Protein AF-0000000084610606 (afdb_homodimer)

Organism: Rhizophagus irregularis (strain DAOM 197198w) (NCBI:txid1432141)

Structure (mmCIF, N/CA/C/O backbone):
data_AF-0000000084610606-model_v1
#
loop_
_entity.id
_entity.type
_entity.pdbx_description
1 polymer 'Uncharacterized protein'
#
loop_
_atom_site.group_PDB
_atom_site.id
_atom_site.type_symbol
_atom_site.label_atom_id
_atom_site.label_alt_id
_atom_site.label_comp_id
_atom_site.label_asym_id
_atom_site.label_entity_id
_atom_site.label_seq_id
_atom_site.pdbx_PDB_ins_code
_atom_site.Cartn_x
_atom_site.Cartn_y
_atom_site.Cartn_z
_atom_site.occupancy
_atom_site.B_iso_or_equiv
_atom_site.auth_seq_id
_atom_site.auth_comp_id
_atom_site.auth_asym_id
_atom_site.auth_atom_id
_atom_site.pdbx_PDB_model_num
ATOM 1 N N . MET A 1 1 ? 70.438 -86.875 18.375 1 20.61 1 MET A N 1
ATOM 2 C CA . MET A 1 1 ? 70.438 -86.688 19.828 1 20.61 1 MET A CA 1
ATOM 3 C C . MET A 1 1 ? 69.062 -86.375 20.344 1 20.61 1 MET A C 1
ATOM 5 O O . MET A 1 1 ? 68.438 -87.188 21.031 1 20.61 1 MET A O 1
ATOM 9 N N . PRO A 1 2 ? 68.75 -85 20.609 1 24.19 2 PRO A N 1
ATOM 10 C CA . PRO A 1 2 ? 68.25 -84.5 21.891 1 24.19 2 PRO A CA 1
ATOM 11 C C . PRO A 1 2 ? 66.688 -84.625 21.984 1 24.19 2 PRO A C 1
ATOM 13 O O . PRO A 1 2 ? 66 -84.812 20.969 1 24.19 2 PRO A O 1
ATOM 16 N N . PRO A 1 3 ? 66.188 -84.438 23.281 1 29.05 3 PRO A N 1
ATOM 17 C CA . PRO A 1 3 ? 65.125 -84.938 24.156 1 29.05 3 PRO A CA 1
ATOM 18 C C . PRO A 1 3 ? 63.812 -84.188 23.938 1 29.05 3 PRO A C 1
ATOM 20 O O . PRO A 1 3 ? 63.812 -83 23.562 1 29.05 3 PRO A O 1
ATOM 23 N N . LYS A 1 4 ? 62.75 -84.812 23.438 1 30.31 4 LYS A N 1
ATOM 24 C CA . LYS A 1 4 ? 61.375 -84.625 23 1 30.31 4 LYS A CA 1
ATOM 25 C C . LYS A 1 4 ? 60.5 -84.125 24.109 1 30.31 4 LYS A C 1
ATOM 27 O O . LYS A 1 4 ? 60.062 -84.875 25 1 30.31 4 LYS A O 1
ATOM 32 N N . LYS A 1 5 ? 61 -82.812 24.609 1 22.48 5 LYS A N 1
ATOM 33 C CA . LYS A 1 5 ? 60.562 -82.312 25.906 1 22.48 5 LYS A CA 1
ATOM 34 C C . LYS A 1 5 ? 59.062 -82.312 26.031 1 22.48 5 LYS A C 1
ATOM 36 O O . LYS A 1 5 ? 58.344 -82 25.047 1 22.48 5 LYS A O 1
ATOM 41 N N . THR A 1 6 ? 58.344 -82.625 27.188 1 20.69 6 THR A N 1
ATOM 42 C CA . THR A 1 6 ? 57.25 -83.25 27.891 1 20.69 6 THR A CA 1
ATOM 43 C C . THR A 1 6 ? 56.156 -82.25 28.234 1 20.69 6 THR A C 1
ATOM 45 O O . THR A 1 6 ? 55.094 -82.625 28.703 1 20.69 6 THR A O 1
ATOM 48 N N . LYS A 1 7 ? 56.375 -80.75 27.906 1 20.2 7 LYS A N 1
ATOM 49 C CA . LYS A 1 7 ? 55.875 -79.938 29 1 20.2 7 LYS A CA 1
ATOM 50 C C . LYS A 1 7 ? 54.375 -80 29.109 1 20.2 7 LYS A C 1
ATOM 52 O O . LYS A 1 7 ? 53.656 -79.75 28.141 1 20.2 7 LYS A O 1
ATOM 57 N N . LYS A 1 8 ? 53.656 -80.312 30.297 1 20.39 8 LYS A N 1
ATOM 58 C CA . LYS A 1 8 ? 52.438 -80.812 30.922 1 20.39 8 LYS A CA 1
ATOM 59 C C . LYS A 1 8 ? 51.469 -79.688 31.172 1 20.39 8 LYS A C 1
ATOM 61 O O . LYS A 1 8 ? 50.406 -79.875 31.766 1 20.39 8 LYS A O 1
ATOM 66 N N . THR A 1 9 ? 51.344 -78.625 30.359 1 20.23 9 THR A N 1
ATOM 67 C CA . THR A 1 9 ? 50.875 -77.375 30.938 1 20.23 9 THR A CA 1
ATOM 68 C C . THR A 1 9 ? 49.469 -77.5 31.5 1 20.23 9 THR A C 1
ATOM 70 O O . THR A 1 9 ? 48.562 -78 30.812 1 20.23 9 THR A O 1
ATOM 73 N N . ALA A 1 10 ? 49.219 -77.312 32.875 1 19.88 10 ALA A N 1
ATOM 74 C CA . ALA A 1 10 ? 48.312 -77.438 34 1 19.88 10 ALA A CA 1
ATOM 75 C C . ALA A 1 10 ? 47 -76.688 33.75 1 19.88 10 ALA A C 1
ATOM 77 O O . ALA A 1 10 ? 47.031 -75.562 33.375 1 19.88 10 ALA A O 1
ATOM 78 N N . LYS A 1 11 ? 45.812 -77.312 33.531 1 22.66 11 LYS A N 1
ATOM 79 C CA . LYS A 1 11 ? 44.406 -77.188 33.25 1 22.66 11 LYS A CA 1
ATOM 80 C C . LYS A 1 11 ? 43.656 -76.438 34.375 1 22.66 11 LYS A C 1
ATOM 82 O O . LYS A 1 11 ? 42.438 -76.375 34.375 1 22.66 11 LYS A O 1
ATOM 87 N N . SER A 1 12 ? 44.344 -75.438 35.188 1 19.69 12 SER A N 1
ATOM 88 C CA . SER A 1 12 ? 43.75 -75.125 36.5 1 19.69 12 SER A CA 1
ATOM 89 C C . SER A 1 12 ? 42.312 -74.688 36.344 1 19.69 12 SER A C 1
ATOM 91 O O . SER A 1 12 ? 41.969 -74 35.375 1 19.69 12 SER A O 1
ATOM 93 N N . ASP A 1 13 ? 41.312 -75.188 37.156 1 21.52 13 ASP A N 1
ATOM 94 C CA . ASP A 1 13 ? 39.906 -75.438 37.469 1 21.52 13 ASP A CA 1
ATOM 95 C C . ASP A 1 13 ? 39.219 -74.188 38 1 21.52 13 ASP A C 1
ATOM 97 O O . ASP A 1 13 ? 38.125 -74.25 38.531 1 21.52 13 ASP A O 1
ATOM 101 N N . LEU A 1 14 ? 39.781 -72.938 37.844 1 20.83 14 LEU A N 1
ATOM 102 C CA . LEU A 1 14 ? 39.375 -71.938 38.812 1 20.83 14 LEU A CA 1
ATOM 103 C C . LEU A 1 14 ? 37.875 -71.75 38.781 1 20.83 14 LEU A C 1
ATOM 105 O O . LEU A 1 14 ? 37.281 -71.5 37.719 1 20.83 14 LEU A O 1
ATOM 109 N N . GLN A 1 15 ? 37.125 -72.188 39.781 1 19.72 15 GLN A N 1
ATOM 110 C CA . GLN A 1 15 ? 35.75 -72.312 40.312 1 19.72 15 GLN A CA 1
ATOM 111 C C . GLN A 1 15 ? 35.094 -71 40.469 1 19.72 15 GLN A C 1
ATOM 113 O O . GLN A 1 15 ? 35.469 -70.188 41.344 1 19.72 15 GLN A O 1
ATOM 118 N N . LYS A 1 16 ? 34.875 -70.188 39.438 1 21.94 16 LYS A N 1
ATOM 119 C CA . LYS A 1 16 ? 34.406 -68.812 39.469 1 21.94 16 LYS A CA 1
ATOM 120 C C . LYS A 1 16 ? 33.062 -68.75 40.188 1 21.94 16 LYS A C 1
ATOM 122 O O . LYS A 1 16 ? 32.062 -69.312 39.75 1 21.94 16 LYS A O 1
ATOM 127 N N . THR A 1 17 ? 33.094 -68.625 41.562 1 19.39 17 THR A N 1
ATOM 128 C CA . THR A 1 17 ? 31.984 -68.562 42.5 1 19.39 17 THR A CA 1
ATOM 129 C C . THR A 1 17 ? 31.047 -67.438 42.094 1 19.39 17 THR A C 1
ATOM 131 O O . THR A 1 17 ? 31.484 -66.312 41.781 1 19.39 17 THR A O 1
ATOM 134 N N . SER A 1 18 ? 29.875 -67.688 41.562 1 21.75 18 SER A N 1
ATOM 135 C CA . SER A 1 18 ? 28.734 -67 40.938 1 21.75 18 SER A CA 1
ATOM 136 C C . SER A 1 18 ? 28.047 -66.062 41.938 1 21.75 18 SER A C 1
ATOM 138 O O . SER A 1 18 ? 26.844 -65.75 41.812 1 21.75 18 SER A O 1
ATOM 140 N N . GLN A 1 19 ? 28.797 -65.562 43 1 20.3 19 GLN A N 1
ATOM 141 C CA . GLN A 1 19 ? 27.969 -65.062 44.094 1 20.3 19 GLN A CA 1
ATOM 142 C C . GLN A 1 19 ? 26.984 -64 43.531 1 20.3 19 GLN A C 1
ATOM 144 O O . GLN A 1 19 ? 27.328 -63.219 42.656 1 20.3 19 GLN A O 1
ATOM 149 N N . LYS A 1 20 ? 25.688 -64.188 43.812 1 21.62 20 LYS A N 1
ATOM 150 C CA . LYS A 1 20 ? 24.391 -63.531 43.594 1 21.62 20 LYS A CA 1
ATOM 151 C C . LYS A 1 20 ? 24.391 -62.094 44.125 1 21.62 20 LYS A C 1
ATOM 153 O O . LYS A 1 20 ? 24.484 -61.875 45.312 1 21.62 20 LYS A O 1
ATOM 158 N N . ARG A 1 21 ? 25.156 -61.188 43.531 1 20.45 21 ARG A N 1
ATOM 159 C CA . ARG A 1 21 ? 25.188 -59.844 44.094 1 20.45 21 ARG A CA 1
ATOM 160 C C . ARG A 1 21 ? 23.781 -59.281 44.312 1 20.45 21 ARG A C 1
ATOM 162 O O . ARG A 1 21 ? 22.969 -59.25 43.375 1 20.45 21 ARG A O 1
ATOM 169 N N . LYS A 1 22 ? 23.344 -59.312 45.562 1 21.48 22 LYS A N 1
ATOM 170 C CA . LYS A 1 22 ? 22.109 -58.75 46.094 1 21.48 22 LYS A CA 1
ATOM 171 C C . LYS A 1 22 ? 21.906 -57.312 45.625 1 21.48 22 LYS A C 1
ATOM 173 O O . LYS A 1 22 ? 22.812 -56.469 45.75 1 21.48 22 LYS A O 1
ATOM 178 N N . TYR A 1 23 ? 21.141 -57.062 44.562 1 22.09 23 TYR A N 1
ATOM 179 C CA . TYR A 1 23 ? 20.75 -55.781 43.969 1 22.09 23 TYR A CA 1
ATOM 180 C C . TYR A 1 23 ? 20.203 -54.844 45.031 1 22.09 23 TYR A C 1
ATOM 182 O O . TYR A 1 23 ? 19.156 -55.125 45.625 1 22.09 23 TYR A O 1
ATOM 190 N N . VAL A 1 24 ? 21.062 -54.438 45.938 1 20.25 24 VAL A N 1
ATOM 191 C CA . VAL A 1 24 ? 20.594 -53.562 47 1 20.25 24 VAL A CA 1
ATOM 192 C C . VAL A 1 24 ? 19.609 -52.562 46.438 1 20.25 24 VAL A C 1
ATOM 194 O O . VAL A 1 24 ? 19.531 -52.344 45.219 1 20.25 24 VAL A O 1
ATOM 197 N N . LYS A 1 25 ? 19.516 -51.375 47.188 1 22.97 25 LYS A N 1
ATOM 198 C CA . LYS A 1 25 ? 18.641 -50.5 47.969 1 22.97 25 LYS A CA 1
ATOM 199 C C . LYS A 1 25 ? 18.172 -49.312 47.125 1 22.97 25 LYS A C 1
ATOM 201 O O . LYS A 1 25 ? 17.406 -48.469 47.594 1 22.97 25 LYS A O 1
ATOM 206 N N . ASP A 1 26 ? 18.578 -49 45.875 1 22.5 26 ASP A N 1
ATOM 207 C CA . ASP A 1 26 ? 18.719 -47.562 45.656 1 22.5 26 ASP A CA 1
ATOM 208 C C . ASP A 1 26 ? 17.406 -46.844 45.906 1 22.5 26 ASP A C 1
ATOM 210 O O . ASP A 1 26 ? 16.344 -47.281 45.438 1 22.5 26 ASP A O 1
ATOM 214 N N . GLU A 1 27 ? 17.312 -45.938 46.875 1 23.12 27 GLU A N 1
ATOM 215 C CA . GLU A 1 27 ? 16.297 -45.062 47.5 1 23.12 27 GLU A CA 1
ATOM 216 C C . GLU A 1 27 ? 15.562 -44.25 46.438 1 23.12 27 GLU A C 1
ATOM 218 O O . GLU A 1 27 ? 16.141 -43.875 45.438 1 23.12 27 GLU A O 1
ATOM 223 N N . SER A 1 28 ? 14.234 -44.281 46.5 1 23.98 28 SER A N 1
ATOM 224 C CA . SER A 1 28 ? 13.102 -43.719 45.781 1 23.98 28 SER A CA 1
ATOM 225 C C . SER A 1 28 ? 13.203 -42.219 45.625 1 23.98 28 SER A C 1
ATOM 227 O O . SER A 1 28 ? 13.219 -41.5 46.625 1 23.98 28 SER A O 1
ATOM 229 N N . GLU A 1 29 ? 14.07 -41.688 44.812 1 25.02 29 GLU A N 1
ATOM 230 C CA . GLU A 1 29 ? 14.18 -40.25 44.625 1 25.02 29 GLU A CA 1
ATOM 231 C C . GLU A 1 29 ? 12.797 -39.594 44.562 1 25.02 29 GLU A C 1
ATOM 233 O O . GLU A 1 29 ? 11.953 -40 43.75 1 25.02 29 GLU A O 1
ATOM 238 N N . GLU A 1 30 ? 12.352 -39.031 45.656 1 24.7 30 GLU A N 1
ATOM 239 C CA . GLU A 1 30 ? 11.148 -38.219 45.844 1 24.7 30 GLU A CA 1
ATOM 240 C C . GLU A 1 30 ? 11.016 -37.188 44.75 1 24.7 30 GLU A C 1
ATOM 242 O O . GLU A 1 30 ? 11.938 -36.406 44.5 1 24.7 30 GLU A O 1
ATOM 247 N N . SER A 1 31 ? 10.32 -37.531 43.688 1 24.88 31 SER A N 1
ATOM 248 C CA . SER A 1 31 ? 9.938 -36.688 42.531 1 24.88 31 SER A CA 1
ATOM 249 C C . SER A 1 31 ? 9.5 -35.312 43 1 24.88 31 SER A C 1
ATOM 251 O O . SER A 1 31 ? 8.516 -35.156 43.719 1 24.88 31 SER A O 1
ATOM 253 N N . LEU A 1 32 ? 10.453 -34.469 43.281 1 25.67 32 LEU A N 1
ATOM 254 C CA . LEU A 1 32 ? 10.141 -33.094 43.688 1 25.67 32 LEU A CA 1
ATOM 255 C C . LEU A 1 32 ? 9.039 -32.531 42.781 1 25.67 32 LEU A C 1
ATOM 257 O O . LEU A 1 32 ? 9.055 -32.719 41.562 1 25.67 32 LEU A O 1
ATOM 261 N N . PRO A 1 33 ? 7.914 -32.188 43.406 1 26.5 33 PRO A N 1
ATOM 262 C CA . PRO A 1 33 ? 6.746 -31.719 42.656 1 26.5 33 PRO A CA 1
ATOM 263 C C . PRO A 1 33 ? 7.09 -30.562 41.719 1 26.5 33 PRO A C 1
ATOM 265 O O . PRO A 1 33 ? 8.039 -29.812 41.969 1 26.5 33 PRO A O 1
ATOM 268 N N . ALA A 1 34 ? 6.91 -30.828 40.438 1 28.66 34 ALA A N 1
ATOM 269 C CA . ALA A 1 34 ? 7.082 -29.828 39.406 1 28.66 34 ALA A CA 1
ATOM 270 C C . ALA A 1 34 ? 6.586 -28.469 39.844 1 28.66 34 ALA A C 1
ATOM 272 O O . ALA A 1 34 ? 5.562 -28.359 40.531 1 28.66 34 ALA A O 1
ATOM 273 N N . PRO A 1 35 ? 7.527 -27.594 40.031 1 25.22 35 PRO A N 1
ATOM 274 C CA . PRO A 1 35 ? 7.117 -26.281 40.531 1 25.22 35 PRO A CA 1
ATOM 275 C C . PRO A 1 35 ? 5.848 -25.766 39.875 1 25.22 35 PRO A C 1
ATOM 277 O O . PRO A 1 35 ? 5.602 -26.031 38.688 1 25.22 35 PRO A O 1
ATOM 280 N N . LYS A 1 36 ? 4.824 -25.547 40.656 1 27.86 36 LYS A N 1
ATOM 281 C CA . LYS A 1 36 ? 3.562 -24.922 40.281 1 27.86 36 LYS A CA 1
ATOM 282 C C . LYS A 1 36 ? 3.799 -23.734 39.344 1 27.86 36 LYS A C 1
ATOM 284 O O . LYS A 1 36 ? 4.535 -22.812 39.688 1 27.86 36 LYS A O 1
ATOM 289 N N . LEU A 1 37 ? 3.768 -24.078 38.094 1 28.59 37 LEU A N 1
ATOM 290 C CA . LEU A 1 37 ? 3.854 -23.016 37.094 1 28.59 37 LEU A CA 1
ATOM 291 C C . LEU A 1 37 ? 3.115 -21.766 37.594 1 28.59 37 LEU A C 1
ATOM 293 O O . LEU A 1 37 ? 2.066 -21.875 38.219 1 28.59 37 LEU A O 1
ATOM 297 N N . SER A 1 38 ? 3.729 -20.781 37.781 1 28.09 38 SER A N 1
ATOM 298 C CA . SER A 1 38 ? 3.117 -19.578 38.312 1 28.09 38 SER A CA 1
ATOM 299 C C . SER A 1 38 ? 1.771 -19.297 37.656 1 28.09 38 SER A C 1
ATOM 301 O O . SER A 1 38 ? 1.551 -19.672 36.5 1 28.09 38 SER A O 1
ATOM 303 N N . PRO A 1 39 ? 0.768 -18.922 38.469 1 30.41 39 PRO A N 1
ATOM 304 C CA . PRO A 1 39 ? -0.585 -18.656 37.969 1 30.41 39 PRO A CA 1
ATOM 305 C C . PRO A 1 39 ? -0.592 -17.859 36.656 1 30.41 39 PRO A C 1
ATOM 307 O O . PRO A 1 39 ? -1.552 -17.938 35.906 1 30.41 39 PRO A O 1
ATOM 310 N N . ALA A 1 40 ? 0.397 -17.062 36.438 1 32.06 40 ALA A N 1
ATOM 311 C CA . ALA A 1 40 ? 0.381 -16.234 35.25 1 32.06 40 ALA A CA 1
ATOM 312 C C . ALA A 1 40 ? 0.61 -17.062 34 1 32.06 40 ALA A C 1
ATOM 314 O O . ALA A 1 40 ? 0.031 -16.781 32.938 1 32.06 40 ALA A O 1
ATOM 315 N N . ALA A 1 41 ? 1.503 -18.047 33.969 1 32.69 41 ALA A N 1
ATOM 316 C CA . ALA A 1 41 ? 1.735 -18.922 32.844 1 32.69 41 ALA A CA 1
ATOM 317 C C . ALA A 1 41 ? 0.565 -19.875 32.625 1 32.69 41 ALA A C 1
ATOM 319 O O . ALA A 1 41 ? 0.301 -20.297 31.484 1 32.69 41 ALA A O 1
ATOM 320 N N . SER A 1 42 ? -0.121 -20.359 33.656 1 33.22 42 SER A N 1
ATOM 321 C CA . SER A 1 42 ? -1.321 -21.188 33.562 1 33.22 42 SER A CA 1
ATOM 322 C C . SER A 1 42 ? -2.459 -20.438 32.875 1 33.22 42 SER A C 1
ATOM 324 O O . SER A 1 42 ? -3.242 -21.031 32.156 1 33.22 42 SER A O 1
ATOM 326 N N . ASN A 1 43 ? -2.523 -19.141 33.156 1 32.03 43 ASN A N 1
ATOM 327 C CA . ASN A 1 43 ? -3.57 -18.328 32.562 1 32.03 43 ASN A CA 1
ATOM 328 C C . ASN A 1 43 ? -3.338 -18.141 31.062 1 32.03 43 ASN A C 1
ATOM 330 O O . ASN A 1 43 ? -4.289 -17.969 30.297 1 32.03 43 ASN A O 1
ATOM 334 N N . LEU A 1 44 ? -2.08 -18.203 30.656 1 30.55 44 LEU A N 1
ATOM 335 C CA . LEU A 1 44 ? -1.855 -18.062 29.219 1 30.55 44 LEU A CA 1
ATOM 336 C C . LEU A 1 44 ? -2.254 -19.344 28.484 1 30.55 44 LEU A C 1
ATOM 338 O O . LEU A 1 44 ? -2.775 -19.281 27.375 1 30.55 44 LEU A O 1
ATOM 342 N N . ARG A 1 45 ? -2.012 -20.531 29.016 1 34.44 45 ARG A N 1
ATOM 343 C CA . ARG A 1 45 ? -2.467 -21.766 28.391 1 34.44 45 ARG A CA 1
ATOM 344 C C . ARG A 1 45 ? -3.988 -21.859 28.406 1 34.44 45 ARG A C 1
ATOM 346 O O . ARG A 1 45 ? -4.598 -22.344 27.453 1 34.44 45 ARG A O 1
ATOM 353 N N . HIS A 1 46 ? -4.629 -21.5 29.516 1 31.73 46 HIS A N 1
ATOM 354 C CA . HIS A 1 46 ? -6.086 -21.469 29.562 1 31.73 46 HIS A CA 1
ATOM 355 C C . HIS A 1 46 ? -6.652 -20.453 28.562 1 31.73 46 HIS A C 1
ATOM 357 O O . HIS A 1 46 ? -7.715 -20.688 27.984 1 31.73 46 HIS A O 1
ATOM 363 N N . LEU A 1 47 ? -5.957 -19.422 28.266 1 31.92 47 LEU A N 1
ATOM 364 C CA . LEU A 1 47 ? -6.426 -18.469 27.266 1 31.92 47 LEU A CA 1
ATOM 365 C C . LEU A 1 47 ? -6.32 -19.047 25.859 1 31.92 47 LEU A C 1
ATOM 367 O O . LEU A 1 47 ? -7.195 -18.828 25.016 1 31.92 47 LEU A O 1
ATOM 371 N N . SER A 1 48 ? -5.406 -19.922 25.594 1 31.19 48 SER A N 1
ATOM 372 C CA . SER A 1 48 ? -5.383 -20.578 24.297 1 31.19 48 SER A CA 1
ATOM 373 C C . SER A 1 48 ? -6.57 -21.516 24.125 1 31.19 48 SER A C 1
ATOM 375 O O . SER A 1 48 ? -7.105 -21.656 23.016 1 31.19 48 SER A O 1
ATOM 377 N N . HIS A 1 49 ? -6.902 -22.312 25.109 1 33.28 49 HIS A N 1
ATOM 378 C CA . HIS A 1 49 ? -8.086 -23.156 25.016 1 33.28 49 HIS A CA 1
ATOM 379 C C . HIS A 1 49 ? -9.352 -22.328 24.906 1 33.28 49 HIS A C 1
ATOM 381 O O . HIS A 1 49 ? -10.336 -22.766 24.312 1 33.28 49 HIS A O 1
ATOM 387 N N . ILE A 1 50 ? -9.461 -21.25 25.672 1 31.73 50 ILE A N 1
ATOM 388 C CA . ILE A 1 50 ? -10.648 -20.406 25.578 1 31.73 50 ILE A CA 1
ATOM 389 C C . ILE A 1 50 ? -10.734 -19.797 24.188 1 31.73 50 ILE A C 1
ATOM 391 O O . ILE A 1 50 ? -11.828 -19.562 23.672 1 31.73 50 ILE A O 1
ATOM 395 N N . PHE A 1 51 ? -9.625 -19.562 23.5 1 30.98 51 PHE A N 1
ATOM 396 C CA . PHE A 1 51 ? -9.727 -18.984 22.172 1 30.98 51 PHE A CA 1
ATOM 397 C C . PHE A 1 51 ? -10.391 -19.953 21.203 1 30.98 51 PHE A C 1
ATOM 399 O O . PHE A 1 51 ? -10.695 -19.594 20.062 1 30.98 51 PHE A O 1
ATOM 406 N N . SER A 1 52 ? -10.438 -21.188 21.453 1 29.23 52 SER A N 1
ATOM 407 C CA . SER A 1 52 ? -11.133 -22.078 20.516 1 29.23 52 SER A CA 1
ATOM 408 C C . SER A 1 52 ? -12.641 -21.828 20.547 1 29.23 52 SER A C 1
ATOM 410 O O . SER A 1 52 ? -13.375 -22.328 19.688 1 29.23 52 SER A O 1
ATOM 412 N N . GLN A 1 53 ? -13.25 -21.656 21.781 1 29.28 53 GLN A N 1
ATOM 413 C CA . GLN A 1 53 ? -14.703 -21.562 21.766 1 29.28 53 GLN A CA 1
ATOM 414 C C . GLN A 1 53 ? -15.148 -20.156 21.359 1 29.28 53 GLN A C 1
ATOM 416 O O . GLN A 1 53 ? -14.586 -19.156 21.812 1 29.28 53 GLN A O 1
ATOM 421 N N . SER A 1 54 ? -16.047 -19.953 20.266 1 32.16 54 SER A N 1
ATOM 422 C CA . SER A 1 54 ? -16.547 -18.797 19.531 1 32.16 54 SER A CA 1
ATOM 423 C C . SER A 1 54 ? -16.969 -17.672 20.469 1 32.16 54 SER A C 1
ATOM 425 O O . SER A 1 54 ? -16.906 -16.5 20.109 1 32.16 54 SER A O 1
ATOM 427 N N . SER A 1 55 ? -17.688 -18 21.562 1 33.69 55 SER A N 1
ATOM 428 C CA . SER A 1 55 ? -18.422 -17 22.344 1 33.69 55 SER A CA 1
ATOM 429 C C . SER A 1 55 ? -17.453 -16.094 23.109 1 33.69 55 SER A C 1
ATOM 431 O O . SER A 1 55 ? -17.75 -14.922 23.344 1 33.69 55 SER A O 1
ATOM 433 N N . ASN A 1 56 ? -16.5 -16.672 23.75 1 32.16 56 ASN A N 1
ATOM 434 C CA . ASN A 1 56 ? -15.805 -15.953 24.797 1 32.16 56 ASN A CA 1
ATOM 435 C C . ASN A 1 56 ? -14.648 -15.125 24.25 1 32.16 56 ASN A C 1
ATOM 437 O O . ASN A 1 56 ? -13.703 -14.812 24.969 1 32.16 56 ASN A O 1
ATOM 441 N N . PHE A 1 57 ? -14.641 -14.992 22.984 1 32.75 57 PHE A N 1
ATOM 442 C CA . PHE A 1 57 ? -13.602 -14.18 22.375 1 32.75 57 PHE A CA 1
ATOM 443 C C . PHE A 1 57 ? -13.766 -12.711 22.75 1 32.75 57 PHE A C 1
ATOM 445 O O . PHE A 1 57 ? -12.789 -11.969 22.812 1 32.75 57 PHE A O 1
ATOM 452 N N . THR A 1 58 ? -14.977 -12.344 23.062 1 33.5 58 THR A N 1
ATOM 453 C CA . THR A 1 58 ? -15.219 -10.961 23.453 1 33.5 58 THR A CA 1
ATOM 454 C C . THR A 1 58 ? -14.586 -10.664 24.812 1 33.5 58 THR A C 1
ATOM 456 O O . THR A 1 58 ? -13.961 -9.617 25 1 33.5 58 THR A O 1
ATOM 459 N N . GLU A 1 59 ? -14.789 -11.57 25.734 1 36.47 59 GLU A N 1
ATOM 460 C CA . GLU A 1 59 ? -14.266 -11.352 27.078 1 36.47 59 GLU A CA 1
ATOM 461 C C . GLU A 1 59 ? -12.742 -11.422 27.094 1 36.47 59 GLU A C 1
ATOM 463 O O . GLU A 1 59 ? -12.078 -10.625 27.766 1 36.47 59 GLU A O 1
ATOM 468 N N . ALA A 1 60 ? -12.195 -12.242 26.312 1 35.59 60 ALA A N 1
ATOM 469 C CA . ALA A 1 60 ? -10.742 -12.375 26.266 1 35.59 60 ALA A CA 1
ATOM 470 C C . ALA A 1 60 ? -10.102 -11.164 25.594 1 35.59 60 ALA A C 1
ATOM 472 O O . ALA A 1 60 ? -9.039 -10.703 26.016 1 35.59 60 ALA A O 1
ATOM 473 N N . PHE A 1 61 ? -10.781 -10.586 24.594 1 37.19 61 PHE A N 1
ATOM 474 C CA . PHE A 1 61 ? -10.336 -9.359 23.953 1 37.19 61 PHE A CA 1
ATOM 475 C C . PHE A 1 61 ? -10.445 -8.18 24.922 1 37.19 61 PHE A C 1
ATOM 477 O O . PHE A 1 61 ? -9.555 -7.328 24.984 1 37.19 61 PHE A O 1
ATOM 484 N N . HIS A 1 62 ? -11.469 -8.164 25.672 1 39.84 62 HIS A N 1
ATOM 485 C CA . HIS A 1 62 ? -11.57 -7.156 26.719 1 39.84 62 HIS A CA 1
ATOM 486 C C . HIS A 1 62 ? -10.469 -7.324 27.75 1 39.84 62 HIS A C 1
ATOM 488 O O . HIS A 1 62 ? -9.922 -6.336 28.25 1 39.84 62 HIS A O 1
ATOM 494 N N . ASN A 1 63 ? -10.18 -8.539 28.078 1 39.88 63 ASN A N 1
ATOM 495 C CA . ASN A 1 63 ? -9.133 -8.781 29.062 1 39.88 63 ASN A CA 1
ATOM 496 C C . ASN A 1 63 ? -7.746 -8.492 28.484 1 39.88 63 ASN A C 1
ATOM 498 O O . ASN A 1 63 ? -6.879 -7.973 29.188 1 39.88 63 ASN A O 1
ATOM 502 N N . LEU A 1 64 ? -7.539 -8.75 27.25 1 38.44 64 LEU A N 1
ATOM 503 C CA . LEU A 1 64 ? -6.27 -8.383 26.625 1 38.44 64 LEU A CA 1
ATOM 504 C C . LEU A 1 64 ? -6.164 -6.871 26.453 1 38.44 64 LEU A C 1
ATOM 506 O O . LEU A 1 64 ? -5.098 -6.293 26.672 1 38.44 64 LEU A O 1
ATOM 510 N N . GLU A 1 65 ? -7.219 -6.234 26.141 1 38.59 65 GLU A N 1
ATOM 511 C CA . GLU A 1 65 ? -7.238 -4.773 26.141 1 38.59 65 GLU A CA 1
ATOM 512 C C . GLU A 1 65 ? -7.039 -4.215 27.547 1 38.59 65 GLU A C 1
ATOM 514 O O . GLU A 1 65 ? -6.305 -3.244 27.734 1 38.59 65 GLU A O 1
ATOM 519 N N . ALA A 1 66 ? -7.691 -4.82 28.453 1 38.91 66 ALA A N 1
ATOM 520 C CA . ALA A 1 66 ? -7.469 -4.465 29.844 1 38.91 66 ALA A CA 1
ATOM 521 C C . ALA A 1 66 ? -6.027 -4.75 30.266 1 38.91 66 ALA A C 1
ATOM 523 O O . ALA A 1 66 ? -5.426 -3.973 31 1 38.91 66 ALA A O 1
ATOM 524 N N . LEU A 1 67 ? -5.48 -5.789 29.844 1 37.94 67 LEU A N 1
ATOM 525 C CA . LEU A 1 67 ? -4.094 -6.094 30.172 1 37.94 67 LEU A CA 1
ATOM 526 C C . LEU A 1 67 ? -3.145 -5.121 29.469 1 37.94 67 LEU A C 1
ATOM 528 O O . LEU A 1 67 ? -2.145 -4.699 30.062 1 37.94 67 LEU A O 1
ATOM 532 N N . LYS A 1 68 ? -3.371 -4.809 28.219 1 39.88 68 LYS A N 1
ATOM 533 C CA . LYS A 1 68 ? -2.621 -3.744 27.562 1 39.88 68 LYS A CA 1
ATOM 534 C C . LYS A 1 68 ? -2.768 -2.424 28.312 1 39.88 68 LYS A C 1
ATOM 536 O O . LYS A 1 68 ? -1.813 -1.649 28.406 1 39.88 68 LYS A O 1
ATOM 541 N N . LEU A 1 69 ? -3.932 -2.193 28.828 1 38.41 69 LEU A N 1
ATOM 542 C CA . LEU A 1 69 ? -4.145 -1.042 29.703 1 38.41 69 LEU A CA 1
ATOM 543 C C . LEU A 1 69 ? -3.344 -1.182 31 1 38.41 69 LEU A C 1
ATOM 545 O O . LEU A 1 69 ? -2.805 -0.197 31.5 1 38.41 69 LEU A O 1
ATOM 549 N N . VAL A 1 70 ? -3.361 -2.318 31.609 1 37.12 70 VAL A N 1
ATOM 550 C CA . VAL A 1 70 ? -2.639 -2.531 32.875 1 37.12 70 VAL A CA 1
ATOM 551 C C . VAL A 1 70 ? -1.137 -2.42 32.625 1 37.12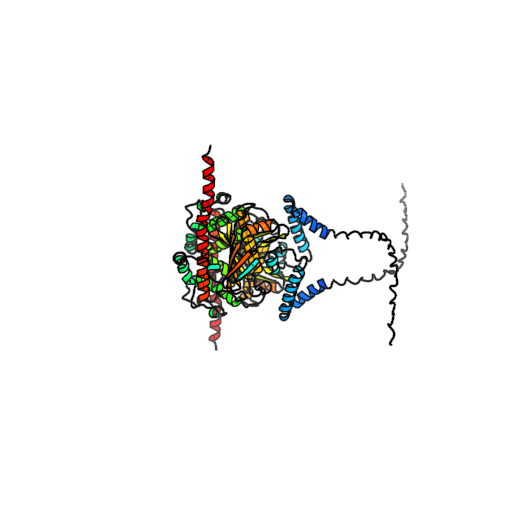 70 VAL A C 1
ATOM 553 O O . VAL A 1 70 ? -0.409 -1.845 33.438 1 37.12 70 VAL A O 1
ATOM 556 N N . LYS A 1 71 ? -0.665 -3.115 31.609 1 39.75 71 LYS A N 1
ATOM 557 C CA . LYS A 1 71 ? 0.772 -2.975 31.391 1 39.75 71 LYS A CA 1
ATOM 558 C C . LYS A 1 71 ? 1.142 -1.527 31.078 1 39.75 71 LYS A C 1
ATOM 560 O O . LYS A 1 71 ? 2.289 -1.119 31.281 1 39.75 71 LYS A O 1
ATOM 565 N N . SER A 1 72 ? 0.267 -0.881 30.391 1 38.59 72 SER A N 1
ATOM 566 C CA . SER A 1 72 ? 0.542 0.531 30.141 1 38.59 72 SER A CA 1
ATOM 567 C C . SER A 1 72 ? 0.634 1.311 31.453 1 38.59 72 SER A C 1
ATOM 569 O O . SER A 1 72 ? 1.054 2.469 31.469 1 38.59 72 SER A O 1
ATOM 571 N N . LYS A 1 73 ? -0.035 0.75 32.438 1 36.53 73 LYS A N 1
ATOM 572 C CA . LYS A 1 73 ? 0.029 1.477 33.688 1 36.53 73 LYS A CA 1
ATOM 573 C C . LYS A 1 73 ? 1.412 1.356 34.344 1 36.53 73 LYS A C 1
ATOM 575 O O . LYS A 1 73 ? 1.604 1.729 35.5 1 36.53 73 LYS A O 1
ATOM 580 N N . THR A 1 74 ? 2.215 0.48 34 1 36.66 74 THR A N 1
ATOM 581 C CA . THR A 1 74 ? 3.465 0.689 34.719 1 36.66 74 THR A CA 1
ATOM 582 C C . THR A 1 74 ? 3.887 2.154 34.656 1 36.66 74 THR A C 1
ATOM 584 O O . THR A 1 74 ? 3.297 2.945 33.906 1 36.66 74 THR A O 1
ATOM 587 N N . ASN A 1 75 ? 5.258 2.584 34.812 1 38.88 75 ASN A N 1
ATOM 588 C CA . ASN A 1 75 ? 5.684 3.951 35.094 1 38.88 75 ASN A CA 1
ATOM 589 C C . ASN A 1 75 ? 5.137 4.93 34.062 1 38.88 75 ASN A C 1
ATOM 591 O O . ASN A 1 75 ? 5.535 4.895 32.906 1 38.88 75 ASN A O 1
ATOM 595 N N . HIS A 1 76 ? 3.855 5.355 34.125 1 45.53 76 HIS A N 1
ATOM 596 C CA . HIS A 1 76 ? 2.807 6.188 33.562 1 45.53 76 HIS A CA 1
ATOM 597 C C . HIS A 1 76 ? 3.398 7.379 32.812 1 45.53 76 HIS A C 1
ATOM 599 O O . HIS A 1 76 ? 2.664 8.164 32.188 1 45.53 76 HIS A O 1
ATOM 605 N N . PHE A 1 77 ? 4.613 7.695 33.031 1 57.59 77 PHE A N 1
ATOM 606 C CA . PHE A 1 77 ? 5.125 8.945 32.5 1 57.59 77 PHE A CA 1
ATOM 607 C C . PHE A 1 77 ? 5.828 8.719 31.156 1 57.59 77 PHE A C 1
ATOM 609 O O . PHE A 1 77 ? 6.23 9.672 30.484 1 57.59 77 PHE A O 1
ATOM 616 N N . ASP A 1 78 ? 5.793 7.43 30.672 1 77.94 78 ASP A N 1
ATOM 617 C CA . ASP A 1 78 ? 6.602 7.258 29.469 1 77.94 78 ASP A CA 1
ATOM 618 C C . ASP A 1 78 ? 5.715 7.051 28.234 1 77.94 78 ASP A C 1
ATOM 620 O O . ASP A 1 78 ? 4.723 6.324 28.297 1 77.94 78 ASP A O 1
ATOM 624 N N . LEU A 1 79 ? 5.898 7.801 27.281 1 89.31 79 LEU A N 1
ATOM 625 C CA . LEU A 1 79 ? 5.23 7.637 26 1 89.31 79 LEU A CA 1
ATOM 626 C C . LEU A 1 79 ? 5.523 6.262 25.406 1 89.31 79 LEU A C 1
ATOM 628 O O . LEU A 1 79 ? 6.629 5.738 25.547 1 89.31 79 LEU A O 1
ATOM 632 N N . PRO A 1 80 ? 4.449 5.668 24.781 1 90.25 80 PRO A N 1
ATOM 633 C CA . PRO A 1 80 ? 4.723 4.426 24.062 1 90.25 80 PRO A CA 1
ATOM 634 C C . PRO A 1 80 ? 5.75 4.605 22.953 1 90.25 80 PRO A C 1
ATOM 636 O O . PRO A 1 80 ? 5.934 5.715 22.453 1 90.25 80 PRO A O 1
ATOM 639 N N . SER A 1 81 ? 6.363 3.508 22.562 1 90.12 81 SER A N 1
ATOM 640 C CA . SER A 1 81 ? 7.387 3.551 21.531 1 90.12 81 SER A CA 1
ATOM 641 C C . SER A 1 81 ? 6.762 3.553 20.141 1 90.12 81 SER A C 1
ATOM 643 O O . SER A 1 81 ? 7.457 3.766 19.141 1 90.12 81 SER A O 1
ATOM 645 N N . SER A 1 82 ? 5.473 3.307 20.047 1 91.81 82 SER A N 1
ATOM 646 C CA . SER A 1 82 ? 4.789 3.268 18.766 1 91.81 82 SER A CA 1
ATOM 647 C C . SER A 1 82 ? 3.508 4.098 18.797 1 91.81 82 SER A C 1
ATOM 649 O O . SER A 1 82 ? 2.764 4.062 19.766 1 91.81 82 SER A O 1
ATOM 651 N N . ALA A 1 83 ? 3.289 4.73 17.688 1 91.5 83 ALA A N 1
ATOM 652 C CA . ALA A 1 83 ? 2.096 5.562 17.562 1 91.5 83 ALA A CA 1
ATOM 653 C C . ALA A 1 83 ? 0.827 4.727 17.703 1 91.5 83 ALA A C 1
ATOM 655 O O . ALA A 1 83 ? -0.182 5.199 18.234 1 91.5 83 ALA A O 1
ATOM 656 N N . SER A 1 84 ? 0.87 3.469 17.219 1 88.25 84 SER A N 1
ATOM 657 C CA . SER A 1 84 ? -0.307 2.607 17.219 1 88.25 84 SER A CA 1
ATOM 658 C C . SER A 1 84 ? -0.725 2.242 18.641 1 88.25 84 SER A C 1
ATOM 660 O O . SER A 1 84 ? -1.83 1.742 18.859 1 88.25 84 SER A O 1
ATOM 662 N N . LYS A 1 85 ? 0.086 2.566 19.594 1 88.94 85 LYS A N 1
ATOM 663 C CA . LYS A 1 85 ? -0.18 2.227 21 1 88.94 85 LYS A CA 1
ATOM 664 C C . LYS A 1 85 ? -0.536 3.469 21.812 1 88.94 85 LYS A C 1
ATOM 666 O O . LYS A 1 85 ? -0.52 3.438 23.031 1 88.94 85 LYS A O 1
ATOM 671 N N . PHE A 1 86 ? -0.785 4.504 21.156 1 91.38 86 PHE A N 1
ATOM 672 C CA . PHE A 1 86 ? -1.137 5.738 21.844 1 91.38 86 PHE A CA 1
ATOM 673 C C . PHE A 1 86 ? -2.564 5.672 22.375 1 91.38 86 PHE A C 1
ATOM 675 O O . PHE A 1 86 ? -3.465 5.188 21.688 1 91.38 86 PHE A O 1
ATOM 682 N N . TYR A 1 87 ? -2.719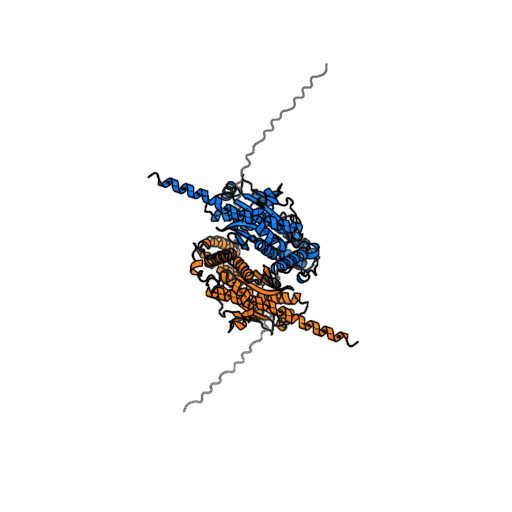 6.23 23.5 1 90.75 87 TYR A N 1
ATOM 683 C CA . TYR A 1 87 ? -4.008 6.402 24.156 1 90.75 87 TYR A CA 1
ATOM 684 C C . TYR A 1 87 ? -4.227 7.859 24.562 1 90.75 87 TYR A C 1
ATOM 686 O O . TYR A 1 87 ? -3.299 8.672 24.5 1 90.75 87 TYR A O 1
ATOM 694 N N . PRO A 1 88 ? -5.453 8.156 24.953 1 91.81 88 PRO A N 1
ATOM 695 C CA . PRO A 1 88 ? -5.77 9.547 25.281 1 91.81 88 PRO A CA 1
ATOM 696 C C . PRO A 1 88 ? -4.855 10.117 26.375 1 91.81 88 PRO A C 1
ATOM 698 O O . PRO A 1 88 ? -4.512 11.305 26.328 1 91.81 88 PRO A O 1
ATOM 701 N N . ASP A 1 89 ? -4.402 9.289 27.203 1 92.38 89 ASP A N 1
ATOM 702 C CA . ASP A 1 89 ? -3.523 9.773 28.266 1 92.38 89 ASP A CA 1
ATOM 703 C C . ASP A 1 89 ? -2.189 10.25 27.703 1 92.38 89 ASP A C 1
ATOM 705 O O . ASP A 1 89 ? -1.574 11.172 28.25 1 92.38 89 ASP A O 1
ATOM 709 N N . ASN A 1 90 ? -1.767 9.602 26.703 1 93.38 90 ASN A N 1
ATOM 710 C CA . ASN A 1 90 ? -0.542 10.047 26.047 1 93.38 90 ASN A CA 1
ATOM 711 C C . ASN A 1 90 ? -0.714 11.43 25.406 1 93.38 90 ASN A C 1
ATOM 713 O O . ASN A 1 90 ? 0.213 12.242 25.422 1 93.38 90 ASN A O 1
ATOM 717 N N . LEU A 1 91 ? -1.877 11.695 24.906 1 95.69 91 LEU A N 1
ATOM 718 C CA . LEU A 1 91 ? -2.172 13 24.328 1 95.69 91 LEU A CA 1
ATOM 719 C C . LEU A 1 91 ? -2.158 14.086 25.391 1 95.69 91 LEU A C 1
ATOM 721 O O . LEU A 1 91 ? -1.688 15.195 25.156 1 95.69 91 LEU A O 1
ATOM 725 N N . LYS A 1 92 ? -2.637 13.75 26.5 1 95.06 92 LYS A N 1
ATOM 726 C CA . LYS A 1 92 ? -2.617 14.703 27.609 1 95.06 92 LYS A CA 1
ATOM 727 C C . LYS A 1 92 ? -1.187 15.094 27.969 1 95.06 92 LYS A C 1
ATOM 729 O O . LYS A 1 92 ? -0.898 16.266 28.203 1 95.06 92 LYS A O 1
ATOM 734 N N . LEU A 1 93 ? -0.37 14.078 28.016 1 94 93 LEU A N 1
ATOM 735 C CA . LEU A 1 93 ? 1.036 14.328 28.297 1 94 93 LEU A CA 1
ATOM 736 C C . LEU A 1 93 ? 1.646 15.266 27.266 1 94 93 LEU A C 1
ATOM 738 O O . LEU A 1 93 ? 2.49 16.109 27.594 1 94 93 LEU A O 1
ATOM 742 N N . LEU A 1 94 ? 1.213 15.156 26.047 1 96.19 94 LEU A N 1
ATOM 743 C CA . LEU A 1 94 ? 1.757 15.93 24.938 1 96.19 94 LEU A CA 1
ATOM 744 C C . LEU A 1 94 ? 0.958 17.219 24.734 1 96.19 94 LEU A C 1
ATOM 746 O O . LEU A 1 94 ? 1.251 18 23.828 1 96.19 94 LEU A O 1
ATOM 750 N N . LYS A 1 95 ? -0.083 17.391 25.547 1 97.56 95 LYS A N 1
ATOM 751 C CA . LYS A 1 95 ? -0.966 18.547 25.484 1 97.56 95 LYS A CA 1
ATOM 752 C C . LYS A 1 95 ? -1.58 18.703 24.094 1 97.56 95 LYS A C 1
ATOM 754 O O . LYS A 1 95 ? -1.546 19.781 23.516 1 97.56 95 LYS A O 1
ATOM 759 N N . ILE A 1 96 ? -2.084 17.656 23.562 1 97.75 96 ILE A N 1
ATOM 760 C CA . ILE A 1 96 ? -2.783 17.609 22.281 1 97.75 96 ILE A CA 1
ATOM 761 C C . ILE A 1 96 ? -4.277 17.406 22.516 1 97.75 96 ILE A C 1
ATOM 763 O O . ILE A 1 96 ? -4.672 16.531 23.297 1 97.75 96 ILE A O 1
ATOM 767 N N . THR A 1 97 ? -5.078 18.172 21.906 1 97.75 97 THR A N 1
ATOM 768 C CA . THR A 1 97 ? -6.527 18.031 22.016 1 97.75 97 THR A CA 1
ATOM 769 C C . THR A 1 97 ? -7.18 18 20.641 1 97.75 97 THR A C 1
ATOM 771 O O . THR A 1 97 ? -6.695 18.641 19.703 1 97.75 97 THR A O 1
ATOM 774 N N . PHE A 1 98 ? -8.25 17.219 20.547 1 97.62 98 PHE A N 1
ATOM 775 C CA . PHE A 1 98 ? -9.086 17.219 19.359 1 97.62 98 PHE A CA 1
ATOM 776 C C . PHE A 1 98 ? -10.328 18.094 19.562 1 97.62 98 PHE A C 1
ATOM 778 O O . PHE A 1 98 ? -10.922 18.078 20.656 1 97.62 98 PHE A O 1
ATOM 785 N N . VAL A 1 99 ? -10.703 18.812 18.547 1 97.94 99 VAL A N 1
ATOM 786 C CA . VAL A 1 99 ? -11.93 19.594 18.578 1 97.94 99 VAL A CA 1
ATOM 787 C C . VAL A 1 99 ? -12.695 19.422 17.266 1 97.94 99 VAL A C 1
ATOM 789 O O . VAL A 1 99 ? -12.094 19.312 16.203 1 97.94 99 VAL A O 1
ATOM 792 N N . GLY A 1 100 ? -14 19.375 17.375 1 97.62 100 GLY A N 1
ATOM 793 C CA . GLY A 1 100 ? -14.812 19.453 16.172 1 97.62 100 GLY A CA 1
ATOM 794 C C . GLY A 1 100 ? -14.797 20.812 15.516 1 97.62 100 GLY A C 1
ATOM 795 O O . GLY A 1 100 ? -15.094 21.828 16.172 1 97.62 100 GLY A O 1
ATOM 796 N N . ALA A 1 101 ? -14.438 20.812 14.281 1 97.81 101 ALA A N 1
ATOM 797 C CA . ALA A 1 101 ? -14.406 22.094 13.57 1 97.81 101 ALA A CA 1
ATOM 798 C C . ALA A 1 101 ? -15.812 22.688 13.453 1 97.81 101 ALA A C 1
ATOM 800 O O . ALA A 1 101 ? -16.797 21.953 13.305 1 97.81 101 ALA A O 1
ATOM 801 N N . LEU A 1 102 ? -15.898 23.984 13.477 1 96.31 102 LEU A N 1
ATOM 802 C CA . LEU A 1 102 ? -17.172 24.688 13.367 1 96.31 102 LEU A CA 1
ATOM 803 C C . LEU A 1 102 ? -17.641 24.734 11.922 1 96.31 102 LEU A C 1
ATOM 805 O O . LEU A 1 102 ? -18.844 24.766 11.656 1 96.31 102 LEU A O 1
ATOM 809 N N . ALA A 1 103 ? -16.656 24.766 11.031 1 96.88 103 ALA A N 1
ATOM 810 C CA . ALA A 1 103 ? -16.953 24.828 9.609 1 96.88 103 ALA A CA 1
ATOM 811 C C . ALA A 1 103 ? -15.938 24.031 8.805 1 96.88 103 ALA A C 1
ATOM 813 O O . ALA A 1 103 ? -14.805 23.812 9.25 1 96.88 103 ALA A O 1
ATOM 814 N N . GLU A 1 104 ? -16.359 23.625 7.621 1 96.88 104 GLU A N 1
ATOM 815 C CA . GLU A 1 104 ? -15.5 22.859 6.715 1 96.88 104 GLU A CA 1
ATOM 816 C C . GLU A 1 104 ? -14.188 23.594 6.453 1 96.88 104 GLU A C 1
ATOM 818 O O . GLU A 1 104 ? -13.117 22.984 6.445 1 96.88 104 GLU A O 1
ATOM 823 N N . LYS A 1 105 ? -14.219 24.906 6.32 1 96.31 105 LYS A N 1
ATOM 824 C CA . LYS A 1 105 ? -13.07 25.719 5.922 1 96.31 105 LYS A CA 1
ATOM 825 C C . LYS A 1 105 ? -11.992 25.703 7 1 96.31 105 LYS A C 1
ATOM 827 O O . LYS A 1 105 ? -10.852 26.109 6.746 1 96.31 105 LYS A O 1
ATOM 832 N N . ASP A 1 106 ? -12.398 25.359 8.203 1 96.88 106 ASP A N 1
ATOM 833 C CA . ASP A 1 106 ? -11.43 25.297 9.297 1 96.88 106 ASP A CA 1
ATOM 834 C C . ASP A 1 106 ? -10.469 24.125 9.109 1 96.88 106 ASP A C 1
ATOM 836 O O . ASP A 1 106 ? -9.367 24.125 9.664 1 96.88 106 ASP A O 1
ATOM 840 N N . VAL A 1 107 ? -10.891 23.094 8.305 1 98 107 VAL A N 1
ATOM 841 C CA . VAL A 1 107 ? -10.086 21.891 8.117 1 98 107 VAL A CA 1
ATOM 842 C C . VAL A 1 107 ? -9.734 21.734 6.637 1 98 107 VAL A C 1
ATOM 844 O O . VAL A 1 107 ? -8.594 21.422 6.293 1 98 107 VAL A O 1
ATOM 847 N N . ILE A 1 108 ? -10.672 21.953 5.812 1 97.69 108 ILE A N 1
ATOM 848 C CA . ILE A 1 108 ? -10.508 21.75 4.375 1 97.69 108 ILE A CA 1
ATOM 849 C C . ILE A 1 108 ? -10.109 23.062 3.713 1 97.69 108 ILE A C 1
ATOM 851 O O . ILE A 1 108 ? -10.812 24.062 3.838 1 97.69 108 ILE A O 1
ATOM 855 N N . PRO A 1 109 ? -9.016 23.062 3.027 1 95.25 109 PRO A N 1
ATOM 856 C CA . PRO A 1 109 ? -8.609 24.297 2.354 1 95.25 109 PRO A CA 1
ATOM 857 C C . PRO A 1 109 ? -9.648 24.797 1.356 1 95.25 109 PRO A C 1
ATOM 859 O O . PRO A 1 109 ? -10.289 24 0.67 1 95.25 109 PRO A O 1
ATOM 862 N N . GLU A 1 110 ? -9.711 26.094 1.264 1 92.25 110 GLU A N 1
ATOM 863 C CA . GLU A 1 110 ? -10.578 26.703 0.26 1 92.25 110 GLU A CA 1
ATOM 864 C C . GLU A 1 110 ? -9.852 26.875 -1.068 1 92.25 110 GLU A C 1
ATOM 866 O O . GLU A 1 110 ? -8.773 27.484 -1.116 1 92.25 110 GLU A O 1
ATOM 871 N N . VAL A 1 111 ? -10.375 26.234 -2.02 1 92.31 111 VAL A N 1
ATOM 872 C CA . VAL A 1 111 ? -9.836 26.328 -3.369 1 92.31 111 VAL A CA 1
ATOM 873 C C . VAL A 1 111 ? -10.938 26.734 -4.344 1 92.31 111 VAL A C 1
ATOM 875 O O . VAL A 1 111 ? -12.055 26.219 -4.266 1 92.31 111 VAL A O 1
ATOM 878 N N . PRO A 1 112 ? -10.609 27.719 -5.184 1 90.5 112 PRO A N 1
ATOM 879 C CA . PRO A 1 112 ? -11.633 28.094 -6.172 1 90.5 112 PRO A CA 1
ATOM 880 C C . PRO A 1 112 ? -12.102 26.906 -7.008 1 90.5 112 PRO A C 1
ATOM 882 O O . PRO A 1 112 ? -11.297 26.031 -7.359 1 90.5 112 PRO A O 1
ATOM 885 N N . VAL A 1 113 ? -13.336 26.938 -7.312 1 86.94 113 VAL A N 1
ATOM 886 C CA . VAL A 1 113 ? -13.969 25.859 -8.062 1 86.94 113 VAL A CA 1
ATOM 887 C C . VAL A 1 113 ? -13.273 25.703 -9.406 1 86.94 113 VAL A C 1
ATOM 889 O O . VAL A 1 113 ? -13.125 24.578 -9.906 1 86.94 113 VAL A O 1
ATOM 892 N N . THR A 1 114 ? -12.812 26.766 -9.953 1 89.06 114 THR A N 1
ATOM 893 C CA . THR A 1 114 ? -12.172 26.75 -11.258 1 89.06 114 THR A CA 1
ATOM 894 C C . THR A 1 114 ? -10.891 25.922 -11.219 1 89.06 114 THR A C 1
ATOM 896 O O . THR A 1 114 ? -10.5 25.328 -12.227 1 89.06 114 THR A O 1
ATOM 899 N N . GLN A 1 115 ? -10.352 25.859 -10.055 1 88.06 115 GLN A N 1
ATOM 900 C CA . GLN A 1 115 ? -9.086 25.156 -9.914 1 88.06 115 GLN A CA 1
ATOM 901 C C . GLN A 1 115 ? -9.297 23.656 -9.766 1 88.06 115 GLN A C 1
ATOM 903 O O . GLN A 1 115 ? -8.383 22.859 -10.008 1 88.06 115 GLN A O 1
ATOM 908 N N . ILE A 1 116 ? -10.477 23.312 -9.375 1 89.88 116 ILE A N 1
ATOM 909 C CA . ILE A 1 116 ? -10.688 21.891 -9.148 1 89.88 116 ILE A CA 1
ATOM 910 C C . ILE A 1 116 ? -11.594 21.312 -10.234 1 89.88 116 ILE A C 1
ATOM 912 O O . ILE A 1 116 ? -11.844 20.109 -10.273 1 89.88 116 ILE A O 1
ATOM 916 N N . GLN A 1 117 ? -12.047 22.141 -11.109 1 89.31 117 GLN A N 1
ATOM 917 C CA . GLN A 1 117 ? -13.023 21.719 -12.109 1 89.31 117 GLN A CA 1
ATOM 918 C C . GLN A 1 117 ? -12.477 20.609 -12.992 1 89.31 117 GLN A C 1
ATOM 920 O O . GLN A 1 117 ? -13.172 19.625 -13.25 1 89.31 117 GLN A O 1
ATOM 925 N N . ALA A 1 118 ? -11.297 20.766 -13.398 1 87.81 118 ALA A N 1
ATOM 926 C CA . ALA A 1 118 ? -10.711 19.797 -14.32 1 87.81 118 ALA A CA 1
ATOM 927 C C . ALA A 1 118 ? -10.602 18.422 -13.664 1 87.81 118 ALA A C 1
ATOM 929 O O . ALA A 1 118 ? -10.898 17.391 -14.297 1 87.81 118 ALA A O 1
ATOM 930 N N . ILE A 1 119 ? -10.188 18.391 -12.438 1 89.19 119 ILE A N 1
ATOM 931 C CA . ILE A 1 119 ? -10.016 17.125 -11.758 1 89.19 119 ILE A CA 1
ATOM 932 C C . ILE A 1 119 ? -11.391 16.547 -11.406 1 89.19 119 ILE A C 1
ATOM 934 O O . ILE A 1 119 ? -11.602 15.328 -11.5 1 89.19 119 ILE A O 1
ATOM 938 N N . PHE A 1 120 ? -12.242 17.359 -11.062 1 86.56 120 PHE A N 1
ATOM 939 C CA . PHE A 1 120 ? -13.562 16.906 -10.656 1 86.56 120 PHE A CA 1
ATOM 940 C C . PHE A 1 120 ? -14.312 16.281 -11.836 1 86.56 120 PHE A C 1
ATOM 942 O O . PHE A 1 120 ? -15.055 15.32 -11.664 1 86.56 120 PHE A O 1
ATOM 949 N N . GLN A 1 121 ? -14.117 16.844 -12.992 1 88.94 121 GLN A N 1
ATOM 950 C CA . GLN A 1 121 ? -14.742 16.281 -14.188 1 88.94 121 GLN A CA 1
ATOM 951 C C . GLN A 1 121 ? -14.273 14.844 -14.422 1 88.94 121 GLN A C 1
ATOM 953 O O . GLN A 1 121 ? -15.062 13.984 -14.828 1 88.94 121 GLN A O 1
ATOM 958 N N . LYS A 1 122 ? -13.086 14.648 -14.117 1 89.69 122 LYS A N 1
ATOM 959 C CA . LYS A 1 122 ? -12.523 13.312 -14.305 1 89.69 122 LYS A CA 1
ATOM 960 C C . LYS A 1 122 ? -13.031 12.352 -13.234 1 89.69 122 LYS A C 1
ATOM 962 O O . LYS A 1 122 ? -12.977 11.133 -13.414 1 89.69 122 LYS A O 1
ATOM 967 N N . LEU A 1 123 ? -13.5 12.891 -12.156 1 93.69 123 LEU A N 1
ATOM 968 C CA . LEU A 1 123 ? -13.945 12.086 -11.023 1 93.69 123 LEU A CA 1
ATOM 969 C C . LEU A 1 123 ? -15.422 11.719 -11.164 1 93.69 123 LEU A C 1
ATOM 971 O O . LEU A 1 123 ? -15.914 10.844 -10.453 1 93.69 123 LEU A O 1
ATOM 975 N N . ASP A 1 124 ? -16.094 12.289 -12.125 1 93.88 124 ASP A N 1
ATOM 976 C CA . ASP A 1 124 ? -17.531 12.109 -12.312 1 93.88 124 ASP A CA 1
ATOM 977 C C . ASP A 1 124 ? -17.875 10.641 -12.508 1 93.88 124 ASP A C 1
ATOM 979 O O . ASP A 1 124 ? -18.891 10.164 -11.977 1 93.88 124 ASP A O 1
ATOM 983 N N . LYS A 1 125 ? -17.062 9.992 -13.195 1 95.44 125 LYS A N 1
ATOM 984 C CA . LYS A 1 125 ? -17.344 8.602 -13.523 1 95.44 125 LYS A CA 1
ATOM 985 C C . LYS A 1 125 ? -17.328 7.723 -12.273 1 95.44 125 LYS A C 1
ATOM 987 O O . LYS A 1 125 ? -17.828 6.598 -12.289 1 95.44 125 LYS A O 1
ATOM 992 N N . TYR A 1 126 ? -16.703 8.203 -11.211 1 96.94 126 TYR A N 1
ATOM 993 C CA . TYR A 1 126 ? -16.578 7.426 -9.977 1 96.94 126 TYR A CA 1
ATOM 994 C C . TYR A 1 126 ? -17.719 7.73 -9.023 1 96.94 126 TYR A C 1
ATOM 996 O O . TYR A 1 126 ? -17.859 7.078 -7.984 1 96.94 126 TYR A O 1
ATOM 1004 N N . LEU A 1 127 ? -18.547 8.672 -9.273 1 96.12 127 LEU A N 1
ATOM 1005 C CA . LEU A 1 127 ? -19.609 9.07 -8.359 1 96.12 127 LEU A CA 1
ATOM 1006 C C . LEU A 1 127 ? -20.688 8 -8.281 1 96.12 127 LEU A C 1
ATOM 1008 O O . LEU A 1 127 ? -21.203 7.699 -7.195 1 96.12 127 LEU A O 1
ATOM 1012 N N . LEU A 1 128 ? -21 7.414 -9.484 1 96.44 128 LEU A N 1
ATOM 1013 C CA . LEU A 1 128 ? -21.922 6.289 -9.586 1 96.44 128 LEU A CA 1
ATOM 1014 C C . LEU A 1 128 ? -23.172 6.523 -8.727 1 96.44 128 LEU A C 1
ATOM 1016 O O . LEU A 1 128 ? -23.391 5.801 -7.758 1 96.44 128 LEU A O 1
ATOM 1020 N N . PRO A 1 129 ? -24.062 7.383 -9.117 1 95.31 129 PRO A N 1
ATOM 1021 C CA . PRO A 1 129 ? -25.188 7.82 -8.289 1 95.31 129 PRO A CA 1
ATOM 1022 C C . PRO A 1 129 ? -26.156 6.688 -7.961 1 95.31 129 PRO A C 1
ATOM 1024 O O . PRO A 1 129 ? -26.922 6.781 -6.996 1 95.31 129 PRO A O 1
ATOM 1027 N N . THR A 1 130 ? -26.094 5.582 -8.688 1 94.5 130 THR A N 1
ATOM 1028 C CA . THR A 1 130 ? -27.062 4.5 -8.484 1 94.5 130 THR A CA 1
ATOM 1029 C C . THR A 1 130 ? -26.453 3.395 -7.625 1 94.5 130 THR A C 1
ATOM 1031 O O . THR A 1 130 ? -27.125 2.408 -7.309 1 94.5 130 THR A O 1
ATOM 1034 N N . ILE A 1 131 ? -25.234 3.512 -7.293 1 97.38 131 ILE A N 1
ATOM 1035 C CA . ILE A 1 131 ? -24.562 2.518 -6.465 1 97.38 131 ILE A CA 1
ATOM 1036 C C . ILE A 1 131 ? -24.406 3.049 -5.043 1 97.38 131 ILE A C 1
ATOM 1038 O O . ILE A 1 131 ? -23.453 3.779 -4.75 1 97.38 131 ILE A O 1
ATOM 1042 N N . ASP A 1 132 ? -25.297 2.602 -4.184 1 97.06 132 ASP A N 1
ATOM 1043 C CA . ASP A 1 132 ? -25.281 3.068 -2.803 1 97.06 132 ASP A CA 1
ATOM 1044 C C . ASP A 1 132 ? -24.906 1.938 -1.846 1 97.06 132 ASP A C 1
ATOM 1046 O O . ASP A 1 132 ? -24.516 0.853 -2.281 1 97.06 132 ASP A O 1
ATOM 1050 N N . SER A 1 133 ? -24.906 2.264 -0.534 1 95.31 133 SER A N 1
ATOM 1051 C CA . SER A 1 133 ? -24.484 1.318 0.491 1 95.31 133 SER A CA 1
ATOM 1052 C C . SER A 1 133 ? -25.328 0.053 0.466 1 95.31 133 SER A C 1
ATOM 1054 O O . SER A 1 133 ? -24.828 -1.043 0.729 1 95.31 133 SER A O 1
ATOM 1056 N N . GLU A 1 134 ? -26.562 0.184 0.163 1 95.81 134 GLU A N 1
ATOM 1057 C CA . GLU A 1 134 ? -27.453 -0.972 0.091 1 95.81 134 GLU A CA 1
ATOM 1058 C C . GLU A 1 134 ? -27.062 -1.89 -1.068 1 95.81 134 GLU A C 1
ATOM 1060 O O . GLU A 1 134 ? -26.969 -3.105 -0.897 1 95.81 134 GLU A O 1
ATOM 1065 N N . THR A 1 135 ? -26.875 -1.253 -2.205 1 96.81 135 THR A N 1
ATOM 1066 C CA . THR A 1 135 ? -26.453 -2.01 -3.375 1 96.81 135 THR A CA 1
ATOM 1067 C C . THR A 1 135 ? -25.125 -2.721 -3.105 1 96.81 135 THR A C 1
ATOM 1069 O O . THR A 1 135 ? -24.984 -3.908 -3.406 1 96.81 135 THR A O 1
ATOM 1072 N N . LEU A 1 136 ? -24.234 -2.047 -2.506 1 96.25 136 LEU A N 1
ATOM 1073 C CA . LEU A 1 136 ? -22.891 -2.559 -2.23 1 96.25 136 LEU A CA 1
ATOM 1074 C C . LEU A 1 136 ? -22.938 -3.617 -1.133 1 96.25 136 LEU A C 1
ATOM 1076 O O . LEU A 1 136 ? -22.047 -4.473 -1.058 1 96.25 136 LEU A O 1
ATOM 1080 N N . GLY A 1 137 ? -23.891 -3.527 -0.271 1 94.12 137 GLY A N 1
ATOM 1081 C CA . GLY A 1 137 ? -24.016 -4.477 0.823 1 94.12 137 GLY A CA 1
ATOM 1082 C C . GLY A 1 137 ? -24.594 -5.809 0.391 1 94.12 137 GLY A C 1
ATOM 1083 O O . GLY A 1 137 ? -24.625 -6.762 1.172 1 94.12 137 GLY A O 1
ATOM 1084 N N . ASN A 1 138 ? -25.047 -5.848 -0.846 1 95.31 138 ASN A N 1
ATOM 1085 C CA . ASN A 1 138 ? -25.547 -7.105 -1.399 1 95.31 138 ASN A CA 1
ATOM 1086 C C . ASN A 1 138 ? -24.406 -8.07 -1.709 1 95.31 138 ASN A C 1
ATOM 1088 O O . ASN A 1 138 ? -23.562 -7.789 -2.566 1 95.31 138 ASN A O 1
ATOM 1092 N N . HIS A 1 139 ? -24.391 -9.234 -1.151 1 91.69 139 HIS A N 1
ATOM 1093 C CA . HIS A 1 139 ? -23.328 -10.219 -1.303 1 91.69 139 HIS A CA 1
ATOM 1094 C C . HIS A 1 139 ? -23.234 -10.703 -2.746 1 91.69 139 HIS A C 1
ATOM 1096 O O . HIS A 1 139 ? -22.172 -11.203 -3.166 1 91.69 139 HIS A O 1
ATOM 1102 N N . LYS A 1 140 ? -24.297 -10.508 -3.479 1 92.56 140 LYS A N 1
ATOM 1103 C CA . LYS A 1 140 ? -24.328 -10.977 -4.859 1 92.56 140 LYS A CA 1
ATOM 1104 C C . LYS A 1 140 ? -23.953 -9.852 -5.828 1 92.56 140 LYS A C 1
ATOM 1106 O O . LYS A 1 140 ? -24.047 -10.023 -7.047 1 92.56 140 LYS A O 1
ATOM 1111 N N . PHE A 1 141 ? -23.625 -8.742 -5.262 1 94.88 141 PHE A N 1
ATOM 1112 C CA . PHE A 1 141 ? -23.25 -7.613 -6.109 1 94.88 141 PHE A CA 1
ATOM 1113 C C . PHE A 1 141 ? -22.141 -8.016 -7.082 1 94.88 141 PHE A C 1
ATOM 1115 O O . PHE A 1 141 ? -21.141 -8.617 -6.68 1 94.88 141 PHE A O 1
ATOM 1122 N N . ASP A 1 142 ? -22.312 -7.699 -8.336 1 94.94 142 ASP A N 1
ATOM 1123 C CA . ASP A 1 142 ? -21.359 -7.902 -9.422 1 94.94 142 ASP A CA 1
ATOM 1124 C C . ASP A 1 142 ? -21.312 -6.684 -10.344 1 94.94 142 ASP A C 1
ATOM 1126 O O . ASP A 1 142 ? -22.297 -6.359 -11.008 1 94.94 142 ASP A O 1
ATOM 1130 N N . VAL A 1 143 ? -20.156 -6.137 -10.383 1 95.75 143 VAL A N 1
ATOM 1131 C CA . VAL A 1 143 ? -20.016 -4.883 -11.117 1 95.75 143 VAL A CA 1
ATOM 1132 C C . VAL A 1 143 ? -20.312 -5.117 -12.602 1 95.75 143 VAL A C 1
ATOM 1134 O O . VAL A 1 143 ? -20.734 -4.199 -13.305 1 95.75 143 VAL A O 1
ATOM 1137 N N . THR A 1 144 ? -20.156 -6.324 -13.078 1 94.06 144 THR A N 1
ATOM 1138 C CA . THR A 1 144 ? -20.312 -6.633 -14.492 1 94.06 144 THR A CA 1
ATOM 1139 C C . THR A 1 144 ? -21.781 -6.57 -14.898 1 94.06 144 THR A C 1
ATOM 1141 O O . THR A 1 144 ? -22.109 -6.5 -16.094 1 94.06 144 THR A O 1
ATOM 1144 N N . THR A 1 145 ? -22.656 -6.625 -13.953 1 94.38 145 THR A N 1
ATOM 1145 C CA . THR A 1 145 ? -24.078 -6.535 -14.242 1 94.38 145 THR A CA 1
ATOM 1146 C C . THR A 1 145 ? -24.5 -5.082 -14.445 1 94.38 145 THR A C 1
ATOM 1148 O O . THR A 1 145 ? -25.609 -4.809 -14.914 1 94.38 145 THR A O 1
ATOM 1151 N N . HIS A 1 146 ? -23.641 -4.203 -14.125 1 94.38 146 HIS A N 1
ATOM 1152 C CA . HIS A 1 146 ? -23.891 -2.781 -14.32 1 94.38 146 HIS A CA 1
ATOM 1153 C C . HIS A 1 146 ? -23.25 -2.283 -15.609 1 94.38 146 HIS A C 1
ATOM 1155 O O . HIS A 1 146 ? -22.156 -1.726 -15.594 1 94.38 146 HIS A O 1
ATOM 1161 N N . THR A 1 147 ? -23.922 -2.359 -16.625 1 91.88 147 THR A N 1
ATOM 1162 C CA . THR A 1 147 ? -23.422 -2.17 -17.984 1 91.88 147 THR A CA 1
ATOM 1163 C C . THR A 1 147 ? -23.047 -0.708 -18.219 1 91.88 147 THR A C 1
ATOM 1165 O O . THR A 1 147 ? -22.328 -0.39 -19.172 1 91.88 147 THR A O 1
ATOM 1168 N N . ASP A 1 148 ? -23.562 0.207 -17.422 1 91.81 148 ASP A N 1
ATOM 1169 C CA . ASP A 1 148 ? -23.25 1.627 -17.547 1 91.81 148 ASP A CA 1
ATOM 1170 C C . ASP A 1 148 ? -21.844 1.921 -17.047 1 91.81 148 ASP A C 1
ATOM 1172 O O . ASP A 1 148 ? -21.297 2.99 -17.312 1 91.81 148 ASP A O 1
ATOM 1176 N N . ILE A 1 149 ? -21.312 0.952 -16.297 1 95.44 149 ILE A N 1
ATOM 1177 C CA . ILE A 1 149 ? -19.953 1.097 -15.812 1 95.44 149 ILE A CA 1
ATOM 1178 C C . ILE A 1 149 ? -18.984 0.382 -16.766 1 95.44 149 ILE A C 1
ATOM 1180 O O . ILE A 1 149 ? -18.734 -0.816 -16.609 1 95.44 149 ILE A O 1
ATOM 1184 N N . THR A 1 150 ? -18.391 1.106 -17.656 1 93.38 150 THR A N 1
ATOM 1185 C CA . THR A 1 150 ? -17.609 0.481 -18.719 1 93.38 150 THR A CA 1
ATOM 1186 C C . THR A 1 150 ? -16.109 0.608 -18.438 1 93.38 150 THR A C 1
ATOM 1188 O O . THR A 1 150 ? -15.312 -0.19 -18.922 1 93.38 150 THR A O 1
ATOM 1191 N N . SER A 1 151 ? -15.75 1.616 -17.672 1 95.81 151 SER A N 1
ATOM 1192 C CA . SER A 1 151 ? -14.336 1.839 -17.359 1 95.81 151 SER A CA 1
ATOM 1193 C C . SER A 1 151 ? -13.805 0.769 -16.406 1 95.81 151 SER A C 1
ATOM 1195 O O . SER A 1 151 ? -14.328 0.595 -15.305 1 95.81 151 SER A O 1
ATOM 1197 N N . GLU A 1 152 ? -12.664 0.104 -16.844 1 95.75 152 GLU A N 1
ATOM 1198 C CA . GLU A 1 152 ? -12.047 -0.926 -16 1 95.75 152 GLU A CA 1
ATOM 1199 C C . GLU A 1 152 ? -11.602 -0.357 -14.664 1 95.75 152 GLU A C 1
ATOM 1201 O O . GLU A 1 152 ? -11.688 -1.033 -13.633 1 95.75 152 GLU A O 1
ATOM 1206 N N . LYS A 1 153 ? -11.164 0.836 -14.68 1 96.19 153 LYS A N 1
ATOM 1207 C CA . LYS A 1 153 ? -10.719 1.49 -13.453 1 96.19 153 LYS A CA 1
ATOM 1208 C C . LYS A 1 153 ? -11.891 1.706 -12.492 1 96.19 153 LYS A C 1
ATOM 1210 O O . LYS A 1 153 ? -11.75 1.51 -11.289 1 96.19 153 LYS A O 1
ATOM 1215 N N . VAL A 1 154 ? -13.008 2.066 -13.078 1 97.81 154 VAL A N 1
ATOM 1216 C CA . VAL A 1 154 ? -14.195 2.309 -12.258 1 97.81 154 VAL A CA 1
ATOM 1217 C C . VAL A 1 154 ? -14.734 0.983 -11.727 1 97.81 154 VAL A C 1
ATOM 1219 O O . VAL A 1 154 ? -15.141 0.892 -10.562 1 97.81 154 VAL A O 1
ATOM 1222 N N . GLN A 1 155 ? -14.672 -0.029 -12.578 1 97.56 155 GLN A N 1
ATOM 1223 C CA . GLN A 1 155 ? -15.102 -1.357 -12.156 1 97.56 155 GLN A CA 1
ATOM 1224 C C . GLN A 1 155 ? -14.25 -1.863 -10.992 1 97.56 155 GLN A C 1
ATOM 1226 O O . GLN A 1 155 ? -14.773 -2.43 -10.031 1 97.56 155 GLN A O 1
ATOM 1231 N N . THR A 1 156 ? -12.969 -1.666 -11.094 1 97.44 156 THR A N 1
ATOM 1232 C CA . THR A 1 156 ? -12.062 -2.033 -10.016 1 97.44 156 THR A CA 1
ATOM 1233 C C . THR A 1 156 ? -12.422 -1.289 -8.734 1 97.44 156 THR A C 1
ATOM 1235 O O . THR A 1 156 ? -12.539 -1.899 -7.668 1 97.44 156 THR A O 1
ATOM 1238 N N . PHE A 1 157 ? -12.625 -0.008 -8.812 1 97 157 PHE A N 1
ATOM 1239 C CA . PHE A 1 157 ? -12.953 0.851 -7.68 1 97 157 PHE A CA 1
ATOM 1240 C C . PHE A 1 157 ? -14.227 0.373 -6.988 1 97 157 PHE A C 1
ATOM 1242 O O . PHE A 1 157 ? -14.242 0.189 -5.77 1 97 157 PHE A O 1
ATOM 1249 N N . VAL A 1 158 ? -15.188 0.153 -7.762 1 97.31 158 VAL A N 1
ATOM 1250 C CA . VAL A 1 158 ? -16.484 -0.212 -7.207 1 97.31 158 VAL A CA 1
ATOM 1251 C C . VAL A 1 158 ? -16.422 -1.61 -6.598 1 97.31 158 VAL A C 1
ATOM 1253 O O . VAL A 1 158 ? -17.031 -1.879 -5.562 1 97.31 158 VAL A O 1
ATOM 1256 N N . THR A 1 159 ? -15.727 -2.523 -7.238 1 96.5 159 THR A N 1
ATOM 1257 C CA . THR A 1 159 ? -15.555 -3.867 -6.699 1 96.5 159 THR A CA 1
ATOM 1258 C C . THR A 1 159 ? -14.859 -3.824 -5.344 1 96.5 159 THR A C 1
ATOM 1260 O O . THR A 1 159 ? -15.258 -4.523 -4.41 1 96.5 159 THR A O 1
ATOM 1263 N N . LYS A 1 160 ? -13.859 -3.027 -5.254 1 95.06 160 LYS A N 1
ATOM 1264 C CA . LYS A 1 160 ? -13.156 -2.891 -3.984 1 95.06 160 LYS A CA 1
ATOM 1265 C C . LYS A 1 160 ? -14.031 -2.221 -2.932 1 95.06 160 LYS A C 1
ATOM 1267 O O . LYS A 1 160 ? -13.977 -2.576 -1.753 1 95.06 160 LYS A O 1
ATOM 1272 N N . LEU A 1 161 ? -14.773 -1.206 -3.354 1 96.19 161 LEU A N 1
ATOM 1273 C CA . LEU A 1 161 ? -15.711 -0.576 -2.438 1 96.19 161 LEU A CA 1
ATOM 1274 C C . LEU A 1 161 ? -16.719 -1.592 -1.912 1 96.19 161 LEU A C 1
ATOM 1276 O O . LEU A 1 161 ? -17.031 -1.603 -0.72 1 96.19 161 LEU A O 1
ATOM 1280 N N . HIS A 1 162 ? -17.203 -2.414 -2.771 1 95.56 162 HIS A N 1
ATOM 1281 C CA . HIS A 1 162 ? -18.078 -3.51 -2.391 1 95.56 162 HIS A CA 1
ATOM 1282 C C . HIS A 1 162 ? -17.422 -4.406 -1.342 1 95.56 162 HIS A C 1
ATOM 1284 O O . HIS A 1 162 ? -18.062 -4.762 -0.345 1 95.56 162 HIS A O 1
ATOM 1290 N N . ASP A 1 163 ? -16.203 -4.75 -1.582 1 91.94 163 ASP A N 1
ATOM 1291 C CA . ASP A 1 163 ? -15.469 -5.605 -0.648 1 91.94 163 ASP A CA 1
ATOM 1292 C C . ASP A 1 163 ? -15.383 -4.957 0.732 1 91.94 163 ASP A C 1
ATOM 1294 O O . ASP A 1 163 ? -15.469 -5.645 1.752 1 91.94 163 ASP A O 1
ATOM 1298 N N . VAL A 1 164 ? -15.133 -3.701 0.771 1 92.31 164 VAL A N 1
ATOM 1299 C CA . VAL A 1 164 ? -15.055 -2.994 2.045 1 92.31 164 VAL A CA 1
ATOM 1300 C C . VAL A 1 164 ? -16.406 -3.049 2.752 1 92.31 164 VAL A C 1
ATOM 1302 O O . VAL A 1 164 ? -16.484 -3.34 3.947 1 92.31 164 VAL A O 1
ATOM 1305 N N . VAL A 1 165 ? -17.453 -2.771 2.031 1 92.44 165 VAL A N 1
ATOM 1306 C CA . VAL A 1 165 ? -18.797 -2.68 2.605 1 92.44 165 VAL A CA 1
ATOM 1307 C C . VAL A 1 165 ? -19.219 -4.039 3.162 1 92.44 165 VAL A C 1
ATOM 1309 O O . VAL A 1 165 ? -19.656 -4.137 4.309 1 92.44 165 VAL A O 1
ATOM 1312 N N . ILE A 1 166 ? -19.016 -5.078 2.422 1 89.69 166 ILE A N 1
ATOM 1313 C CA . ILE A 1 166 ? -19.531 -6.387 2.824 1 89.69 166 ILE A CA 1
ATOM 1314 C C . ILE A 1 166 ? -18.688 -6.93 3.979 1 89.69 166 ILE A C 1
ATOM 1316 O O . ILE A 1 166 ? -19.172 -7.711 4.797 1 89.69 166 ILE A O 1
ATOM 1320 N N . ASN A 1 167 ? -17.484 -6.527 3.98 1 83 167 ASN A N 1
ATOM 1321 C CA . ASN A 1 167 ? -16.609 -7.039 5.031 1 83 167 ASN A CA 1
ATOM 1322 C C . ASN A 1 167 ? -16.531 -6.074 6.211 1 83 167 ASN A C 1
ATOM 1324 O O . ASN A 1 167 ? -15.82 -6.336 7.184 1 83 167 ASN A O 1
ATOM 1328 N N . GLY A 1 168 ? -17.062 -4.918 6.059 1 73.75 168 GLY A N 1
ATOM 1329 C CA . GLY A 1 168 ? -17 -3.912 7.105 1 73.75 168 GLY A CA 1
ATOM 1330 C C . GLY A 1 168 ? -17.562 -4.395 8.43 1 73.75 168 GLY A C 1
ATOM 1331 O O . GLY A 1 168 ? -17.094 -3.975 9.492 1 73.75 168 GLY A O 1
ATOM 1332 N N . ALA A 1 169 ? -18.688 -5.117 8.352 1 59.66 169 ALA A N 1
ATOM 1333 C CA . ALA A 1 169 ? -19.359 -5.574 9.57 1 59.66 169 ALA A CA 1
ATOM 1334 C C . ALA A 1 169 ? -18.734 -6.875 10.07 1 59.66 169 ALA A C 1
ATOM 1336 O O . ALA A 1 169 ? -19.125 -7.383 11.125 1 59.66 169 ALA A O 1
ATOM 1337 N N . GLN A 1 170 ? -17.953 -7.34 9.195 1 54.94 170 GLN A N 1
ATOM 1338 C CA . GLN A 1 170 ? -17.5 -8.672 9.57 1 54.94 170 GLN A CA 1
ATOM 1339 C C . GLN A 1 170 ? -16.5 -8.609 10.727 1 54.94 170 GLN A C 1
ATOM 1341 O O . GLN A 1 170 ? -15.977 -7.543 11.047 1 54.94 170 GLN A O 1
ATOM 1346 N N . GLN A 1 171 ? -16.328 -9.758 11.375 1 46.47 171 GLN A N 1
ATOM 1347 C CA . GLN A 1 171 ? -15.703 -10.078 12.656 1 46.47 171 GLN A CA 1
ATOM 1348 C C . GLN A 1 171 ? -14.297 -9.5 12.742 1 46.47 171 GLN A C 1
ATOM 1350 O O . GLN A 1 171 ? -13.664 -9.242 11.711 1 46.47 171 GLN A O 1
ATOM 1355 N N . ILE A 1 172 ? -13.922 -9.352 13.969 1 43.47 172 ILE A N 1
ATOM 1356 C CA . ILE A 1 172 ? -12.633 -9.023 14.555 1 43.47 172 ILE A CA 1
ATOM 1357 C C . ILE A 1 172 ? -11.523 -9.797 13.844 1 43.47 172 ILE A C 1
ATOM 1359 O O . ILE A 1 172 ? -11.672 -10.984 13.57 1 43.47 172 ILE A O 1
ATOM 1363 N N . GLY A 1 173 ? -10.617 -9.219 13.516 1 42.53 173 GLY A N 1
ATOM 1364 C CA . GLY A 1 173 ? -9.391 -9.836 13.016 1 42.53 173 GLY A CA 1
ATOM 1365 C C . GLY A 1 173 ? -9.219 -9.68 11.516 1 42.53 173 GLY A C 1
ATOM 1366 O O . GLY A 1 173 ? -8.195 -10.094 10.961 1 42.53 173 GLY A O 1
ATOM 1367 N N . MET A 1 174 ? -10.477 -9.328 10.914 1 50.38 174 MET A N 1
ATOM 1368 C CA . MET A 1 174 ? -10.234 -9.25 9.477 1 50.38 174 MET A CA 1
ATOM 1369 C C . MET A 1 174 ? -9.438 -7.996 9.133 1 50.38 174 MET A C 1
ATOM 1371 O O . MET A 1 174 ? -9.586 -6.957 9.781 1 50.38 174 MET A O 1
ATOM 1375 N N . ASP A 1 175 ? -8.336 -8.242 8.477 1 59.09 175 ASP A N 1
ATOM 1376 C CA . ASP A 1 175 ? -7.246 -7.379 8.031 1 59.09 175 ASP A CA 1
ATOM 1377 C C . ASP A 1 175 ? -7.781 -6.156 7.293 1 59.09 175 ASP A C 1
ATOM 1379 O O . ASP A 1 175 ? -8.844 -6.219 6.664 1 59.09 175 ASP A O 1
ATOM 1383 N N . GLU A 1 176 ? -7.406 -4.934 7.656 1 79.06 176 GLU A N 1
ATOM 1384 C CA . GLU A 1 176 ? -7.57 -3.619 7.047 1 79.06 176 GLU A CA 1
ATOM 1385 C C . GLU A 1 176 ? -7.211 -3.652 5.562 1 79.06 176 GLU A C 1
ATOM 1387 O O . GLU A 1 176 ? -7.188 -2.613 4.902 1 79.06 176 GLU A O 1
ATOM 1392 N N . THR A 1 177 ? -7.227 -4.91 5.086 1 82.81 177 THR A N 1
ATOM 1393 C CA . THR A 1 177 ? -6.676 -5.102 3.75 1 82.81 177 THR A CA 1
ATOM 1394 C C . THR A 1 177 ? -7.59 -4.484 2.695 1 82.81 177 THR A C 1
ATOM 1396 O O . THR A 1 177 ? -7.121 -3.816 1.771 1 82.81 177 THR A O 1
ATOM 1399 N N . PHE A 1 178 ? -8.922 -4.656 2.902 1 87.38 178 PHE A N 1
ATOM 1400 C CA . PHE A 1 178 ? -9.852 -4.172 1.888 1 87.38 178 PHE A CA 1
ATOM 1401 C C . PHE A 1 178 ? -9.906 -2.646 1.895 1 87.38 178 PHE A C 1
ATOM 1403 O O . PHE A 1 178 ? -9.898 -2.016 0.836 1 87.38 178 PHE A O 1
ATOM 1410 N N . THR A 1 179 ? -9.898 -2.141 3.088 1 90.19 179 THR A N 1
ATOM 1411 C CA . THR A 1 179 ? -9.93 -0.686 3.191 1 90.19 179 THR A CA 1
ATOM 1412 C C . THR A 1 179 ? -8.617 -0.085 2.686 1 90.19 179 THR A C 1
ATOM 1414 O O . THR A 1 179 ? -8.625 0.903 1.948 1 90.19 179 THR A O 1
ATOM 1417 N N . ASP A 1 180 ? -7.523 -0.692 3.012 1 90.19 180 ASP A N 1
ATOM 1418 C CA . ASP A 1 180 ? -6.203 -0.241 2.594 1 90.19 180 ASP A CA 1
ATOM 1419 C C . ASP A 1 180 ? -6.117 -0.121 1.074 1 90.19 180 ASP A C 1
ATOM 1421 O O . ASP A 1 180 ? -5.66 0.897 0.55 1 90.19 180 ASP A O 1
ATOM 1425 N N . THR A 1 181 ? -6.508 -1.117 0.434 1 91.44 181 THR A N 1
ATOM 1426 C CA . THR A 1 181 ? -6.391 -1.168 -1.019 1 91.44 181 THR A CA 1
ATOM 1427 C C . THR A 1 181 ? -7.316 -0.146 -1.673 1 91.44 181 THR A C 1
ATOM 1429 O O . THR A 1 181 ? -6.965 0.462 -2.686 1 91.44 181 THR A O 1
ATOM 1432 N N . LEU A 1 182 ? -8.492 -0.007 -1.104 1 94.19 182 LEU A N 1
ATOM 1433 C CA . LEU A 1 182 ? -9.438 0.972 -1.637 1 94.19 182 LEU A CA 1
ATOM 1434 C C . LEU A 1 182 ? -8.898 2.389 -1.469 1 94.19 182 LEU A C 1
ATOM 1436 O O . LEU A 1 182 ? -9 3.207 -2.387 1 94.19 182 LEU A O 1
ATOM 1440 N N . ILE A 1 183 ? -8.367 2.631 -0.333 1 95.06 183 ILE A N 1
ATOM 1441 C CA . ILE A 1 183 ? -7.867 3.969 -0.039 1 95.06 183 ILE A CA 1
ATOM 1442 C C . ILE A 1 183 ? -6.684 4.289 -0.949 1 95.06 183 ILE A C 1
ATOM 1444 O O . ILE A 1 183 ? -6.562 5.41 -1.447 1 95.06 183 ILE A O 1
ATOM 1448 N N . ASP A 1 184 ? -5.879 3.348 -1.154 1 95.19 184 ASP A N 1
ATOM 1449 C CA . ASP A 1 184 ? -4.785 3.543 -2.102 1 95.19 184 ASP A CA 1
ATOM 1450 C C . ASP A 1 184 ? -5.312 3.955 -3.473 1 95.19 184 ASP A C 1
ATOM 1452 O O . ASP A 1 184 ? -4.801 4.895 -4.086 1 95.19 184 ASP A O 1
ATOM 1456 N N . ASP A 1 185 ? -6.32 3.291 -3.965 1 96.25 185 ASP A N 1
ATOM 1457 C CA . ASP A 1 185 ? -6.949 3.639 -5.234 1 96.25 185 ASP A CA 1
ATOM 1458 C C . ASP A 1 185 ? -7.52 5.055 -5.195 1 96.25 185 ASP A C 1
ATOM 1460 O O . ASP A 1 185 ? -7.336 5.828 -6.141 1 96.25 185 ASP A O 1
ATOM 1464 N N . LEU A 1 186 ? -8.188 5.324 -4.117 1 96.69 186 LEU A N 1
ATOM 1465 C CA . LEU A 1 186 ? -8.836 6.621 -3.969 1 96.69 186 LEU A CA 1
ATOM 1466 C C . LEU A 1 186 ? -7.82 7.754 -4.09 1 96.69 186 LEU A C 1
ATOM 1468 O O . LEU A 1 186 ? -8.039 8.711 -4.836 1 96.69 186 LEU A O 1
ATOM 1472 N N . LEU A 1 187 ? -6.715 7.66 -3.416 1 97.12 187 LEU A N 1
ATOM 1473 C CA . LEU A 1 187 ? -5.68 8.688 -3.426 1 97.12 187 LEU A CA 1
ATOM 1474 C C . LEU A 1 187 ? -5.098 8.859 -4.824 1 97.12 187 LEU A C 1
ATOM 1476 O O . LEU A 1 187 ? -4.793 9.984 -5.242 1 97.12 187 LEU A O 1
ATOM 1480 N N . ARG A 1 188 ? -4.988 7.789 -5.52 1 96.69 188 ARG A N 1
ATOM 1481 C CA . ARG A 1 188 ? -4.445 7.832 -6.875 1 96.69 188 ARG A CA 1
ATOM 1482 C C . ARG A 1 188 ? -5.469 8.391 -7.855 1 96.69 188 ARG A C 1
ATOM 1484 O O . ARG A 1 188 ? -5.113 9.109 -8.789 1 96.69 188 ARG A O 1
ATOM 1491 N N . ILE A 1 189 ? -6.707 8.047 -7.688 1 96.81 189 ILE A N 1
ATOM 1492 C CA . ILE A 1 189 ? -7.789 8.547 -8.531 1 96.81 189 ILE A CA 1
ATOM 1493 C C . ILE A 1 189 ? -7.816 10.078 -8.477 1 96.81 189 ILE A C 1
ATOM 1495 O O . ILE A 1 189 ? -7.98 10.734 -9.508 1 96.81 189 ILE A O 1
ATOM 1499 N N . VAL A 1 190 ? -7.566 10.625 -7.289 1 96.62 190 VAL A N 1
ATOM 1500 C CA . VAL A 1 190 ? -7.625 12.07 -7.133 1 96.62 190 VAL A CA 1
ATOM 1501 C C . VAL A 1 190 ? -6.258 12.68 -7.445 1 96.62 190 VAL A C 1
ATOM 1503 O O . VAL A 1 190 ? -6.043 13.875 -7.23 1 96.62 190 VAL A O 1
ATOM 1506 N N . LYS A 1 191 ? -5.293 11.875 -7.871 1 96.12 191 LYS A N 1
ATOM 1507 C CA . LYS A 1 191 ? -4 12.281 -8.414 1 96.12 191 LYS A CA 1
ATOM 1508 C C . LYS A 1 191 ? -3.086 12.82 -7.316 1 96.12 191 LYS A C 1
ATOM 1510 O O . LYS A 1 191 ? -2.316 13.75 -7.543 1 96.12 191 LYS A O 1
ATOM 1515 N N . LEU A 1 192 ? -3.211 12.273 -6.141 1 96.88 192 LEU A N 1
ATOM 1516 C CA . LEU A 1 192 ? -2.309 12.641 -5.055 1 96.88 192 LEU A CA 1
ATOM 1517 C C . LEU A 1 192 ? -0.97 11.922 -5.195 1 96.88 192 LEU A C 1
ATOM 1519 O O . LEU A 1 192 ? -0.041 12.172 -4.426 1 96.88 192 LEU A O 1
ATOM 1523 N N . ASN A 1 193 ? -0.875 11.031 -6.215 1 97.5 193 ASN A N 1
ATOM 1524 C CA . ASN A 1 193 ? 0.378 10.375 -6.574 1 97.5 193 ASN A CA 1
ATOM 1525 C C . ASN A 1 193 ? 0.911 10.883 -7.91 1 97.5 193 ASN A C 1
ATOM 1527 O O . ASN A 1 193 ? 1.451 10.109 -8.703 1 97.5 193 ASN A O 1
ATOM 1531 N N . ASN A 1 194 ? 0.642 12.086 -8.242 1 96.12 194 ASN A N 1
ATOM 1532 C CA . ASN A 1 194 ? 1.179 12.766 -9.414 1 96.12 194 ASN A CA 1
ATOM 1533 C C . ASN A 1 194 ? 2.141 13.883 -9.016 1 96.12 194 ASN A C 1
ATOM 1535 O O . ASN A 1 194 ? 1.793 14.758 -8.219 1 96.12 194 ASN A O 1
ATOM 1539 N N . PHE A 1 195 ? 3.307 13.828 -9.562 1 95.81 195 PHE A N 1
ATOM 1540 C CA . PHE A 1 195 ? 4.348 14.797 -9.258 1 95.81 195 PHE A CA 1
ATOM 1541 C C . PHE A 1 195 ? 3.799 16.219 -9.336 1 95.81 195 PHE A C 1
ATOM 1543 O O . PHE A 1 195 ? 3.072 16.562 -10.273 1 95.81 195 PHE A O 1
ATOM 1550 N N . PRO A 1 196 ? 4.055 17.062 -8.375 1 96.31 196 PRO A N 1
ATOM 1551 C CA . PRO A 1 196 ? 5.109 16.922 -7.367 1 96.31 196 PRO A CA 1
ATOM 1552 C C . PRO A 1 196 ? 4.625 16.203 -6.105 1 96.31 196 PRO A C 1
ATOM 1554 O O . PRO A 1 196 ? 5.359 16.125 -5.117 1 96.31 196 PRO A O 1
ATOM 1557 N N . LEU A 1 197 ? 3.432 15.727 -6.094 1 96.56 197 LEU A N 1
ATOM 1558 C CA . LEU A 1 197 ? 2.916 14.945 -4.977 1 96.56 197 LEU A CA 1
ATOM 1559 C C . LEU A 1 197 ? 3.205 13.461 -5.176 1 96.56 197 LEU A C 1
ATOM 1561 O O . LEU A 1 197 ? 3.258 12.977 -6.312 1 96.56 197 LEU A O 1
ATOM 1565 N N . MET A 1 198 ? 3.396 12.75 -4.055 1 96.25 198 MET A N 1
ATOM 1566 C CA . MET A 1 198 ? 3.689 11.32 -4.098 1 96.25 198 MET A CA 1
ATOM 1567 C C . MET A 1 198 ? 3.1 10.609 -2.885 1 96.25 198 MET A C 1
ATOM 1569 O O . MET A 1 198 ? 3.162 11.125 -1.767 1 96.25 198 MET A O 1
ATOM 1573 N N . ILE A 1 199 ? 2.58 9.461 -3.154 1 96.44 199 ILE A N 1
ATOM 1574 C CA . ILE A 1 199 ? 2.145 8.578 -2.076 1 96.44 199 ILE A CA 1
ATOM 1575 C C . ILE A 1 199 ? 3.334 7.777 -1.559 1 96.44 199 ILE A C 1
ATOM 1577 O O . ILE A 1 199 ? 4.121 7.242 -2.344 1 96.44 199 ILE A O 1
ATOM 1581 N N . ARG A 1 200 ? 3.453 7.781 -0.278 1 93.38 200 ARG A N 1
ATOM 1582 C CA . ARG A 1 200 ? 4.379 6.875 0.393 1 93.38 200 ARG A CA 1
ATOM 1583 C C . ARG A 1 200 ? 3.631 5.883 1.278 1 93.38 200 ARG A C 1
ATOM 1585 O O . ARG A 1 200 ? 2.844 6.281 2.139 1 93.38 200 ARG A O 1
ATOM 1592 N N . ASN A 1 201 ? 3.928 4.605 0.962 1 90.19 201 ASN A N 1
ATOM 1593 C CA . ASN A 1 201 ? 3.363 3.557 1.804 1 90.19 201 ASN A CA 1
ATOM 1594 C C . ASN A 1 201 ? 4.23 3.293 3.031 1 90.19 201 ASN A C 1
ATOM 1596 O O . ASN A 1 201 ? 5.445 3.109 2.91 1 90.19 201 ASN A O 1
ATOM 1600 N N . HIS A 1 202 ? 3.584 3.354 4.195 1 89.06 202 HIS A N 1
ATOM 1601 C CA . HIS A 1 202 ? 4.258 2.955 5.43 1 89.06 202 HIS A CA 1
ATOM 1602 C C . HIS A 1 202 ? 5.551 3.736 5.629 1 89.06 202 HIS A C 1
ATOM 1604 O O . HIS A 1 202 ? 6.602 3.146 5.887 1 89.06 202 HIS A O 1
ATOM 1610 N N . LEU A 1 203 ? 5.434 4.977 5.398 1 89.5 203 LEU A N 1
ATOM 1611 C CA . LEU A 1 203 ? 6.598 5.824 5.629 1 89.5 203 LEU A CA 1
ATOM 1612 C C . LEU A 1 203 ? 6.848 6.008 7.125 1 89.5 203 LEU A C 1
ATOM 1614 O O . LEU A 1 203 ? 6.141 6.773 7.785 1 89.5 203 LEU A O 1
ATOM 1618 N N . ILE A 1 204 ? 7.883 5.406 7.566 1 88.25 204 ILE A N 1
ATOM 1619 C CA . ILE A 1 204 ? 8.195 5.473 8.992 1 88.25 204 ILE A CA 1
ATOM 1620 C C . ILE A 1 204 ? 8.656 6.887 9.352 1 88.25 204 ILE A C 1
ATOM 1622 O O . ILE A 1 204 ? 9.516 7.457 8.672 1 88.25 204 ILE A O 1
ATOM 1626 N N . SER A 1 205 ? 7.98 7.418 10.297 1 89.06 205 SER A N 1
ATOM 1627 C CA . SER A 1 205 ? 8.336 8.711 10.867 1 89.06 205 SER A CA 1
ATOM 1628 C C . SER A 1 205 ? 8.555 8.609 12.375 1 89.06 205 SER A C 1
ATOM 1630 O O . SER A 1 205 ? 8.062 7.68 13.016 1 89.06 205 SER A O 1
ATOM 1632 N N . LYS A 1 206 ? 9.32 9.539 12.859 1 89.81 206 LYS A N 1
ATOM 1633 C CA . LYS A 1 206 ? 9.672 9.469 14.273 1 89.81 206 LYS A CA 1
ATOM 1634 C C . LYS A 1 206 ? 9.43 10.805 14.969 1 89.81 206 LYS A C 1
ATOM 1636 O O . LYS A 1 206 ? 9.594 11.867 14.367 1 89.81 206 LYS A O 1
ATOM 1641 N N . ILE A 1 207 ? 8.984 10.664 16.156 1 88.69 207 ILE A N 1
ATOM 1642 C CA . ILE A 1 207 ? 8.953 11.805 17.062 1 88.69 207 ILE A CA 1
ATOM 1643 C C . ILE A 1 207 ? 10.156 11.75 18 1 88.69 207 ILE A C 1
ATOM 1645 O O . ILE A 1 207 ? 10.438 10.711 18.609 1 88.69 207 ILE A O 1
ATOM 1649 N N . TYR A 1 208 ? 10.797 12.773 18.094 1 82.31 208 TYR A N 1
ATOM 1650 C CA . TYR A 1 208 ? 11.891 12.875 19.062 1 82.31 208 TYR A CA 1
ATOM 1651 C C . TYR A 1 208 ? 11.516 13.781 20.219 1 82.31 208 TYR A C 1
ATOM 1653 O O . TYR A 1 208 ? 11.203 14.961 20.016 1 82.31 208 TYR A O 1
ATOM 1661 N N . ILE A 1 209 ? 11.484 13.211 21.328 1 87.94 209 ILE A N 1
ATOM 1662 C CA . ILE A 1 209 ? 11.219 13.969 22.547 1 87.94 209 ILE A CA 1
ATOM 1663 C C . ILE A 1 209 ? 12.344 13.734 23.547 1 87.94 209 ILE A C 1
ATOM 1665 O O . ILE A 1 209 ? 12.594 12.602 23.953 1 87.94 209 ILE A O 1
ATOM 1669 N N . LYS A 1 210 ? 12.969 14.789 23.906 1 84.25 210 LYS A N 1
ATOM 1670 C CA . LYS A 1 210 ? 14.07 14.648 24.859 1 84.25 210 LYS A CA 1
ATOM 1671 C C . LYS A 1 210 ? 13.594 13.984 26.156 1 84.25 210 LYS A C 1
ATOM 1673 O O . LYS A 1 210 ? 12.57 14.367 26.719 1 84.25 210 LYS A O 1
ATOM 1678 N N . GLY A 1 211 ? 14.297 13 26.516 1 78.44 211 GLY A N 1
ATOM 1679 C CA . GLY A 1 211 ? 14.023 12.344 27.781 1 78.44 211 GLY A CA 1
ATOM 1680 C C . GLY A 1 211 ? 12.953 11.273 27.688 1 78.44 211 GLY A C 1
ATOM 1681 O O . GLY A 1 211 ? 12.75 10.508 28.641 1 78.44 211 GLY A O 1
ATOM 1682 N N . SER A 1 212 ? 12.125 11.242 26.688 1 77.5 212 SER A N 1
ATOM 1683 C CA . SER A 1 212 ? 11.008 10.312 26.578 1 77.5 212 SER A CA 1
ATOM 1684 C C . SER A 1 212 ? 11.266 9.258 25.516 1 77.5 212 SER A C 1
ATOM 1686 O O . SER A 1 212 ? 10.383 8.453 25.203 1 77.5 212 SER A O 1
ATOM 1688 N N . GLY A 1 213 ? 12.359 9.266 24.953 1 78.88 213 GLY A N 1
ATOM 1689 C CA . GLY A 1 213 ? 12.664 8.281 23.938 1 78.88 213 GLY A CA 1
ATOM 1690 C C . GLY A 1 213 ? 12.086 8.633 22.578 1 78.88 213 GLY A C 1
ATOM 1691 O O . GLY A 1 213 ? 11.656 9.766 22.344 1 78.88 213 GLY A O 1
ATOM 1692 N N . ILE A 1 214 ? 12.086 7.609 21.625 1 86.5 214 ILE A N 1
ATOM 1693 C CA . ILE A 1 214 ? 11.648 7.789 20.25 1 86.5 214 ILE A CA 1
ATOM 1694 C C . ILE A 1 214 ? 10.305 7.09 20.031 1 86.5 214 ILE A C 1
ATOM 1696 O O . ILE A 1 214 ? 10.133 5.938 20.438 1 86.5 214 ILE A O 1
ATOM 1700 N N . VAL A 1 215 ? 9.367 7.852 19.562 1 91.25 215 VAL A N 1
ATOM 1701 C CA . VAL A 1 215 ? 8.094 7.273 19.141 1 91.25 215 VAL A CA 1
ATOM 1702 C C . VAL A 1 215 ? 8.125 7.004 17.641 1 91.25 215 VAL A C 1
ATOM 1704 O O . VAL A 1 215 ? 8.398 7.906 16.844 1 91.25 215 VAL A O 1
ATOM 1707 N N . ILE A 1 216 ? 7.82 5.777 17.281 1 91.5 216 ILE A N 1
ATOM 1708 C CA . ILE A 1 216 ? 7.816 5.383 15.883 1 91.5 216 ILE A CA 1
ATOM 1709 C C . ILE A 1 216 ? 6.391 5.406 15.344 1 91.5 216 ILE A C 1
ATOM 1711 O O . ILE A 1 216 ? 5.465 4.918 15.992 1 91.5 216 ILE A O 1
ATOM 1715 N N . SER A 1 217 ? 6.273 6.031 14.227 1 91.75 217 SER A N 1
ATOM 1716 C CA . SER A 1 217 ? 4.992 6.086 13.523 1 91.75 217 SER A CA 1
ATOM 1717 C C . SER A 1 217 ? 5.086 5.414 12.156 1 91.75 217 SER A C 1
ATOM 1719 O O . SER A 1 217 ? 6.082 5.57 11.445 1 91.75 217 SER A O 1
ATOM 1721 N N . ASP A 1 218 ? 4.055 4.633 11.836 1 89.56 218 ASP A N 1
ATOM 1722 C CA . ASP A 1 218 ? 3.979 3.895 10.578 1 89.56 218 ASP A CA 1
ATOM 1723 C C . ASP A 1 218 ? 2.602 4.047 9.938 1 89.56 218 ASP A C 1
ATOM 1725 O O . ASP A 1 218 ? 1.846 3.076 9.844 1 89.56 218 ASP A O 1
ATOM 1729 N N . PRO A 1 219 ? 2.35 5.32 9.531 1 91.69 219 PRO A N 1
ATOM 1730 C CA . PRO A 1 219 ? 1.049 5.496 8.883 1 91.69 219 PRO A CA 1
ATOM 1731 C C . PRO A 1 219 ? 0.914 4.668 7.605 1 91.69 219 PRO A C 1
ATOM 1733 O O . PRO A 1 219 ? 1.914 4.383 6.941 1 91.69 219 PRO A O 1
ATOM 1736 N N . LYS A 1 220 ? -0.32 4.359 7.27 1 92.06 220 LYS A N 1
ATOM 1737 C CA . LYS A 1 220 ? -0.565 3.539 6.086 1 92.06 220 LYS A CA 1
ATOM 1738 C C . LYS A 1 220 ? -0.104 4.25 4.82 1 92.06 220 LYS A C 1
ATOM 1740 O O . LYS A 1 220 ? 0.575 3.654 3.979 1 92.06 220 LYS A O 1
ATOM 1745 N N . PHE A 1 221 ? -0.501 5.52 4.723 1 94.62 221 PHE A N 1
ATOM 1746 C CA . PHE A 1 221 ? -0.088 6.332 3.582 1 94.62 221 PHE A CA 1
ATOM 1747 C C . PHE A 1 221 ? 0.327 7.727 4.035 1 94.62 221 PHE A C 1
ATOM 1749 O O . PHE A 1 221 ? -0.248 8.273 4.977 1 94.62 221 PHE A O 1
ATOM 1756 N N . VAL A 1 222 ? 1.301 8.219 3.373 1 95.81 222 VAL A N 1
ATOM 1757 C CA . VAL A 1 222 ? 1.678 9.617 3.516 1 95.81 222 VAL A CA 1
ATOM 1758 C C . VAL A 1 222 ? 1.796 10.266 2.137 1 95.81 222 VAL A C 1
ATOM 1760 O O . VAL A 1 222 ? 2.363 9.68 1.214 1 95.81 222 VAL A O 1
ATOM 1763 N N . ILE A 1 223 ? 1.149 11.406 2 1 97.06 223 ILE A N 1
ATOM 1764 C CA . ILE A 1 223 ? 1.373 12.203 0.801 1 97.06 223 ILE A CA 1
ATOM 1765 C C . ILE A 1 223 ? 2.523 13.18 1.037 1 97.06 223 ILE A C 1
ATOM 1767 O O . ILE A 1 223 ? 2.465 14.008 1.947 1 97.06 223 ILE A O 1
ATOM 1771 N N . GLN A 1 224 ? 3.514 12.992 0.22 1 94.81 224 GLN A N 1
ATOM 1772 C CA . GLN A 1 224 ? 4.676 13.875 0.268 1 94.81 224 GLN A CA 1
ATOM 1773 C C . GLN A 1 224 ? 4.734 14.766 -0.965 1 94.81 224 GLN A C 1
ATOM 1775 O O . GLN A 1 224 ? 4.203 14.422 -2.02 1 94.81 224 GLN A O 1
ATOM 1780 N N . LYS A 1 225 ? 5.234 15.797 -0.738 1 92.06 225 LYS A N 1
ATOM 1781 C CA . LYS A 1 225 ? 5.551 16.688 -1.85 1 92.06 225 LYS A CA 1
ATOM 1782 C C . LYS A 1 225 ? 7.047 16.703 -2.133 1 92.06 225 LYS A C 1
ATOM 1784 O O . LYS A 1 225 ? 7.848 16.25 -1.31 1 92.06 225 LYS A O 1
ATOM 1789 N N . LYS A 1 226 ? 7.344 17.141 -3.311 1 83.81 226 LYS A N 1
ATOM 1790 C CA . LYS A 1 226 ? 8.75 17.312 -3.652 1 83.81 226 LYS A CA 1
ATOM 1791 C C . LYS A 1 226 ? 9.539 17.891 -2.482 1 83.81 226 LYS A C 1
ATOM 1793 O O . LYS A 1 226 ? 9.055 18.797 -1.791 1 83.81 226 LYS A O 1
ATOM 1798 N N . GLY A 1 227 ? 10.695 17.344 -2.113 1 75.88 227 GLY A N 1
ATOM 1799 C CA . GLY A 1 227 ? 11.5 17.781 -0.982 1 75.88 227 GLY A CA 1
ATOM 1800 C C . GLY A 1 227 ? 11.234 16.984 0.281 1 75.88 227 GLY A C 1
ATOM 1801 O O . GLY A 1 227 ? 11.703 17.344 1.36 1 75.88 227 GLY A O 1
ATOM 1802 N N . LYS A 1 228 ? 10.336 15.992 0.17 1 73.62 228 LYS A N 1
ATOM 1803 C CA . LYS A 1 228 ? 10.102 14.977 1.194 1 73.62 228 LYS A CA 1
ATOM 1804 C C . LYS A 1 228 ? 9.281 15.539 2.352 1 73.62 228 LYS A C 1
ATOM 1806 O O . LYS A 1 228 ? 9.383 15.062 3.482 1 73.62 228 LYS A O 1
ATOM 1811 N N . LEU A 1 229 ? 8.586 16.594 2.041 1 82.38 229 LEU A N 1
ATOM 1812 C CA . LEU A 1 229 ? 7.684 17.141 3.055 1 82.38 229 LEU A CA 1
ATOM 1813 C C . LEU A 1 229 ? 6.391 16.328 3.123 1 82.38 229 LEU A C 1
ATOM 1815 O O . LEU A 1 229 ? 5.688 16.188 2.119 1 82.38 229 LEU A O 1
ATOM 1819 N N . SER A 1 230 ? 6.176 15.766 4.262 1 85.06 230 SER A N 1
ATOM 1820 C CA . SER A 1 230 ? 4.93 15.039 4.488 1 85.06 230 SER A CA 1
ATOM 1821 C C . SER A 1 230 ? 3.781 16 4.789 1 85.06 230 SER A C 1
ATOM 1823 O O . SER A 1 230 ? 3.871 16.812 5.711 1 85.06 230 SER A O 1
ATOM 1825 N N . LEU A 1 231 ? 2.672 15.844 4.078 1 84.94 231 LEU A N 1
ATOM 1826 C CA . LEU A 1 231 ? 1.636 16.875 4.133 1 84.94 231 LEU A CA 1
ATOM 1827 C C . LEU A 1 231 ? 0.303 16.266 4.574 1 84.94 231 LEU A C 1
ATOM 1829 O O . LEU A 1 231 ? -0.522 16.969 5.176 1 84.94 231 LEU A O 1
ATOM 1833 N N . LEU A 1 232 ? 0.107 15.078 4.277 1 90 232 LEU A N 1
ATOM 1834 C CA . LEU A 1 232 ? -1.146 14.398 4.578 1 90 232 LEU A CA 1
ATOM 1835 C C . LEU A 1 232 ? -0.889 12.969 5.059 1 90 232 LEU A C 1
ATOM 1837 O O . LEU A 1 232 ? -0.238 12.188 4.367 1 90 232 LEU A O 1
ATOM 1841 N N . VAL A 1 233 ? -1.436 12.68 6.215 1 91.12 233 VAL A N 1
ATOM 1842 C CA . VAL A 1 233 ? -1.359 11.344 6.797 1 91.12 233 VAL A CA 1
ATOM 1843 C C . VAL A 1 233 ? -2.691 10.617 6.609 1 91.12 233 VAL A C 1
ATOM 1845 O O . VAL A 1 233 ? -3.756 11.195 6.844 1 91.12 233 VAL A O 1
ATOM 1848 N N . VAL A 1 234 ? -2.605 9.398 6.188 1 89.69 234 VAL A N 1
ATOM 1849 C CA . VAL A 1 234 ? -3.824 8.625 5.969 1 89.69 234 VAL A CA 1
ATOM 1850 C C . VAL A 1 234 ? -3.758 7.328 6.766 1 89.69 234 VAL A C 1
ATOM 1852 O O . VAL A 1 234 ? -2.803 6.559 6.633 1 89.69 234 VAL A O 1
ATOM 1855 N N . GLU A 1 235 ? -4.727 7.156 7.555 1 84.69 235 GLU A N 1
ATOM 1856 C CA . GLU A 1 235 ? -4.836 5.949 8.367 1 84.69 235 GLU A CA 1
ATOM 1857 C C . GLU A 1 235 ? -6.223 5.32 8.234 1 84.69 235 GLU A C 1
ATOM 1859 O O . GLU A 1 235 ? -7.23 6.027 8.227 1 84.69 235 GLU A O 1
ATOM 1864 N N . ASP A 1 236 ? -6.199 4.09 8.047 1 77.5 236 ASP A N 1
ATOM 1865 C CA . ASP A 1 236 ? -7.48 3.387 8 1 77.5 236 ASP A CA 1
ATOM 1866 C C . ASP A 1 236 ? -7.559 2.316 9.086 1 77.5 236 ASP A C 1
ATOM 1868 O O . ASP A 1 236 ? -6.531 1.882 9.617 1 77.5 236 ASP A O 1
ATOM 1872 N N . LYS A 1 237 ? -8.742 2.121 9.492 1 72.06 237 LYS A N 1
ATOM 1873 C CA . LYS A 1 237 ? -9.008 1.162 10.562 1 72.06 237 LYS A CA 1
ATOM 1874 C C . LYS A 1 237 ? -10.148 0.22 10.188 1 72.06 237 LYS A C 1
ATOM 1876 O O . LYS A 1 237 ? -11.016 0.575 9.383 1 72.06 237 LYS A O 1
ATOM 1881 N N . HIS A 1 238 ? -9.906 -0.931 10.766 1 65.94 238 HIS A N 1
ATOM 1882 C CA . HIS A 1 238 ? -11.047 -1.834 10.711 1 65.94 238 HIS A CA 1
ATOM 1883 C C . HIS A 1 238 ? -12.016 -1.566 11.859 1 65.94 238 HIS A C 1
ATOM 1885 O O . HIS A 1 238 ? -11.594 -1.268 12.977 1 65.94 238 HIS A O 1
ATOM 1891 N N . LEU A 1 239 ? -13.164 -1.762 11.633 1 58.38 239 LEU A N 1
ATOM 1892 C CA . LEU A 1 239 ? -14.234 -1.41 12.547 1 58.38 239 LEU A CA 1
ATOM 1893 C C . LEU A 1 239 ? -14.078 -2.139 13.875 1 58.38 239 LEU A C 1
ATOM 1895 O O . LEU A 1 239 ? -14.406 -1.592 14.938 1 58.38 239 LEU A O 1
ATOM 1899 N N . LYS A 1 240 ? -13.508 -3.184 13.797 1 58.41 240 LYS A N 1
ATOM 1900 C CA . LYS A 1 240 ? -13.492 -3.998 15.008 1 58.41 240 LYS A CA 1
ATOM 1901 C C . LYS A 1 240 ? -12.25 -3.713 15.844 1 58.41 240 LYS A C 1
ATOM 1903 O O . LYS A 1 240 ? -12.156 -4.148 16.984 1 58.41 240 LYS A O 1
ATOM 1908 N N . ASN A 1 241 ? -11.398 -3.021 15.242 1 60.97 241 ASN A N 1
ATOM 1909 C CA . ASN A 1 241 ? -10.172 -2.727 15.969 1 60.97 241 ASN A CA 1
ATOM 1910 C C . ASN A 1 241 ? -10.203 -1.332 16.578 1 60.97 241 ASN A C 1
ATOM 1912 O O . ASN A 1 241 ? -9.203 -0.871 17.141 1 60.97 241 ASN A O 1
ATOM 1916 N N . ILE A 1 242 ? -11.414 -0.806 16.438 1 70.88 242 ILE A N 1
ATOM 1917 C CA . ILE A 1 242 ? -11.5 0.579 16.891 1 70.88 242 ILE A CA 1
ATOM 1918 C C . ILE A 1 242 ? -12.547 0.692 18 1 70.88 242 ILE A C 1
ATOM 1920 O O . ILE A 1 242 ? -13.633 0.129 17.906 1 70.88 242 ILE A O 1
ATOM 1924 N N . THR A 1 243 ? -12.055 1.22 19.062 1 75.19 243 THR A N 1
ATOM 1925 C CA . THR A 1 243 ? -12.961 1.4 20.188 1 75.19 243 THR A CA 1
ATOM 1926 C C . THR A 1 243 ? -12.875 2.828 20.719 1 75.19 243 THR A C 1
ATOM 1928 O O . THR A 1 243 ? -12.008 3.604 20.312 1 75.19 243 THR A O 1
ATOM 1931 N N . SER A 1 244 ? -13.805 3.092 21.578 1 80.31 244 SER A N 1
ATOM 1932 C CA . SER A 1 244 ? -13.828 4.398 22.234 1 80.31 244 SER A CA 1
ATOM 1933 C C . SER A 1 244 ? -12.609 4.586 23.125 1 80.31 244 SER A C 1
ATOM 1935 O O . SER A 1 244 ? -12.227 5.719 23.438 1 80.31 244 SER A O 1
ATOM 1937 N N . ALA A 1 245 ? -11.984 3.525 23.484 1 76.69 245 ALA A N 1
ATOM 1938 C CA . ALA A 1 245 ? -10.82 3.598 24.359 1 76.69 245 ALA A CA 1
ATOM 1939 C C . ALA A 1 245 ? -9.656 4.305 23.672 1 76.69 245 ALA A C 1
ATOM 1941 O O . ALA A 1 245 ? -8.82 4.926 24.344 1 76.69 245 ALA A O 1
ATOM 1942 N N . THR A 1 246 ? -9.555 4.195 22.422 1 78.94 246 THR A N 1
ATOM 1943 C CA . THR A 1 246 ? -8.5 4.855 21.672 1 78.94 246 THR A CA 1
ATOM 1944 C C . THR A 1 246 ? -9.031 6.105 20.969 1 78.94 246 THR A C 1
ATOM 1946 O O . THR A 1 246 ? -8.391 6.648 20.078 1 78.94 246 THR A O 1
ATOM 1949 N N . ASP A 1 247 ? -10.227 6.465 21.391 1 88.56 247 ASP A N 1
ATOM 1950 C CA . ASP A 1 247 ? -10.93 7.582 20.766 1 88.56 247 ASP A CA 1
ATOM 1951 C C . ASP A 1 247 ? -11.086 7.359 19.266 1 88.56 247 ASP A C 1
ATOM 1953 O O . ASP A 1 247 ? -10.836 8.266 18.469 1 88.56 247 ASP A O 1
ATOM 1957 N N . TYR A 1 248 ? -11.359 6.125 18.984 1 89.94 248 TYR A N 1
ATOM 1958 C CA . TYR A 1 248 ? -11.641 5.695 17.625 1 89.94 248 TYR A CA 1
ATOM 1959 C C . TYR A 1 248 ? -10.453 5.969 16.703 1 89.94 248 TYR A C 1
ATOM 1961 O O . TYR A 1 248 ? -10.633 6.391 15.562 1 89.94 248 TYR A O 1
ATOM 1969 N N . GLY A 1 249 ? -9.281 5.859 17.219 1 91.31 249 GLY A N 1
ATOM 1970 C CA . GLY A 1 249 ? -8.07 5.949 16.406 1 91.31 249 GLY A CA 1
ATOM 1971 C C . GLY A 1 249 ? -7.445 7.332 16.422 1 91.31 249 GLY A C 1
ATOM 1972 O O . GLY A 1 249 ? -6.367 7.535 15.867 1 91.31 249 GLY A O 1
ATOM 1973 N N . GLU A 1 250 ? -8.008 8.297 17.094 1 94.81 250 GLU A N 1
ATOM 1974 C CA . GLU A 1 250 ? -7.52 9.672 17.094 1 94.81 250 GLU A CA 1
ATOM 1975 C C . GLU A 1 250 ? -6.176 9.781 17.797 1 94.81 250 GLU A C 1
ATOM 1977 O O . GLU A 1 250 ? -5.324 10.586 17.406 1 94.81 250 GLU A O 1
ATOM 1982 N N . SER A 1 251 ? -6.004 8.977 18.812 1 93.75 251 SER A N 1
ATOM 1983 C CA . SER A 1 251 ? -4.719 9.016 19.5 1 93.75 251 SER A CA 1
ATOM 1984 C C . SER A 1 251 ? -3.576 8.648 18.562 1 93.75 251 SER A C 1
ATOM 1986 O O . SER A 1 251 ? -2.523 9.289 18.578 1 93.75 251 SER A O 1
ATOM 1988 N N . GLN A 1 252 ? -3.818 7.66 17.766 1 93.81 252 GLN A N 1
ATOM 1989 C CA . GLN A 1 252 ? -2.818 7.262 16.781 1 93.81 252 GLN A CA 1
ATOM 1990 C C . GLN A 1 252 ? -2.613 8.352 15.734 1 93.81 252 GLN A C 1
ATOM 1992 O O . GLN A 1 252 ? -1.477 8.68 15.383 1 93.81 252 GLN A O 1
ATOM 1997 N N . ILE A 1 253 ? -3.689 8.945 15.281 1 95.75 253 ILE A N 1
ATOM 1998 C CA . ILE A 1 253 ? -3.643 10.016 14.289 1 95.75 253 ILE A CA 1
ATOM 1999 C C . ILE A 1 253 ? -2.803 11.18 14.82 1 95.75 253 ILE A C 1
ATOM 2001 O O . ILE A 1 253 ? -1.953 11.719 14.109 1 95.75 253 ILE A O 1
ATOM 2005 N N . ALA A 1 254 ? -3.023 11.5 16.031 1 96.56 254 ALA A N 1
ATOM 2006 C CA . ALA A 1 254 ? -2.275 12.594 16.641 1 96.56 254 ALA A CA 1
ATOM 2007 C C . ALA A 1 254 ? -0.776 12.305 16.641 1 96.56 254 ALA A C 1
ATOM 2009 O O . ALA A 1 254 ? 0.024 13.148 16.234 1 96.56 254 ALA A O 1
ATOM 2010 N N . ALA A 1 255 ? -0.438 11.133 17.047 1 95.5 255 ALA A N 1
ATOM 2011 C CA . ALA A 1 255 ? 0.966 10.734 17.094 1 95.5 255 ALA A CA 1
ATOM 2012 C C . ALA A 1 255 ? 1.576 10.734 15.695 1 95.5 255 ALA A C 1
ATOM 2014 O O . ALA A 1 255 ? 2.723 11.156 15.508 1 95.5 255 ALA A O 1
ATOM 2015 N N . GLU A 1 256 ? 0.812 10.289 14.758 1 96.44 256 GLU A N 1
ATOM 2016 C CA . GLU A 1 256 ? 1.295 10.219 13.383 1 96.44 256 GLU A CA 1
ATOM 2017 C C . GLU A 1 256 ? 1.476 11.617 12.797 1 96.44 256 GLU A C 1
ATOM 2019 O O . GLU A 1 256 ? 2.463 11.883 12.102 1 96.44 256 GLU A O 1
ATOM 2024 N N . MET A 1 257 ? 0.554 12.5 13.062 1 96.62 257 MET A N 1
ATOM 2025 C CA . MET A 1 257 ? 0.682 13.883 12.602 1 96.62 257 MET A CA 1
ATOM 2026 C C . MET A 1 257 ? 1.908 14.547 13.219 1 96.62 257 MET A C 1
ATOM 2028 O O . MET A 1 257 ? 2.668 15.227 12.523 1 96.62 257 MET A O 1
ATOM 2032 N N . LEU A 1 258 ? 2.096 14.312 14.492 1 96.56 258 LEU A N 1
ATOM 2033 C CA . LEU A 1 258 ? 3.25 14.875 15.18 1 96.56 258 LEU A CA 1
ATOM 2034 C C . LEU A 1 258 ? 4.551 14.32 14.609 1 96.56 258 LEU A C 1
ATOM 2036 O O . LEU A 1 258 ? 5.504 15.07 14.391 1 96.56 258 LEU A O 1
ATOM 2040 N N . ALA A 1 259 ? 4.57 13.047 14.398 1 95.5 259 ALA A N 1
ATOM 2041 C CA . ALA A 1 259 ? 5.762 12.398 13.844 1 95.5 259 ALA A CA 1
ATOM 2042 C C . ALA A 1 259 ? 6.094 12.953 12.461 1 95.5 259 ALA A C 1
ATOM 2044 O O . ALA A 1 259 ? 7.258 13.219 12.156 1 95.5 259 ALA A O 1
ATOM 2045 N N . CYS A 1 260 ? 5.094 13.125 11.68 1 94.12 260 CYS A N 1
ATOM 2046 C CA . CYS A 1 260 ? 5.293 13.688 10.344 1 94.12 260 CYS A CA 1
ATOM 2047 C C . CYS A 1 260 ? 5.875 15.094 10.43 1 94.12 260 CYS A C 1
ATOM 2049 O O . CYS A 1 260 ? 6.824 15.422 9.719 1 94.12 260 CYS A O 1
ATOM 2051 N N . GLY A 1 261 ? 5.316 15.898 11.312 1 94 261 GLY A N 1
ATOM 2052 C CA . GLY A 1 261 ? 5.859 17.234 11.516 1 94 261 GLY A CA 1
ATOM 2053 C C . GLY A 1 261 ? 7.309 17.219 11.969 1 94 261 GLY A C 1
ATOM 2054 O O . GLY A 1 261 ? 8.125 18.016 11.484 1 94 261 GLY A O 1
ATOM 2055 N N . SER A 1 262 ? 7.598 16.312 12.875 1 92.44 262 SER A N 1
ATOM 2056 C CA . SER A 1 262 ? 8.961 16.188 13.383 1 92.44 262 SER A CA 1
ATOM 2057 C C . SER A 1 262 ? 9.93 15.797 12.266 1 92.44 262 SER A C 1
ATOM 2059 O O . SER A 1 262 ? 11.031 16.359 12.18 1 92.44 262 SER A O 1
ATOM 2061 N N . GLU A 1 263 ? 9.469 14.906 11.438 1 90.94 263 GLU A N 1
ATOM 2062 C CA . GLU A 1 263 ? 10.297 14.469 10.32 1 90.94 263 GLU A CA 1
ATOM 2063 C C . GLU A 1 263 ? 10.523 15.609 9.32 1 90.94 263 GLU A C 1
ATOM 2065 O O . GLU A 1 263 ? 11.617 15.758 8.781 1 90.94 263 GLU A O 1
ATOM 2070 N N . ASN A 1 264 ? 9.484 16.344 9.055 1 92.12 264 ASN A N 1
ATOM 2071 C CA . ASN A 1 264 ? 9.609 17.516 8.188 1 92.12 264 ASN A CA 1
ATOM 2072 C C . ASN A 1 264 ? 10.695 18.469 8.68 1 92.12 264 ASN A C 1
ATOM 2074 O O . ASN A 1 264 ? 11.523 18.938 7.895 1 92.12 264 ASN A O 1
ATOM 2078 N N . LEU A 1 265 ? 10.711 18.703 9.938 1 91.62 265 LEU A N 1
ATOM 2079 C CA . LEU A 1 265 ? 11.672 19.625 10.523 1 91.62 265 LEU A CA 1
ATOM 2080 C C . LEU A 1 265 ? 13.094 19.078 10.422 1 91.62 265 LEU A C 1
ATOM 2082 O O . LEU A 1 265 ? 14.039 19.828 10.18 1 91.62 265 LEU A O 1
ATOM 2086 N N . ARG A 1 266 ? 13.18 17.828 10.555 1 86.69 266 ARG A N 1
ATOM 2087 C CA . ARG A 1 266 ? 14.492 17.203 10.422 1 86.69 266 ARG A CA 1
ATOM 2088 C C . ARG A 1 266 ? 15.023 17.344 9 1 86.69 266 ARG A C 1
ATOM 2090 O O . ARG A 1 266 ? 16.219 17.531 8.797 1 86.69 266 ARG A O 1
ATOM 2097 N N . TYR A 1 267 ? 14.172 17.234 8.094 1 83.69 267 TYR A N 1
ATOM 2098 C CA . TYR A 1 267 ? 14.562 17.359 6.695 1 83.69 267 TYR A CA 1
ATOM 2099 C C . TYR A 1 267 ? 14.977 18.797 6.379 1 83.69 267 TYR A C 1
ATOM 2101 O O . TYR A 1 267 ? 15.852 19.016 5.535 1 83.69 267 TYR A O 1
ATOM 2109 N N . LEU A 1 268 ? 14.312 19.719 7.012 1 85.12 268 LEU A N 1
ATOM 2110 C CA . LEU A 1 268 ? 14.625 21.125 6.781 1 85.12 268 LEU A CA 1
ATOM 2111 C C . LEU A 1 268 ? 15.953 21.5 7.426 1 85.12 268 LEU A C 1
ATOM 2113 O O . LEU A 1 268 ? 16.594 22.484 7.02 1 85.12 268 LEU A O 1
ATOM 2117 N N . GLY A 1 269 ? 16.391 20.797 8.375 1 82.19 269 GLY A N 1
ATOM 2118 C CA . GLY A 1 269 ? 17.672 21.062 8.992 1 82.19 269 GLY A CA 1
ATOM 2119 C C . GLY A 1 269 ? 17.656 20.922 10.5 1 82.19 269 GLY A C 1
ATOM 2120 O O . GLY A 1 269 ? 16.609 21.062 11.125 1 82.19 269 GLY A O 1
ATOM 2121 N N . LYS A 1 270 ? 18.812 20.641 10.922 1 73.56 270 LYS A N 1
ATOM 2122 C CA . LYS A 1 270 ? 18.969 20.531 12.375 1 73.56 270 LYS A CA 1
ATOM 2123 C C . LYS A 1 270 ? 18.609 21.844 13.062 1 73.56 270 LYS A C 1
ATOM 2125 O O . LYS A 1 270 ? 18.953 22.922 12.57 1 73.56 270 LYS A O 1
ATOM 2130 N N . ASP A 1 271 ? 17.844 21.828 14.086 1 77.81 271 ASP A N 1
ATOM 2131 C CA . ASP A 1 271 ? 17.516 22.953 14.953 1 77.81 271 ASP A CA 1
ATOM 2132 C C . ASP A 1 271 ? 16.562 23.922 14.258 1 77.81 271 ASP A C 1
ATOM 2134 O O . ASP A 1 271 ? 16.516 25.109 14.586 1 77.81 271 ASP A O 1
ATOM 2138 N N . THR A 1 272 ? 16.031 23.484 13.141 1 86.44 272 THR A N 1
ATOM 2139 C CA . THR A 1 272 ? 15.008 24.297 12.477 1 86.44 272 THR A CA 1
ATOM 2140 C C . THR A 1 272 ? 13.641 24.062 13.125 1 86.44 272 THR A C 1
ATOM 2142 O O . THR A 1 272 ? 13.203 22.922 13.289 1 86.44 272 THR A O 1
ATOM 2145 N N . HIS A 1 273 ? 13.117 25.141 13.648 1 91.56 273 HIS A N 1
ATOM 2146 C CA . HIS A 1 273 ? 11.766 25.109 14.188 1 91.56 273 HIS A CA 1
ATOM 2147 C C . HIS A 1 273 ? 10.836 26.047 13.422 1 91.56 273 HIS A C 1
ATOM 2149 O O . HIS A 1 273 ? 10.984 27.266 13.484 1 91.56 273 HIS A O 1
ATOM 2155 N N . THR A 1 274 ? 10.008 25.5 12.609 1 93.81 274 THR A N 1
ATOM 2156 C CA . THR A 1 274 ? 8.992 26.25 11.875 1 93.81 274 THR A CA 1
ATOM 2157 C C . THR A 1 274 ? 7.609 25.641 12.094 1 93.81 274 THR A C 1
ATOM 2159 O O . THR A 1 274 ? 7.488 24.484 12.492 1 93.81 274 THR A O 1
ATOM 2162 N N . ASP A 1 275 ? 6.641 26.484 11.945 1 95.5 275 ASP A N 1
ATOM 2163 C CA . ASP A 1 275 ? 5.277 25.984 11.992 1 95.5 275 ASP A CA 1
ATOM 2164 C C . ASP A 1 275 ? 5.066 24.859 10.977 1 95.5 275 ASP A C 1
ATOM 2166 O O . ASP A 1 275 ? 5.555 24.953 9.844 1 95.5 275 ASP A O 1
ATOM 2170 N N . GLN A 1 276 ? 4.469 23.812 11.453 1 94.44 276 GLN A N 1
ATOM 2171 C CA . GLN A 1 276 ? 4.105 22.703 10.57 1 94.44 276 GLN A CA 1
ATOM 2172 C C . GLN A 1 276 ? 2.59 22.578 10.438 1 94.44 276 GLN A C 1
ATOM 2174 O O . GLN A 1 276 ? 1.882 22.484 11.445 1 94.44 276 GLN A O 1
ATOM 2179 N N . ILE A 1 277 ? 2.09 22.672 9.227 1 95.12 277 ILE A N 1
ATOM 2180 C CA . ILE A 1 277 ? 0.689 22.375 8.953 1 95.12 277 ILE A CA 1
ATOM 2181 C C . ILE A 1 277 ? 0.559 20.922 8.461 1 95.12 277 ILE A C 1
ATOM 2183 O O . ILE A 1 277 ? 1.131 20.562 7.43 1 95.12 277 ILE A O 1
ATOM 2187 N N . ILE A 1 278 ? -0.156 20.109 9.148 1 96.38 278 ILE A N 1
ATOM 2188 C CA . ILE A 1 278 ? -0.308 18.703 8.805 1 96.38 278 ILE A CA 1
ATOM 2189 C C . ILE A 1 278 ? -1.79 18.359 8.672 1 96.38 278 ILE A C 1
ATOM 2191 O O . ILE A 1 278 ? -2.59 18.688 9.555 1 96.38 278 ILE A O 1
ATOM 2195 N N . LEU A 1 279 ? -2.156 17.812 7.555 1 97.88 279 LEU A N 1
ATOM 2196 C CA . LEU A 1 279 ? -3.492 17.266 7.34 1 97.88 279 LEU A CA 1
ATOM 2197 C C . LEU A 1 279 ? -3.516 15.766 7.602 1 97.88 279 LEU A C 1
ATOM 2199 O O . LEU A 1 279 ? -2.479 15.102 7.52 1 97.88 279 LEU A O 1
ATOM 2203 N N . ALA A 1 280 ? -4.672 15.242 7.949 1 97.94 280 ALA A N 1
ATOM 2204 C CA . ALA A 1 280 ? -4.836 13.805 8.094 1 97.94 280 ALA A CA 1
ATOM 2205 C C . ALA A 1 280 ? -6.219 13.359 7.617 1 97.94 280 ALA A C 1
ATOM 2207 O O . ALA A 1 280 ? -7.141 14.172 7.535 1 97.94 280 ALA A O 1
ATOM 2208 N N . MET A 1 281 ? -6.312 12.188 7.227 1 97.44 281 MET A N 1
ATOM 2209 C CA . MET A 1 281 ? -7.547 11.5 6.855 1 97.44 281 MET A CA 1
ATOM 2210 C C . MET A 1 281 ? -7.652 10.156 7.559 1 97.44 281 MET A C 1
ATOM 2212 O O . MET A 1 281 ? -6.738 9.336 7.484 1 97.44 281 MET A O 1
ATOM 2216 N N . ARG A 1 282 ? -8.688 9.961 8.266 1 95.38 282 ARG A N 1
ATOM 2217 C CA . ARG A 1 282 ? -9 8.68 8.875 1 95.38 282 ARG A CA 1
ATOM 2218 C C . ARG A 1 282 ? -10.141 7.984 8.141 1 95.38 282 ARG A C 1
ATOM 2220 O O . ARG A 1 282 ? -11.141 8.617 7.805 1 95.38 282 ARG A O 1
ATOM 2227 N N . VAL A 1 283 ? -9.969 6.73 7.922 1 93.81 283 VAL A N 1
ATOM 2228 C CA . VAL A 1 283 ? -11.031 5.941 7.301 1 93.81 283 VAL A CA 1
ATOM 2229 C C . VAL A 1 283 ? -11.359 4.734 8.18 1 93.81 283 VAL A C 1
ATOM 2231 O O . VAL A 1 283 ? -10.492 3.904 8.453 1 93.81 283 VAL A O 1
ATOM 2234 N N . ILE A 1 284 ? -12.508 4.684 8.648 1 90.94 284 ILE A N 1
ATOM 2235 C CA . ILE A 1 284 ? -13.039 3.5 9.312 1 90.94 284 ILE A CA 1
ATOM 2236 C C . ILE A 1 284 ? -14.047 2.805 8.398 1 90.94 284 ILE A C 1
ATOM 2238 O O . ILE A 1 284 ? -15.172 3.281 8.227 1 90.94 284 ILE A O 1
ATOM 2242 N N . SER A 1 285 ? -13.633 1.718 7.805 1 89.44 285 SER A N 1
ATOM 2243 C CA . SER A 1 285 ? -14.43 1.078 6.766 1 89.44 285 SER A CA 1
ATOM 2244 C C . SER A 1 285 ? -14.68 2.029 5.598 1 89.44 285 SER A C 1
ATOM 2246 O O . SER A 1 285 ? -13.758 2.357 4.848 1 89.44 285 SER A O 1
ATOM 2248 N N . THR A 1 286 ? -15.945 2.588 5.586 1 92.19 286 THR A N 1
ATOM 2249 C CA . THR A 1 286 ? -16.234 3.51 4.496 1 92.19 286 THR A CA 1
ATOM 2250 C C . THR A 1 286 ? -16.406 4.934 5.02 1 92.19 286 THR A C 1
ATOM 2252 O O . THR A 1 286 ? -16.656 5.859 4.25 1 92.19 286 THR A O 1
ATOM 2255 N N . TYR A 1 287 ? -16.188 5.137 6.305 1 93.75 287 TYR A N 1
ATOM 2256 C CA . TYR A 1 287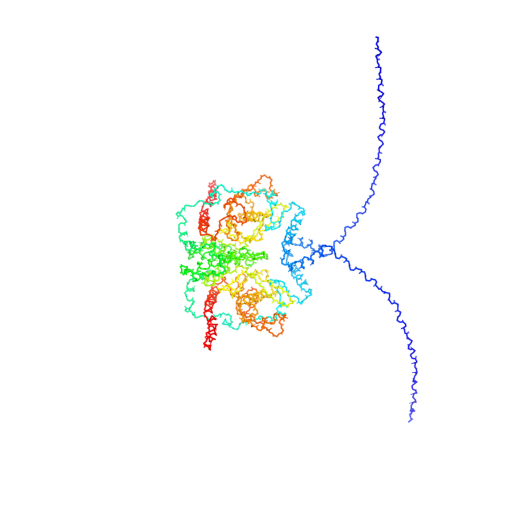 ? -16.422 6.441 6.918 1 93.75 287 TYR A CA 1
ATOM 2257 C C . TYR A 1 287 ? -15.125 7.254 6.961 1 93.75 287 TYR A C 1
ATOM 2259 O O . TYR A 1 287 ? -14.141 6.828 7.562 1 93.75 287 TYR A O 1
ATOM 2267 N N . VAL A 1 288 ? -15.219 8.438 6.383 1 96.81 288 VAL A N 1
ATOM 2268 C CA . VAL A 1 288 ? -14.023 9.25 6.188 1 96.81 288 VAL A CA 1
ATOM 2269 C C . VAL A 1 288 ? -14.109 10.508 7.047 1 96.81 288 VAL A C 1
ATOM 2271 O O . VAL A 1 288 ? -15.109 11.227 7.012 1 96.81 288 VAL A O 1
ATOM 2274 N N . THR A 1 289 ? -13.078 10.742 7.809 1 97.56 289 THR A N 1
ATOM 2275 C CA . THR A 1 289 ? -12.93 11.953 8.609 1 97.56 289 THR A CA 1
ATOM 2276 C C . THR A 1 289 ? -11.617 12.656 8.297 1 97.56 289 THR A C 1
ATOM 2278 O O . THR A 1 289 ? -10.586 12 8.094 1 97.56 289 THR A O 1
ATOM 2281 N N . PHE A 1 290 ? -11.68 13.953 8.25 1 98.38 290 PHE A N 1
ATOM 2282 C CA . PHE A 1 290 ? -10.5 14.75 7.93 1 98.38 290 PHE A CA 1
ATOM 2283 C C . PHE A 1 290 ? -10.039 15.555 9.141 1 98.38 290 PHE A C 1
ATOM 2285 O O . PHE A 1 290 ? -10.852 15.914 10 1 98.38 290 PHE A O 1
ATOM 2292 N N . TYR A 1 291 ? -8.789 15.766 9.211 1 98.31 291 TYR A N 1
ATOM 2293 C CA . TYR A 1 291 ? -8.18 16.516 10.312 1 98.31 291 TYR A CA 1
ATOM 2294 C C . TYR A 1 291 ? -7.18 17.531 9.781 1 98.31 291 TYR A C 1
ATOM 2296 O O . TYR A 1 291 ? -6.555 17.328 8.742 1 98.31 291 TYR A O 1
ATOM 2304 N N . LYS A 1 292 ? -7.012 18.562 10.531 1 98.19 292 LYS A N 1
ATOM 2305 C CA . LYS A 1 292 ? -5.992 19.562 10.289 1 98.19 292 LYS A CA 1
ATOM 2306 C C . LYS A 1 292 ? -5.391 20.078 11.594 1 98.19 292 LYS A C 1
ATOM 2308 O O . LYS A 1 292 ? -6.102 20.25 12.586 1 98.19 292 LYS A O 1
ATOM 2313 N N . THR A 1 293 ? -4.098 20.312 11.594 1 97.94 293 THR A N 1
ATOM 2314 C CA . THR A 1 293 ? -3.457 20.953 12.734 1 97.94 293 THR A CA 1
ATOM 2315 C C . THR A 1 293 ? -2.354 21.906 12.266 1 97.94 293 THR A C 1
ATOM 2317 O O . THR A 1 293 ? -1.738 21.672 11.219 1 97.94 293 THR A O 1
ATOM 2320 N N . VAL A 1 294 ? -2.201 22.906 12.984 1 97.31 294 VAL A N 1
ATOM 2321 C CA . VAL A 1 294 ? -1.029 23.766 12.898 1 97.31 294 VAL A CA 1
ATOM 2322 C C . VAL A 1 294 ? -0.193 23.625 14.172 1 97.31 294 VAL A C 1
ATOM 2324 O O . VAL A 1 294 ? -0.638 24 15.258 1 97.31 294 VAL A O 1
ATOM 2327 N N . ILE A 1 295 ? 0.938 23.016 14.047 1 96.62 295 ILE A N 1
ATOM 2328 C CA . ILE A 1 295 ? 1.848 22.859 15.172 1 96.62 295 ILE A CA 1
ATOM 2329 C C . ILE A 1 295 ? 2.883 23.984 15.164 1 96.62 295 ILE A C 1
ATOM 2331 O O . ILE A 1 295 ? 3.709 24.078 14.25 1 96.62 295 ILE A O 1
ATOM 2335 N N . LYS A 1 296 ? 2.879 24.719 16.141 1 97.44 296 LYS A N 1
ATOM 2336 C CA . LYS A 1 296 ? 3.695 25.938 16.188 1 97.44 296 LYS A CA 1
ATOM 2337 C C . LYS A 1 296 ? 5.164 25.594 16.438 1 97.44 296 LYS A C 1
ATOM 2339 O O . LYS A 1 296 ? 5.473 24.609 17.109 1 97.44 296 LYS A O 1
ATOM 2344 N N . ALA A 1 297 ? 6.012 26.484 15.969 1 96.81 297 ALA A N 1
ATOM 2345 C CA . ALA A 1 297 ? 7.453 26.344 16.156 1 96.81 297 ALA A CA 1
ATOM 2346 C C . ALA A 1 297 ? 7.805 26.203 17.625 1 96.81 297 ALA A C 1
ATOM 2348 O O . ALA A 1 297 ? 8.664 25.406 18 1 96.81 297 ALA A O 1
ATOM 2349 N N . GLU A 1 298 ? 7.125 26.953 18.484 1 96.88 298 GLU A N 1
ATOM 2350 C CA . GLU A 1 298 ? 7.398 26.969 19.922 1 96.88 298 GLU A CA 1
ATOM 2351 C C . GLU A 1 298 ? 7.133 25.594 20.547 1 96.88 298 GLU A C 1
ATOM 2353 O O . GLU A 1 298 ? 7.812 25.203 21.484 1 96.88 298 GLU A O 1
ATOM 2358 N N . TYR A 1 299 ? 6.16 24.875 20.031 1 97.06 299 TYR A N 1
ATOM 2359 C CA . TYR A 1 299 ? 5.855 23.531 20.516 1 97.06 299 TYR A CA 1
ATOM 2360 C C . TYR A 1 299 ? 7.023 22.594 20.281 1 97.06 299 TYR A C 1
ATOM 2362 O O . TYR A 1 299 ? 7.395 21.812 21.156 1 97.06 299 TYR A O 1
ATOM 2370 N N . TRP A 1 300 ? 7.559 22.641 19.125 1 95.12 300 TRP A N 1
ATOM 2371 C CA . TRP A 1 300 ? 8.695 21.812 18.766 1 95.12 300 TRP A CA 1
ATOM 2372 C C . TRP A 1 300 ? 9.898 22.109 19.656 1 95.12 300 TRP A C 1
ATOM 2374 O O . TRP A 1 300 ? 10.625 21.203 20.062 1 95.12 300 TRP A O 1
ATOM 2384 N N . LYS A 1 301 ? 10.141 23.344 19.938 1 94.25 301 LYS A N 1
ATOM 2385 C CA . LYS A 1 301 ? 11.227 23.75 20.828 1 94.25 301 LYS A CA 1
ATOM 2386 C C . LYS A 1 301 ? 11.062 23.125 22.219 1 94.25 301 LYS A C 1
ATOM 2388 O O . LYS A 1 301 ? 12.047 22.703 22.828 1 94.25 301 LYS A O 1
ATOM 2393 N N . GLU A 1 302 ? 9.852 23.156 22.625 1 94.62 302 GLU A N 1
ATOM 2394 C CA . GLU A 1 302 ? 9.609 22.531 23.922 1 94.62 302 GLU A CA 1
ATOM 2395 C C . GLU A 1 302 ? 9.938 21.047 23.891 1 94.62 302 GLU A C 1
ATOM 2397 O O . GLU A 1 302 ? 10.5 20.5 24.859 1 94.62 302 GLU A O 1
ATOM 2402 N N . LEU A 1 303 ? 9.586 20.359 22.828 1 93.06 303 LEU A N 1
ATOM 2403 C CA . LEU A 1 303 ? 9.828 18.922 22.719 1 93.06 303 LEU A CA 1
ATOM 2404 C C . LEU A 1 303 ? 11.32 18.609 22.781 1 93.06 303 LEU A C 1
ATOM 2406 O O . LEU A 1 303 ? 11.727 17.531 23.219 1 93.06 303 LEU A O 1
ATOM 2410 N N . ASP A 1 304 ? 12.094 19.516 22.297 1 90.31 304 ASP A N 1
ATOM 2411 C CA . ASP A 1 304 ? 13.547 19.344 22.328 1 90.31 304 ASP A CA 1
ATOM 2412 C C . ASP A 1 304 ? 14.07 19.344 23.766 1 90.31 304 ASP A C 1
ATOM 2414 O O . ASP A 1 304 ? 15.188 18.891 24.016 1 90.31 304 ASP A O 1
ATOM 2418 N N . SER A 1 305 ? 13.273 19.906 24.594 1 90.62 305 SER A N 1
ATOM 2419 C CA . SER A 1 305 ? 13.688 19.984 26 1 90.62 305 SER A CA 1
ATOM 2420 C C . SER A 1 305 ? 12.891 19.016 26.859 1 90.62 305 SER A C 1
ATOM 2422 O O . SER A 1 305 ? 13.078 18.969 28.078 1 90.62 305 SER A O 1
ATOM 2424 N N . GLY A 1 306 ? 12.023 18.328 26.25 1 91.81 306 GLY A N 1
ATOM 2425 C CA . GLY A 1 306 ? 11.172 17.391 26.969 1 91.81 306 GLY A CA 1
ATOM 2426 C C . GLY A 1 306 ? 9.711 17.516 26.594 1 91.81 306 GLY A C 1
ATOM 2427 O O . GLY A 1 306 ? 9.375 17.984 25.5 1 91.81 306 GLY A O 1
ATOM 2428 N N . LEU A 1 307 ? 8.906 17 27.469 1 93.31 307 LEU A N 1
ATOM 2429 C CA . LEU A 1 307 ? 7.465 17.094 27.234 1 93.31 307 LEU A CA 1
ATOM 2430 C C . LEU A 1 307 ? 6.996 18.547 27.266 1 93.31 307 LEU A C 1
ATOM 2432 O O . LEU A 1 307 ? 7.551 19.359 28 1 93.31 307 LEU A O 1
ATOM 2436 N N . PRO A 1 308 ? 5.98 18.797 26.5 1 94.81 308 PRO A N 1
ATOM 2437 C CA . PRO A 1 308 ? 5.52 20.188 26.469 1 94.81 308 PRO A CA 1
ATOM 2438 C C . PRO A 1 308 ? 4.969 20.656 27.812 1 94.81 308 PRO A C 1
ATOM 2440 O O . PRO A 1 308 ? 4.305 19.891 28.516 1 94.81 308 PRO A O 1
ATOM 2443 N N . LYS A 1 309 ? 5.258 21.953 28.078 1 93.69 309 LYS A N 1
ATOM 2444 C CA . LYS A 1 309 ? 4.828 22.547 29.344 1 93.69 309 LYS A CA 1
ATOM 2445 C C . LYS A 1 309 ? 3.793 23.641 29.109 1 93.69 309 LYS A C 1
ATOM 2447 O O . LYS A 1 309 ? 2.766 23.688 29.797 1 93.69 309 LYS A O 1
ATOM 2452 N N . LYS A 1 310 ? 4.008 24.484 28.172 1 95.75 310 LYS A N 1
ATOM 2453 C CA . LYS A 1 310 ? 3.166 25.656 27.938 1 95.75 310 LYS A CA 1
ATOM 2454 C C . LYS A 1 310 ? 2.387 25.516 26.641 1 95.75 310 LYS A C 1
ATOM 2456 O O . LYS A 1 310 ? 1.185 25.781 26.594 1 95.75 310 LYS A O 1
ATOM 2461 N N . GLU A 1 311 ? 3.115 25.094 25.547 1 96.44 311 GLU A N 1
ATOM 2462 C CA . GLU A 1 311 ? 2.52 25.031 24.219 1 96.44 311 GLU A CA 1
ATOM 2463 C C . GLU A 1 311 ? 1.562 23.844 24.094 1 96.44 311 GLU A C 1
ATOM 2465 O O . GLU A 1 311 ? 1.79 22.797 24.703 1 96.44 311 GLU A O 1
ATOM 2470 N N . GLU A 1 312 ? 0.514 24.125 23.406 1 97.94 312 GLU A N 1
ATOM 2471 C CA . GLU A 1 312 ? -0.479 23.078 23.141 1 97.94 312 GLU A CA 1
ATOM 2472 C C . GLU A 1 312 ? -0.73 22.922 21.641 1 97.94 312 GLU A C 1
ATOM 2474 O O . GLU A 1 312 ? -0.423 23.812 20.859 1 97.94 312 GLU A O 1
ATOM 2479 N N . VAL A 1 313 ? -1.19 21.781 21.25 1 98.25 313 VAL A N 1
ATOM 2480 C CA . VAL A 1 313 ? -1.547 21.484 19.875 1 98.25 313 VAL A CA 1
ATOM 2481 C C . VAL A 1 313 ? -3.031 21.141 19.781 1 98.25 313 VAL A C 1
ATOM 2483 O O . VAL A 1 313 ? -3.512 20.266 20.5 1 98.25 313 VAL A O 1
ATOM 2486 N N . GLU A 1 314 ? -3.75 21.844 19.016 1 98.31 314 GLU A N 1
ATOM 2487 C CA . GLU A 1 314 ? -5.145 21.531 18.719 1 98.31 314 GLU A CA 1
ATOM 2488 C C . GLU A 1 314 ? -5.289 20.906 17.344 1 98.31 314 GLU A C 1
ATOM 2490 O O . GLU A 1 314 ? -4.754 21.422 16.359 1 98.31 314 GLU A O 1
ATOM 2495 N N . ILE A 1 315 ? -5.969 19.797 17.281 1 98.44 315 ILE A N 1
ATOM 2496 C CA . ILE A 1 315 ? -6.277 19.141 16.016 1 98.44 315 ILE A CA 1
ATOM 2497 C C . ILE A 1 315 ? -7.77 19.266 15.719 1 98.44 315 ILE A C 1
ATOM 2499 O O . ILE A 1 315 ? -8.609 18.828 16.5 1 98.44 315 ILE A O 1
ATOM 2503 N N . GLN A 1 316 ? -8.047 19.859 14.586 1 98.56 316 GLN A N 1
ATOM 2504 C CA . GLN A 1 316 ? -9.43 20.062 14.18 1 98.56 316 GLN A CA 1
ATOM 2505 C C . GLN A 1 316 ? -9.93 18.906 13.328 1 98.56 316 GLN A C 1
ATOM 2507 O O . GLN A 1 316 ? -9.195 18.375 12.484 1 98.56 316 GLN A O 1
ATOM 2512 N N . ARG A 1 317 ? -11.164 18.562 13.586 1 98.12 317 ARG A N 1
ATOM 2513 C CA . ARG A 1 317 ? -11.797 17.422 12.93 1 98.12 317 ARG A CA 1
ATOM 2514 C C . ARG A 1 317 ? -12.977 17.859 12.078 1 98.12 317 ARG A C 1
ATOM 2516 O O . ARG A 1 317 ? -13.797 18.688 12.516 1 98.12 317 ARG A O 1
ATOM 2523 N N . TRP A 1 318 ? -13.07 17.297 10.906 1 98.19 318 TRP A N 1
ATOM 2524 C CA . TRP A 1 318 ? -14.234 17.531 10.047 1 98.19 318 TRP A CA 1
ATOM 2525 C C . TRP A 1 318 ? -14.664 16.25 9.352 1 98.19 318 TRP A C 1
ATOM 2527 O O . TRP A 1 318 ? -13.852 15.578 8.711 1 98.19 318 TRP A O 1
ATOM 2537 N N . PRO A 1 319 ? -15.922 15.836 9.344 1 97.5 319 PRO A N 1
ATOM 2538 C CA . PRO A 1 319 ? -17 16.469 10.117 1 97.5 319 PRO A CA 1
ATOM 2539 C C . PRO A 1 319 ? -16.734 16.453 11.617 1 97.5 319 PRO A C 1
ATOM 2541 O O . PRO A 1 319 ? -15.867 15.711 12.094 1 97.5 319 PRO A O 1
ATOM 2544 N N . ALA A 1 320 ? -17.453 17.172 12.367 1 97.69 320 ALA A N 1
ATOM 2545 C CA . ALA A 1 320 ? -17.109 17.547 13.734 1 97.69 320 ALA A CA 1
ATOM 2546 C C . ALA A 1 320 ? -17.266 16.375 14.688 1 97.69 320 ALA A C 1
ATOM 2548 O O . ALA A 1 320 ? -16.531 16.266 15.68 1 97.69 320 ALA A O 1
ATOM 2549 N N . LYS A 1 321 ? -18.078 15.492 14.461 1 95.44 321 LYS A N 1
ATOM 2550 C CA . LYS A 1 321 ? -18.375 14.406 15.391 1 95.44 321 LYS A CA 1
ATOM 2551 C C . LYS A 1 321 ? -17.344 13.289 15.289 1 95.44 321 LYS A C 1
ATOM 2553 O O . LYS A 1 321 ? -16.891 12.953 14.188 1 95.44 321 LYS A O 1
ATOM 2558 N N . ASN A 1 322 ? -17.047 12.758 16.438 1 94.19 322 ASN A N 1
ATOM 2559 C CA . ASN A 1 322 ? -16.203 11.57 16.516 1 94.19 322 ASN A CA 1
ATOM 2560 C C . ASN A 1 322 ? -17.016 10.328 16.859 1 94.19 322 ASN A C 1
ATOM 2562 O O . ASN A 1 322 ? -18.016 10.414 17.578 1 94.19 322 ASN A O 1
ATOM 2566 N N . GLY A 1 323 ? -16.641 9.25 16.25 1 90.69 323 GLY A N 1
ATOM 2567 C CA . GLY A 1 323 ? -17.344 8 16.516 1 90.69 323 GLY A CA 1
ATOM 2568 C C . GLY A 1 323 ? -17.016 6.926 15.484 1 90.69 323 GLY A C 1
ATOM 2569 O O . GLY A 1 323 ? -16.344 7.188 14.492 1 90.69 323 GLY A O 1
ATOM 2570 N N . LEU A 1 324 ? -17.5 5.805 15.766 1 86.25 324 LEU A N 1
ATOM 2571 C CA . LEU A 1 324 ? -17.25 4.637 14.93 1 86.25 324 LEU A CA 1
ATOM 2572 C C . LEU A 1 324 ? -17.797 4.844 13.523 1 86.25 324 LEU A C 1
ATOM 2574 O O . LEU A 1 324 ? -17.172 4.469 12.539 1 86.25 324 LEU A O 1
ATOM 2578 N N . ARG A 1 325 ? -18.938 5.402 13.422 1 88.69 325 ARG A N 1
ATOM 2579 C CA . ARG A 1 325 ? -19.578 5.648 12.133 1 88.69 325 ARG A CA 1
ATOM 2580 C C . ARG A 1 325 ? -19.703 7.145 11.867 1 88.69 325 ARG A C 1
ATOM 2582 O O . ARG A 1 325 ? -20.672 7.59 11.258 1 88.69 325 ARG A O 1
ATOM 2589 N N . ALA A 1 326 ? -18.75 7.812 12.445 1 91.44 326 ALA A N 1
ATOM 2590 C CA . ALA A 1 326 ? -18.688 9.25 12.188 1 91.44 326 ALA A CA 1
ATOM 2591 C C . ALA A 1 326 ? -17.953 9.539 10.883 1 91.44 326 ALA A C 1
ATOM 2593 O O . ALA A 1 326 ? -17.109 8.766 10.453 1 91.44 326 ALA A O 1
ATOM 2594 N N . GLY A 1 327 ? -18.344 10.656 10.211 1 95.69 327 GLY A N 1
ATOM 2595 C CA . GLY A 1 327 ? -17.703 11.078 8.977 1 95.69 327 GLY A CA 1
ATOM 2596 C C . GLY A 1 327 ? -18.578 10.867 7.746 1 95.69 327 GLY A C 1
ATOM 2597 O O . GLY A 1 327 ? -19.766 10.562 7.867 1 95.69 327 GLY A O 1
ATOM 2598 N N . PHE A 1 328 ? -18 11.109 6.625 1 97.69 328 PHE A N 1
ATOM 2599 C CA . PHE A 1 328 ? -18.672 10.891 5.352 1 97.69 328 PHE A CA 1
ATOM 2600 C C . PHE A 1 328 ? -18.656 9.406 4.98 1 97.69 328 PHE A C 1
ATOM 2602 O O . PHE A 1 328 ? -17.609 8.773 4.984 1 97.69 328 PHE A O 1
ATOM 2609 N N . ASP A 1 329 ? -19.797 8.852 4.711 1 96.56 329 ASP A N 1
ATOM 2610 C CA . ASP A 1 329 ? -19.891 7.461 4.277 1 96.56 329 ASP A CA 1
ATOM 2611 C C . ASP A 1 329 ? -19.641 7.332 2.777 1 96.56 329 ASP A C 1
ATOM 2613 O O . ASP A 1 329 ? -20.562 7.469 1.974 1 96.56 329 ASP A O 1
ATOM 2617 N N . PHE A 1 330 ? -18.531 6.906 2.475 1 95.06 330 PHE A N 1
ATOM 2618 C CA . PHE A 1 330 ? -18.047 6.848 1.103 1 95.06 330 PHE A CA 1
ATOM 2619 C C . PHE A 1 330 ? -18.844 5.848 0.282 1 95.06 330 PHE A C 1
ATOM 2621 O O . PHE A 1 330 ? -18.812 5.883 -0.95 1 95.06 330 PHE A O 1
ATOM 2628 N N . ALA A 1 331 ? -19.531 4.988 0.909 1 96.19 331 ALA A N 1
ATOM 2629 C CA . ALA A 1 331 ? -20.391 4.027 0.229 1 96.19 331 ALA A CA 1
ATOM 2630 C C . ALA A 1 331 ? -21.656 4.707 -0.317 1 96.19 331 ALA A C 1
ATOM 2632 O O . ALA A 1 331 ? -22.328 4.164 -1.189 1 96.19 331 ALA A O 1
ATOM 2633 N N . GLU A 1 332 ? -21.984 5.855 0.233 1 97.81 332 GLU A N 1
ATOM 2634 C CA . GLU A 1 332 ? -23.125 6.633 -0.225 1 97.81 332 GLU A CA 1
ATOM 2635 C C . GLU A 1 332 ? -22.719 7.633 -1.301 1 97.81 332 GLU A C 1
ATOM 2637 O O . GLU A 1 332 ? -21.734 8.359 -1.141 1 97.81 332 GLU A O 1
ATOM 2642 N N . PRO A 1 333 ? -23.484 7.734 -2.363 1 97.31 333 PRO A N 1
ATOM 2643 C CA . PRO A 1 333 ? -23.078 8.57 -3.494 1 97.31 333 PRO A CA 1
ATOM 2644 C C . PRO A 1 333 ? -22.875 10.031 -3.105 1 97.31 333 PRO A C 1
ATOM 2646 O O . PRO A 1 333 ? -21.906 10.664 -3.553 1 97.31 333 PRO A O 1
ATOM 2649 N N . THR A 1 334 ? -23.766 10.578 -2.312 1 97.38 334 THR A N 1
ATOM 2650 C CA . THR A 1 334 ? -23.641 11.984 -1.929 1 97.38 334 THR A CA 1
ATOM 2651 C C . THR A 1 334 ? -22.375 12.219 -1.119 1 97.38 334 THR A C 1
ATOM 2653 O O . THR A 1 334 ? -21.656 13.195 -1.348 1 97.38 334 THR A O 1
ATOM 2656 N N . ASP A 1 335 ? -22.125 11.398 -0.192 1 98 335 ASP A N 1
ATOM 2657 C CA . ASP A 1 335 ? -20.922 11.508 0.619 1 98 335 ASP A CA 1
ATOM 2658 C C . ASP A 1 335 ? -19.672 11.195 -0.207 1 98 335 ASP A C 1
ATOM 2660 O O . ASP A 1 335 ? -18.625 11.805 -0.003 1 98 335 ASP A O 1
ATOM 2664 N N . ARG A 1 336 ? -19.797 10.234 -1.088 1 97.5 336 ARG A N 1
ATOM 2665 C CA . ARG A 1 336 ? -18.719 9.922 -2.02 1 97.5 336 ARG A CA 1
ATOM 2666 C C . ARG A 1 336 ? -18.297 11.164 -2.807 1 97.5 336 ARG A C 1
ATOM 2668 O O . ARG A 1 336 ? -17.109 11.453 -2.938 1 97.5 336 ARG A O 1
ATOM 2675 N N . GLN A 1 337 ? -19.266 11.883 -3.285 1 96.69 337 GLN A N 1
ATOM 2676 C CA . GLN A 1 337 ? -19 13.141 -3.982 1 96.69 337 GLN A CA 1
ATOM 2677 C C . GLN A 1 337 ? -18.266 14.125 -3.076 1 96.69 337 GLN A C 1
ATOM 2679 O O . GLN A 1 337 ? -17.297 14.766 -3.496 1 96.69 337 GLN A O 1
ATOM 2684 N N . THR A 1 338 ? -18.75 14.227 -1.893 1 96.88 338 THR A N 1
ATOM 2685 C CA . THR A 1 338 ? -18.156 15.156 -0.935 1 96.88 338 THR A CA 1
ATOM 2686 C C . THR A 1 338 ? -16.688 14.789 -0.671 1 96.88 338 THR A C 1
ATOM 2688 O O . THR A 1 338 ? -15.82 15.664 -0.682 1 96.88 338 THR A O 1
ATOM 2691 N N . VAL A 1 339 ? -16.438 13.531 -0.477 1 97.44 339 VAL A N 1
ATOM 2692 C CA . VAL A 1 339 ? -15.078 13.062 -0.199 1 97.44 339 VAL A CA 1
ATOM 2693 C C . VAL A 1 339 ? -14.172 13.367 -1.389 1 97.44 339 VAL A C 1
ATOM 2695 O O . VAL A 1 339 ? -13.062 13.883 -1.217 1 97.44 339 VAL A O 1
ATOM 2698 N N . PHE A 1 340 ? -14.625 13.125 -2.594 1 96.81 340 PHE A N 1
ATOM 2699 C CA . PHE A 1 340 ? -13.852 13.422 -3.793 1 96.81 340 PHE A CA 1
ATOM 2700 C C . PHE A 1 340 ? -13.562 14.914 -3.9 1 96.81 340 PHE A C 1
ATOM 2702 O O . PHE A 1 340 ? -12.445 15.312 -4.238 1 96.81 340 PHE A O 1
ATOM 2709 N N . GLU A 1 341 ? -14.539 15.688 -3.596 1 95.19 341 GLU A N 1
ATOM 2710 C CA . GLU A 1 341 ? -14.375 17.141 -3.664 1 95.19 341 GLU A CA 1
ATOM 2711 C C . GLU A 1 341 ? -13.336 17.625 -2.652 1 95.19 341 GLU A C 1
ATOM 2713 O O . GLU A 1 341 ? -12.477 18.438 -2.98 1 95.19 341 GLU A O 1
ATOM 2718 N N . ILE A 1 342 ? -13.484 17.141 -1.486 1 96.56 342 ILE A N 1
ATOM 2719 C CA . ILE A 1 342 ? -12.57 17.531 -0.424 1 96.56 342 ILE A CA 1
ATOM 2720 C C . ILE A 1 342 ? -11.141 17.125 -0.792 1 96.56 342 ILE A C 1
ATOM 2722 O O . ILE A 1 342 ? -10.211 17.938 -0.674 1 96.56 342 ILE A O 1
ATOM 2726 N N . LEU A 1 343 ? -10.953 15.93 -1.263 1 96.69 343 LEU A N 1
ATOM 2727 C CA . LEU A 1 343 ? -9.625 15.453 -1.629 1 96.69 343 LEU A CA 1
ATOM 2728 C C . LEU A 1 343 ? -9.07 16.25 -2.797 1 96.69 343 LEU A C 1
ATOM 2730 O O . LEU A 1 343 ? -7.863 16.531 -2.852 1 96.69 343 LEU A O 1
ATOM 2734 N N . ALA A 1 344 ? -9.898 16.609 -3.701 1 95.81 344 ALA A N 1
ATOM 2735 C CA . ALA A 1 344 ? -9.477 17.484 -4.801 1 95.81 344 ALA A CA 1
ATOM 2736 C C . ALA A 1 344 ? -9 18.828 -4.277 1 95.81 344 ALA A C 1
ATOM 2738 O O . ALA A 1 344 ? -7.977 19.359 -4.723 1 95.81 344 ALA A O 1
ATOM 2739 N N . LYS A 1 345 ? -9.766 19.406 -3.389 1 95.56 345 LYS A N 1
ATOM 2740 C CA . LYS A 1 345 ? -9.383 20.672 -2.775 1 95.56 345 LYS A CA 1
ATOM 2741 C C . LYS A 1 345 ? -8.047 20.562 -2.057 1 95.56 345 LYS A C 1
ATOM 2743 O O . LYS A 1 345 ? -7.18 21.422 -2.193 1 95.56 345 LYS A O 1
ATOM 2748 N N . ILE A 1 346 ? -7.922 19.484 -1.313 1 96.19 346 ILE A N 1
ATOM 2749 C CA . ILE A 1 346 ? -6.668 19.234 -0.607 1 96.19 346 ILE A CA 1
ATOM 2750 C C . ILE A 1 346 ? -5.523 19.141 -1.611 1 96.19 346 ILE A C 1
ATOM 2752 O O . ILE A 1 346 ? -4.488 19.781 -1.452 1 96.19 346 ILE A O 1
ATOM 2756 N N . ARG A 1 347 ? -5.676 18.359 -2.615 1 95.44 347 ARG A N 1
ATOM 2757 C CA . ARG A 1 347 ? -4.641 18.203 -3.633 1 95.44 347 ARG A CA 1
ATOM 2758 C C . ARG A 1 347 ? -4.215 19.547 -4.191 1 95.44 347 ARG A C 1
ATOM 2760 O O . ARG A 1 347 ? -3.021 19.859 -4.234 1 95.44 347 ARG A O 1
ATOM 2767 N N . GLU A 1 348 ? -5.156 20.359 -4.602 1 94.25 348 GLU A N 1
ATOM 2768 C CA . GLU A 1 348 ? -4.852 21.625 -5.25 1 94.25 348 GLU A CA 1
ATOM 2769 C C . GLU A 1 348 ? -4.176 22.594 -4.277 1 94.25 348 GLU A C 1
ATOM 2771 O O . GLU A 1 348 ? -3.297 23.359 -4.672 1 94.25 348 GLU A O 1
ATOM 2776 N N . SER A 1 349 ? -4.609 22.531 -3.074 1 93.31 349 SER A N 1
ATOM 2777 C CA . SER A 1 349 ? -3.986 23.391 -2.07 1 93.31 349 SER A CA 1
ATOM 2778 C C . SER A 1 349 ? -2.521 23.016 -1.857 1 93.31 349 SER A C 1
ATOM 2780 O O . SER A 1 349 ? -1.686 23.891 -1.602 1 93.31 349 SER A O 1
ATOM 2782 N N . LEU A 1 350 ? -2.225 21.75 -1.939 1 92.25 350 LEU A N 1
ATOM 2783 C CA . LEU A 1 350 ? -0.865 21.266 -1.721 1 92.25 350 LEU A CA 1
ATOM 2784 C C . LEU A 1 350 ? 0.038 21.641 -2.893 1 92.25 350 LEU A C 1
ATOM 2786 O O . LEU A 1 350 ? 1.263 21.656 -2.752 1 92.25 350 LEU A O 1
ATOM 2790 N N . LEU A 1 351 ? -0.518 21.875 -4.055 1 89.62 351 LEU A N 1
ATOM 2791 C CA . LEU A 1 351 ? 0.257 22.234 -5.242 1 89.62 351 LEU A CA 1
ATOM 2792 C C . LEU A 1 351 ? 0.644 23.703 -5.215 1 89.62 351 LEU A C 1
ATOM 2794 O O . LEU A 1 351 ? 1.682 24.094 -5.758 1 89.62 351 LEU A O 1
ATOM 2798 N N . VAL A 1 352 ? -0.129 24.641 -4.762 1 77.5 352 VAL A N 1
ATOM 2799 C CA . VAL A 1 352 ? 0.087 26.078 -4.762 1 77.5 352 VAL A CA 1
ATOM 2800 C C . VAL A 1 352 ? 1.13 26.453 -3.709 1 77.5 352 VAL A C 1
ATOM 2802 O O . VAL A 1 352 ? 1.974 27.312 -3.941 1 77.5 352 VAL A O 1
ATOM 2805 N N . GLU A 1 353 ? 1.17 26.062 -2.557 1 58.97 353 GLU A N 1
ATOM 2806 C CA . GLU A 1 353 ? 2.021 26.531 -1.464 1 58.97 353 GLU A CA 1
ATOM 2807 C C . GLU A 1 353 ? 3.494 26.5 -1.859 1 58.97 353 GLU A C 1
ATOM 2809 O O . GLU A 1 353 ? 4.32 27.203 -1.273 1 58.97 353 GLU A O 1
ATOM 2814 N N . SER A 1 354 ? 4.027 25.703 -2.707 1 48.56 354 SER A N 1
ATOM 2815 C CA . SER A 1 354 ? 5.473 25.688 -2.896 1 48.56 354 SER A CA 1
ATOM 2816 C C . SER A 1 354 ? 5.969 27 -3.498 1 48.56 354 SER A C 1
ATOM 2818 O O . SER A 1 354 ? 7.148 27.328 -3.395 1 48.56 354 SER A O 1
ATOM 2820 N N . ASN A 1 355 ? 5.293 27.734 -4.266 1 39.47 355 ASN A N 1
ATOM 2821 C CA . ASN A 1 355 ? 5.926 28.891 -4.867 1 39.47 355 ASN A CA 1
ATOM 2822 C C . ASN A 1 355 ? 6.184 29.984 -3.83 1 39.47 355 ASN A C 1
ATOM 2824 O O . ASN A 1 355 ? 7.059 30.844 -4.023 1 39.47 355 ASN A O 1
ATOM 2828 N N . ASP A 1 356 ? 5.438 30.25 -2.883 1 37.88 356 ASP A N 1
ATOM 2829 C CA . ASP A 1 356 ? 5.598 31.438 -2.068 1 37.88 356 ASP A CA 1
ATOM 2830 C C . ASP A 1 356 ? 6.695 31.266 -1.023 1 37.88 356 ASP A C 1
ATOM 2832 O O . ASP A 1 356 ? 7.297 32.219 -0.565 1 37.88 356 ASP A O 1
ATOM 2836 N N . GLU A 1 357 ? 6.965 30.125 -0.501 1 38.69 357 GLU A N 1
ATOM 2837 C CA . GLU A 1 357 ? 7.887 30.125 0.63 1 38.69 357 GLU A CA 1
ATOM 2838 C C . GLU A 1 357 ? 9.336 30.094 0.158 1 38.69 357 GLU A C 1
ATOM 2840 O O . GLU A 1 357 ? 10.266 30.203 0.966 1 38.69 357 GLU A O 1
ATOM 2845 N N . VAL A 1 358 ? 9.688 29.875 -1.068 1 35.81 358 VAL A N 1
ATOM 2846 C CA . VAL A 1 358 ? 11.078 30.047 -1.459 1 35.81 358 VAL A CA 1
ATOM 2847 C C . VAL A 1 358 ? 11.406 31.531 -1.577 1 35.81 358 VAL A C 1
ATOM 2849 O O . VAL A 1 358 ? 12.562 31.906 -1.793 1 35.81 358 VAL A O 1
ATOM 2852 N N . GLN A 1 359 ? 10.484 32.438 -1.636 1 33.16 359 GLN A N 1
ATOM 2853 C CA . GLN A 1 359 ? 10.883 33.812 -1.855 1 33.16 359 GLN A CA 1
ATOM 2854 C C . GLN A 1 359 ? 11.609 34.375 -0.637 1 33.16 359 GLN A C 1
ATOM 2856 O O . GLN A 1 359 ? 12.258 35.406 -0.72 1 33.16 359 GLN A O 1
ATOM 2861 N N . THR A 1 360 ? 11.469 33.938 0.517 1 32.5 360 THR A N 1
ATOM 2862 C CA . THR A 1 360 ? 12.055 34.781 1.544 1 32.5 360 THR A CA 1
ATOM 2863 C C . THR A 1 360 ? 13.562 34.531 1.646 1 32.5 360 THR A C 1
ATOM 2865 O O . THR A 1 360 ? 14.297 35.375 2.16 1 32.5 360 THR A O 1
ATOM 2868 N N . GLU A 1 361 ? 14.039 33.375 1.25 1 32.22 361 GLU A N 1
ATOM 2869 C CA . GLU A 1 361 ? 15.461 33.281 1.586 1 32.22 361 GLU A CA 1
ATOM 2870 C C . GLU A 1 361 ? 16.328 33.969 0.531 1 32.22 361 GLU A C 1
ATOM 2872 O O . GLU A 1 361 ? 17.516 34.188 0.75 1 32.22 361 GLU A O 1
ATOM 2877 N N . ALA A 1 362 ? 15.852 34.125 -0.687 1 34.06 362 ALA A N 1
ATOM 2878 C CA . ALA A 1 362 ? 16.797 34.719 -1.64 1 34.06 362 ALA A CA 1
ATOM 2879 C C . ALA A 1 362 ? 17.047 36.188 -1.341 1 34.06 362 ALA A C 1
ATOM 2881 O O . ALA A 1 362 ? 17.891 36.812 -1.966 1 34.06 362 ALA A O 1
ATOM 2882 N N . VAL A 1 363 ? 16.094 36.781 -0.662 1 31.77 363 VAL A N 1
ATOM 2883 C CA . VAL A 1 363 ? 16.281 38.219 -0.477 1 31.77 363 VAL A CA 1
ATOM 2884 C C . VAL A 1 363 ? 17.453 38.469 0.482 1 31.77 363 VAL A C 1
ATOM 2886 O O . VAL A 1 363 ? 18.125 39.5 0.383 1 31.77 363 VAL A O 1
ATOM 2889 N N . THR A 1 364 ? 17.734 37.531 1.425 1 34.72 364 THR A N 1
ATOM 2890 C CA . THR A 1 364 ? 18.703 38 2.412 1 34.72 364 THR A CA 1
ATOM 2891 C C . THR A 1 364 ? 20.125 37.844 1.896 1 34.72 364 THR A C 1
ATOM 2893 O O . THR A 1 364 ? 21.062 38.438 2.449 1 34.72 364 THR A O 1
ATOM 2896 N N . ALA A 1 365 ? 20.312 37.031 0.901 1 36.16 365 ALA A N 1
ATOM 2897 C CA . ALA A 1 365 ? 21.734 36.844 0.572 1 36.16 365 ALA A CA 1
ATOM 2898 C C . ALA A 1 365 ? 22.234 38 -0.293 1 36.16 365 ALA A C 1
ATOM 2900 O O . ALA A 1 365 ? 23.453 38.156 -0.49 1 36.16 365 ALA A O 1
ATOM 2901 N N . GLY A 1 366 ? 21.344 38.656 -0.999 1 32.47 366 GLY A N 1
ATOM 2902 C CA . GLY A 1 366 ? 21.875 39.688 -1.885 1 32.47 366 GLY A CA 1
ATOM 2903 C C . GLY A 1 366 ? 22.438 40.875 -1.142 1 32.47 366 GLY A C 1
ATOM 2904 O O . GLY A 1 366 ? 22.984 41.781 -1.757 1 32.47 366 GLY A O 1
ATOM 2905 N N . VAL A 1 367 ? 21.984 41.156 0.068 1 34.94 367 VAL A N 1
ATOM 2906 C CA . VAL A 1 367 ? 22.312 42.469 0.588 1 34.94 367 VAL A CA 1
ATOM 2907 C C . VAL A 1 367 ? 23.75 42.5 1.114 1 34.94 367 VAL A C 1
ATOM 2909 O O . VAL A 1 367 ? 24.328 43.562 1.343 1 34.94 367 VAL A O 1
ATOM 2912 N N . SER A 1 368 ? 24.359 41.281 1.397 1 34.22 368 SER A N 1
ATOM 2913 C CA . SER A 1 368 ? 25.578 41.5 2.17 1 34.22 368 SER A CA 1
ATOM 2914 C C . SER A 1 368 ? 26.75 41.875 1.261 1 34.22 368 SER A C 1
ATOM 2916 O O . SER A 1 368 ? 27.859 42.156 1.739 1 34.22 368 SER A O 1
ATOM 2918 N N . GLY A 1 369 ? 26.594 41.719 -0.123 1 32.78 369 GLY A N 1
ATOM 2919 C CA . GLY A 1 369 ? 27.859 41.906 -0.808 1 32.78 369 GLY A CA 1
ATOM 2920 C C . GLY A 1 369 ? 28.203 43.375 -1.018 1 32.78 369 GLY A C 1
ATOM 2921 O O . GLY A 1 369 ? 29.219 43.688 -1.628 1 32.78 369 GLY A O 1
ATOM 2922 N N . SER A 1 370 ? 27.219 44.281 -0.928 1 29.41 370 SER A N 1
ATOM 2923 C CA . SER A 1 370 ? 27.641 45.562 -1.489 1 29.41 370 SER A CA 1
ATOM 2924 C C . SER A 1 370 ? 28.609 46.281 -0.553 1 29.41 370 SER A C 1
ATOM 2926 O O . SER A 1 370 ? 29.078 47.375 -0.86 1 29.41 370 SER A O 1
ATOM 2928 N N . ASN A 1 371 ? 28.594 46.031 0.765 1 28.48 371 ASN A N 1
ATOM 2929 C CA . ASN A 1 371 ? 29.312 47.094 1.465 1 28.48 371 ASN A CA 1
ATOM 2930 C C . ASN A 1 371 ? 30.828 46.906 1.358 1 28.48 371 ASN A C 1
ATOM 2932 O O . ASN A 1 371 ? 31.594 47.688 1.922 1 28.48 371 ASN A O 1
ATOM 2936 N N . LYS A 1 372 ? 31.422 45.844 0.708 1 25.09 372 LYS A N 1
ATOM 2937 C CA . LYS A 1 372 ? 32.844 46.188 0.667 1 25.09 372 LYS A CA 1
ATOM 2938 C C . LYS A 1 372 ? 33.125 47.062 -0.537 1 25.09 372 LYS A C 1
ATOM 2940 O O . LYS A 1 372 ? 32.594 46.875 -1.622 1 25.09 372 LYS A O 1
ATOM 2945 N N . MET B 1 1 ? -27.844 37.625 101.125 1 22.52 1 MET B N 1
ATOM 2946 C CA . MET B 1 1 ? -26.484 37.531 101.688 1 22.52 1 MET B CA 1
ATOM 2947 C C . MET B 1 1 ? -25.578 36.719 100.75 1 22.52 1 MET B C 1
ATOM 2949 O O . MET B 1 1 ? -24.359 36.75 100.875 1 22.52 1 MET B O 1
ATOM 2953 N N . PRO B 1 2 ? -25.938 35.875 99.688 1 28.02 2 PRO B N 1
ATOM 2954 C CA . PRO B 1 2 ? -25.328 34.531 99.625 1 28.02 2 PRO B CA 1
ATOM 2955 C C . PRO B 1 2 ? -23.969 34.531 99 1 28.02 2 PRO B C 1
ATOM 2957 O O . PRO B 1 2 ? -23.656 35.469 98.188 1 28.02 2 PRO B O 1
ATOM 2960 N N . PRO B 1 3 ? -23.047 33.531 99.312 1 28.86 3 PRO B N 1
ATOM 2961 C CA . PRO B 1 3 ? -21.578 33.469 99.438 1 28.86 3 PRO B CA 1
ATOM 2962 C C . PRO B 1 3 ? -20.891 33.219 98.125 1 28.86 3 PRO B C 1
ATOM 2964 O O . PRO B 1 3 ? -21.484 32.656 97.188 1 28.86 3 PRO B O 1
ATOM 2967 N N . LYS B 1 4 ? -19.891 34.031 97.625 1 24.66 4 LYS B N 1
ATOM 2968 C CA . LYS B 1 4 ? -18.953 34.406 96.562 1 24.66 4 LYS B CA 1
ATOM 2969 C C . LYS B 1 4 ? -17.953 33.281 96.312 1 24.66 4 LYS B C 1
ATOM 2971 O O . LYS B 1 4 ? -17.031 33.062 97.062 1 24.66 4 LYS B O 1
ATOM 2976 N N . LYS B 1 5 ? -18.531 32 95.75 1 24.19 5 LYS B N 1
ATOM 2977 C CA . LYS B 1 5 ? -17.922 30.688 95.688 1 24.19 5 LYS B CA 1
ATOM 2978 C C . LYS B 1 5 ? -16.578 30.734 94.938 1 24.19 5 LYS B C 1
ATOM 2980 O O . LYS B 1 5 ? -16.5 31.219 93.812 1 24.19 5 LYS B O 1
ATOM 2985 N N . THR B 1 6 ? -15.359 30.578 95.5 1 20.2 6 THR B N 1
ATOM 2986 C CA . THR B 1 6 ? -13.93 30.844 95.438 1 20.2 6 THR B CA 1
ATOM 2987 C C . THR B 1 6 ? -13.227 29.844 94.5 1 20.2 6 THR B C 1
ATOM 2989 O O . THR B 1 6 ? -12 29.828 94.375 1 20.2 6 THR B O 1
ATOM 2992 N N . LYS B 1 7 ? -13.984 29.016 93.562 1 22.55 7 LYS B N 1
ATOM 2993 C CA . LYS B 1 7 ? -13.383 27.703 93.312 1 22.55 7 LYS B CA 1
ATOM 2994 C C . LYS B 1 7 ? -12.062 27.844 92.562 1 22.55 7 LYS B C 1
ATOM 2996 O O . LYS B 1 7 ? -12.016 28.406 91.438 1 22.55 7 LYS B O 1
ATOM 3001 N N . LYS B 1 8 ? -10.844 27.594 93.125 1 21.5 8 LYS B N 1
ATOM 3002 C CA . LYS B 1 8 ? -9.422 27.844 92.938 1 21.5 8 LYS B CA 1
ATOM 3003 C C . LYS B 1 8 ? -8.82 26.844 91.938 1 21.5 8 LYS B C 1
ATOM 3005 O O . LYS B 1 8 ? -8.695 25.656 92.25 1 21.5 8 LYS B O 1
ATOM 3010 N N . THR B 1 9 ? -9.297 26.703 90.688 1 21.05 9 THR B N 1
ATOM 3011 C CA . THR B 1 9 ? -9.023 25.531 89.875 1 21.05 9 THR B CA 1
ATOM 3012 C C . THR B 1 9 ? -7.531 25.422 89.562 1 21.05 9 THR B C 1
ATOM 3014 O O . THR B 1 9 ? -6.934 26.375 89 1 21.05 9 THR B O 1
ATOM 3017 N N . ALA B 1 10 ? -6.754 24.422 90.125 1 21.73 10 ALA B N 1
ATOM 3018 C CA . ALA B 1 10 ? -5.379 23.984 90.375 1 21.73 10 ALA B CA 1
ATOM 3019 C C . ALA B 1 10 ? -4.645 23.719 89.062 1 21.73 10 ALA B C 1
ATOM 3021 O O . ALA B 1 10 ? -5.117 22.938 88.25 1 21.73 10 ALA B O 1
ATOM 3022 N N . LYS B 1 11 ? -3.73 24.547 88.5 1 23.5 11 LYS B N 1
ATOM 3023 C CA . LYS B 1 11 ? -2.867 24.75 87.375 1 23.5 11 LYS B CA 1
ATOM 3024 C C . LYS B 1 11 ? -1.735 23.719 87.312 1 23.5 11 LYS B C 1
ATOM 3026 O O . LYS B 1 11 ? -0.77 23.875 86.562 1 23.5 11 LYS B O 1
ATOM 3031 N N . SER B 1 12 ? -1.991 22.406 87.812 1 20.09 12 SER B N 1
ATOM 3032 C CA . SER B 1 12 ? -0.8 21.625 88.125 1 20.09 12 SER B CA 1
ATOM 3033 C C . SER B 1 12 ? 0.14 21.516 86.938 1 20.09 12 SER B C 1
ATOM 3035 O O . SER B 1 12 ? -0.303 21.562 85.75 1 20.09 12 SER B O 1
ATOM 3037 N N . ASP B 1 13 ? 1.498 21.656 87.062 1 21.36 13 ASP B N 1
ATOM 3038 C CA . ASP B 1 13 ? 2.846 21.891 86.562 1 21.36 13 ASP B CA 1
ATOM 3039 C C . ASP B 1 13 ? 3.381 20.656 85.875 1 21.36 13 ASP B C 1
ATOM 3041 O O . ASP B 1 13 ? 4.184 19.906 86.438 1 21.36 13 ASP B O 1
ATOM 3045 N N . LEU B 1 14 ? 2.543 19.766 85.188 1 21.8 14 LEU B N 1
ATOM 3046 C CA . LEU B 1 14 ? 3.08 18.469 84.812 1 21.8 14 LEU B CA 1
ATOM 3047 C C . LEU B 1 14 ? 4.324 18.609 83.938 1 21.8 14 LEU B C 1
ATOM 3049 O O . LEU B 1 14 ? 4.289 19.266 82.938 1 21.8 14 LEU B O 1
ATOM 3053 N N . GLN B 1 15 ? 5.52 18.547 84.562 1 19.39 15 GLN B N 1
ATOM 3054 C CA . GLN B 1 15 ? 6.93 18.594 84.188 1 19.39 15 GLN B CA 1
ATOM 3055 C C . GLN B 1 15 ? 7.266 17.531 83.125 1 19.39 15 GLN B C 1
ATOM 3057 O O . GLN B 1 15 ? 7.172 16.344 83.375 1 19.39 15 GLN B O 1
ATOM 3062 N N . LYS B 1 16 ? 6.906 17.734 81.875 1 22.52 16 LYS B N 1
ATOM 3063 C CA . LYS B 1 16 ? 7.043 16.891 80.688 1 22.52 16 LYS B CA 1
ATOM 3064 C C . LYS B 1 16 ? 8.5 16.516 80.438 1 22.52 16 LYS B C 1
ATOM 3066 O O . LYS B 1 16 ? 9.336 17.375 80.188 1 22.52 16 LYS B O 1
ATOM 3071 N N . THR B 1 17 ? 9.117 15.633 81.312 1 19.7 17 THR B N 1
ATOM 3072 C CA . THR B 1 17 ? 10.492 15.164 81.25 1 19.7 17 THR B CA 1
ATOM 3073 C C . THR B 1 17 ? 10.82 14.672 79.812 1 19.7 17 THR B C 1
ATOM 3075 O O . THR B 1 17 ? 10.078 13.867 79.25 1 19.7 17 THR B O 1
ATOM 3078 N N . SER B 1 18 ? 11.516 15.422 79 1 21.53 18 SER B N 1
ATOM 3079 C CA . SER B 1 18 ? 11.969 15.414 77.625 1 21.53 18 SER B CA 1
ATOM 3080 C C . SER B 1 18 ? 12.945 14.266 77.375 1 21.53 18 SER B C 1
ATOM 3082 O O . SER B 1 18 ? 14.148 14.414 77.562 1 21.53 18 SER B O 1
ATOM 3084 N N . GLN B 1 19 ? 12.688 13.055 78 1 20.62 19 GLN B N 1
ATOM 3085 C CA . GLN B 1 19 ? 13.75 12.055 77.875 1 20.62 19 GLN B CA 1
ATOM 3086 C C . GLN B 1 19 ? 14.211 11.859 76.438 1 20.62 19 GLN B C 1
ATOM 3088 O O . GLN B 1 19 ? 13.391 11.773 75.562 1 20.62 19 GLN B O 1
ATOM 3093 N N . LYS B 1 20 ? 15.461 12.203 76.125 1 21.14 20 LYS B N 1
ATOM 3094 C CA . LYS B 1 20 ? 16.344 12.18 75 1 21.14 20 LYS B CA 1
ATOM 3095 C C . LYS B 1 20 ? 16.438 10.773 74.375 1 21.14 20 LYS B C 1
ATOM 3097 O O . LYS B 1 20 ? 16.969 9.867 75 1 21.14 20 LYS B O 1
ATOM 3102 N N . ARG B 1 21 ? 15.398 10.227 73.812 1 20.88 21 ARG B N 1
ATOM 3103 C CA . ARG B 1 21 ? 15.445 8.891 73.188 1 20.88 21 ARG B CA 1
ATOM 3104 C C . ARG B 1 21 ? 16.672 8.719 72.312 1 20.88 21 ARG B C 1
ATOM 3106 O O . ARG B 1 21 ? 16.891 9.492 71.375 1 20.88 21 ARG B O 1
ATOM 3113 N N . LYS B 1 22 ? 17.703 8.109 72.938 1 21.52 22 LYS B N 1
ATOM 3114 C CA . LYS B 1 22 ? 18.953 7.715 72.312 1 21.52 22 LYS B CA 1
ATOM 3115 C C . LYS B 1 22 ? 18.719 7.012 71 1 21.52 22 LYS B C 1
ATOM 3117 O O . LYS B 1 22 ? 17.875 6.113 70.875 1 21.52 22 LYS B O 1
ATOM 3122 N N . TYR B 1 23 ? 19.062 7.656 69.812 1 22.41 23 TYR B N 1
ATOM 3123 C CA . TYR B 1 23 ? 19 7.289 68.375 1 22.41 23 TYR B CA 1
ATOM 3124 C C . TYR B 1 23 ? 19.766 5.988 68.125 1 22.41 23 TYR B C 1
ATOM 3126 O O . TYR B 1 23 ? 20.984 5.934 68.312 1 22.41 23 TYR B O 1
ATOM 3134 N N . VAL B 1 24 ? 19.391 4.922 68.812 1 21.3 24 VAL B N 1
ATOM 3135 C CA . VAL B 1 24 ? 20.141 3.688 68.625 1 21.3 24 VAL B CA 1
ATOM 3136 C C . VAL B 1 24 ? 20.406 3.498 67.125 1 21.3 24 VAL B C 1
ATOM 3138 O O . VAL B 1 24 ? 19.5 3.654 66.312 1 21.3 24 VAL B O 1
ATOM 3141 N N . LYS B 1 25 ? 21.719 3.416 66.812 1 24.08 25 LYS B N 1
ATOM 3142 C CA . LYS B 1 25 ? 22.453 3.209 65.562 1 24.08 25 LYS B CA 1
ATOM 3143 C C . LYS B 1 25 ? 21.969 1.944 64.875 1 24.08 25 LYS B C 1
ATOM 3145 O O . LYS B 1 25 ? 22.094 0.841 65.375 1 24.08 25 LYS B O 1
ATOM 3150 N N . ASP B 1 26 ? 20.75 1.958 64.375 1 23.28 26 ASP B N 1
ATOM 3151 C CA . ASP B 1 26 ? 20.172 0.802 63.656 1 23.28 26 ASP B CA 1
ATOM 3152 C C . ASP B 1 26 ? 21.203 0.118 62.781 1 23.28 26 ASP B C 1
ATOM 3154 O O . ASP B 1 26 ? 21.984 0.788 62.094 1 23.28 26 ASP B O 1
ATOM 3158 N N . GLU B 1 27 ? 21.578 -1.073 63.094 1 23.73 27 GLU B N 1
ATOM 3159 C CA . GLU B 1 27 ? 22.469 -2.082 62.531 1 23.73 27 GLU B CA 1
ATOM 3160 C C . GLU B 1 27 ? 22.328 -2.154 61 1 23.73 27 GLU B C 1
ATOM 3162 O O . GLU B 1 27 ? 21.234 -1.942 60.469 1 23.73 27 GLU B O 1
ATOM 3167 N N . SER B 1 28 ? 23.484 -2.082 60.312 1 24.23 28 SER B N 1
ATOM 3168 C CA . SER B 1 28 ? 23.922 -2.043 58.906 1 24.23 28 SER B CA 1
ATOM 3169 C C . SER B 1 28 ? 23.344 -3.209 58.125 1 24.23 28 SER B C 1
ATOM 3171 O O . SER B 1 28 ? 23.625 -4.371 58.438 1 24.23 28 SER B O 1
ATOM 3173 N N . GLU B 1 29 ? 22.078 -3.195 57.906 1 24.53 29 GLU B N 1
ATOM 3174 C CA . GLU B 1 29 ? 21.469 -4.262 57.125 1 24.53 29 GLU B CA 1
ATOM 3175 C C . GLU B 1 29 ? 22.344 -4.652 55.938 1 24.53 29 GLU B C 1
ATOM 3177 O O . GLU B 1 29 ? 22.734 -3.799 55.125 1 24.53 29 GLU B O 1
ATOM 3182 N N . GLU B 1 30 ? 23.094 -5.68 56.125 1 25.05 30 GLU B N 1
ATOM 3183 C CA . GLU B 1 30 ? 23.906 -6.332 55.094 1 25.05 30 GLU B CA 1
ATOM 3184 C C . GLU B 1 30 ? 23.156 -6.5 53.781 1 25.05 30 GLU B C 1
ATOM 3186 O O . GLU B 1 30 ? 22.062 -7.07 53.781 1 25.05 30 GLU B O 1
ATOM 3191 N N . SER B 1 31 ? 23.266 -5.5 52.969 1 25.02 31 SER B N 1
ATOM 3192 C CA . SER B 1 31 ? 22.734 -5.391 51.594 1 25.02 31 SER B CA 1
ATOM 3193 C C . SER B 1 31 ? 22.891 -6.699 50.844 1 25.02 31 SER B C 1
ATOM 3195 O O . SER B 1 31 ? 24.016 -7.168 50.625 1 25.02 31 SER B O 1
ATOM 3197 N N . LEU B 1 32 ? 22.016 -7.633 51.156 1 25.91 32 LEU B N 1
ATOM 3198 C CA . LEU B 1 32 ? 22.047 -8.891 50.406 1 25.91 32 LEU B CA 1
ATOM 3199 C C . LEU B 1 32 ? 22.328 -8.648 48.938 1 25.91 32 LEU B C 1
ATOM 3201 O O . LEU B 1 32 ? 21.781 -7.727 48.344 1 25.91 32 LEU B O 1
ATOM 3205 N N . PRO B 1 33 ? 23.438 -9.164 48.469 1 26.91 33 PRO B N 1
ATOM 3206 C CA . PRO B 1 33 ? 23.875 -8.906 47.094 1 26.91 33 PRO B CA 1
ATOM 3207 C C . PRO B 1 33 ? 22.781 -9.172 46.094 1 26.91 33 PRO B C 1
ATOM 3209 O O . PRO B 1 33 ? 21.891 -9.984 46.312 1 26.91 33 PRO B O 1
ATOM 3212 N N . ALA B 1 34 ? 22.391 -8.117 45.438 1 29.3 34 ALA B N 1
ATOM 3213 C CA . ALA B 1 34 ? 21.438 -8.164 44.312 1 29.3 34 ALA B CA 1
ATOM 3214 C C . ALA B 1 34 ? 21.609 -9.438 43.5 1 29.3 34 ALA B C 1
ATOM 3216 O O . ALA B 1 34 ? 22.75 -9.867 43.25 1 29.3 34 ALA B O 1
ATOM 3217 N N . PRO B 1 35 ? 20.641 -10.273 43.625 1 25.77 35 PRO B N 1
ATOM 3218 C CA . PRO B 1 35 ? 20.828 -11.539 42.906 1 25.77 35 PRO B CA 1
ATOM 3219 C C . PRO B 1 35 ? 21.391 -11.352 41.5 1 25.77 35 PRO B C 1
ATOM 3221 O O . PRO B 1 35 ? 21.109 -10.344 40.844 1 25.77 35 PRO B O 1
ATOM 3224 N N . LYS B 1 36 ? 22.547 -11.938 41.25 1 28.44 36 LYS B N 1
ATOM 3225 C CA . LYS B 1 36 ? 23.203 -11.969 39.969 1 28.44 36 LYS B CA 1
ATOM 3226 C C . LYS B 1 36 ? 22.203 -12.227 38.844 1 28.44 36 LYS B C 1
ATOM 3228 O O . LYS B 1 36 ? 21.484 -13.227 38.875 1 28.44 36 LYS B O 1
ATOM 3233 N N . LEU B 1 37 ? 21.703 -11.109 38.344 1 29.02 37 LEU B N 1
ATOM 3234 C CA . LEU B 1 37 ? 20.844 -11.234 37.188 1 29.02 37 LEU B CA 1
ATOM 3235 C C . LEU B 1 37 ? 21.312 -12.359 36.281 1 29.02 37 LEU B C 1
ATOM 3237 O O . LEU B 1 37 ? 22.516 -12.586 36.125 1 29.02 37 LEU B O 1
ATOM 3241 N N . SER B 1 38 ? 20.594 -13.289 36.125 1 28.5 38 SER B N 1
ATOM 3242 C CA . SER B 1 38 ? 21.016 -14.43 35.312 1 28.5 38 SER B CA 1
ATOM 3243 C C . SER B 1 38 ? 21.734 -13.977 34.062 1 28.5 38 SER B C 1
ATOM 3245 O O . SER B 1 38 ? 21.5 -12.875 33.562 1 28.5 38 SER B O 1
ATOM 3247 N N . PRO B 1 39 ? 22.844 -14.648 33.688 1 30.98 39 PRO B N 1
ATOM 3248 C CA . PRO B 1 39 ? 23.641 -14.281 32.531 1 30.98 39 PRO B CA 1
ATOM 3249 C C . PRO B 1 39 ? 22.797 -13.914 31.312 1 30.98 39 PRO B C 1
ATOM 3251 O O . PRO B 1 39 ? 23.219 -13.125 30.469 1 30.98 39 PRO B O 1
ATOM 3254 N N . ALA B 1 40 ? 21.641 -14.492 31.188 1 32.72 40 ALA B N 1
ATOM 3255 C CA . ALA B 1 40 ? 20.844 -14.227 30 1 32.72 40 ALA B CA 1
ATOM 3256 C C . ALA B 1 40 ? 20.25 -12.82 30.047 1 32.72 40 ALA B C 1
ATOM 3258 O O . ALA B 1 40 ? 20.125 -12.156 29.016 1 32.72 40 ALA B O 1
ATOM 3259 N N . ALA B 1 41 ? 19.75 -12.32 31.172 1 32.97 41 ALA B N 1
ATOM 3260 C CA . ALA B 1 41 ? 19.219 -10.969 31.281 1 32.97 41 ALA B CA 1
ATOM 3261 C C . ALA B 1 41 ? 20.328 -9.922 31.234 1 32.97 41 ALA B C 1
ATOM 3263 O O . ALA B 1 41 ? 20.094 -8.781 30.844 1 32.97 41 ALA B O 1
ATOM 3264 N N . SER B 1 42 ? 21.516 -10.172 31.75 1 33.47 42 SER B N 1
ATOM 3265 C CA . SER B 1 42 ? 22.703 -9.32 31.656 1 33.47 42 SER B CA 1
ATOM 3266 C C . SER B 1 42 ? 23.109 -9.109 30.203 1 33.47 42 SER B C 1
ATOM 3268 O O . SER B 1 42 ? 23.562 -8.031 29.828 1 33.47 42 SER B O 1
ATOM 3270 N N . ASN B 1 43 ? 22.938 -10.172 29.453 1 32.28 43 ASN B N 1
ATOM 3271 C CA . ASN B 1 43 ? 23.281 -10.102 28.031 1 32.28 43 ASN B CA 1
ATOM 3272 C C . ASN B 1 43 ? 22.297 -9.227 27.266 1 32.28 43 ASN B C 1
ATOM 3274 O O . ASN B 1 43 ? 22.656 -8.617 26.25 1 32.28 43 ASN B O 1
ATOM 3278 N N . LEU B 1 44 ? 21.078 -9.141 27.766 1 31.3 44 LEU B N 1
ATOM 3279 C CA . LEU B 1 44 ? 20.141 -8.273 27.062 1 31.3 44 LEU B CA 1
ATOM 3280 C C . LEU B 1 44 ? 20.438 -6.805 27.344 1 31.3 44 LEU B C 1
ATOM 3282 O O . LEU B 1 44 ? 20.297 -5.953 26.469 1 31.3 44 LEU B O 1
ATOM 3286 N N . ARG B 1 45 ? 20.781 -6.422 28.562 1 35.03 45 ARG B N 1
ATOM 3287 C CA . ARG B 1 45 ? 21.188 -5.051 28.859 1 35.03 45 ARG B CA 1
ATOM 3288 C C . ARG B 1 45 ? 22.484 -4.691 28.141 1 35.03 45 ARG B C 1
ATOM 3290 O O . ARG B 1 45 ? 22.656 -3.557 27.703 1 35.03 45 ARG B O 1
ATOM 3297 N N . HIS B 1 46 ? 23.453 -5.574 28.125 1 32.16 46 HIS B N 1
ATOM 3298 C CA . HIS B 1 46 ? 24.672 -5.336 27.359 1 32.16 46 HIS B CA 1
ATOM 3299 C C . HIS B 1 46 ? 24.375 -5.211 25.875 1 32.16 46 HIS B C 1
ATOM 3301 O O . HIS B 1 46 ? 25.016 -4.438 25.156 1 32.16 46 HIS B O 1
ATOM 3307 N N . LEU B 1 47 ? 23.359 -5.828 25.359 1 32.34 47 LEU B N 1
ATOM 3308 C CA . LEU B 1 47 ? 23 -5.664 23.969 1 32.34 47 LEU B CA 1
ATOM 3309 C C . LEU B 1 47 ? 22.375 -4.293 23.719 1 32.34 47 LEU B C 1
ATOM 3311 O O . LEU B 1 47 ? 22.609 -3.67 22.688 1 32.34 47 LEU B O 1
ATOM 3315 N N . SER B 1 48 ? 21.688 -3.727 24.672 1 31.75 48 SER B N 1
ATOM 3316 C CA . SER B 1 48 ? 21.219 -2.361 24.484 1 31.75 48 SER B CA 1
ATOM 3317 C C . SER B 1 48 ? 22.375 -1.368 24.438 1 31.75 48 SER B C 1
ATOM 3319 O O . SER B 1 48 ? 22.312 -0.379 23.703 1 31.75 48 SER B O 1
ATOM 3321 N N . HIS B 1 49 ? 23.328 -1.479 25.328 1 33.38 49 HIS B N 1
ATOM 3322 C CA . HIS B 1 49 ? 24.484 -0.605 25.266 1 33.38 49 HIS B CA 1
ATOM 3323 C C . HIS B 1 49 ? 25.281 -0.833 23.984 1 33.38 49 HIS B C 1
ATOM 3325 O O . HIS B 1 49 ? 25.922 0.09 23.484 1 33.38 49 HIS B O 1
ATOM 3331 N N . ILE B 1 50 ? 25.469 -2.084 23.594 1 32.19 50 ILE B N 1
ATOM 3332 C CA . ILE B 1 50 ? 26.188 -2.338 22.359 1 32.19 50 ILE B CA 1
ATOM 3333 C C . ILE B 1 50 ? 25.422 -1.752 21.172 1 32.19 50 ILE B C 1
ATOM 3335 O O . ILE B 1 50 ? 26.016 -1.297 20.203 1 32.19 50 ILE B O 1
ATOM 3339 N N . PHE B 1 51 ? 24.094 -1.677 21.234 1 31.48 51 PHE B N 1
ATOM 3340 C CA . PHE B 1 51 ? 23.375 -1.102 20.109 1 31.48 51 PHE B CA 1
ATOM 3341 C C . PHE B 1 51 ? 23.672 0.385 19.969 1 31.48 51 PHE B C 1
ATOM 3343 O O . PHE B 1 51 ? 23.281 1.018 18.984 1 31.48 51 PHE B O 1
ATOM 3350 N N . SER B 1 52 ? 24.109 1.033 20.953 1 29.8 52 SER B N 1
ATOM 3351 C CA . SER B 1 52 ? 24.438 2.439 20.766 1 29.8 52 SER B CA 1
ATOM 3352 C C . SER B 1 52 ? 25.688 2.596 19.891 1 29.8 52 SER B C 1
ATOM 3354 O O . SER B 1 52 ? 26 3.703 19.438 1 29.8 52 SER B O 1
ATOM 3356 N N . GLN B 1 53 ? 26.719 1.729 20.109 1 29.31 53 GLN B N 1
ATOM 3357 C CA . GLN B 1 53 ? 27.922 1.976 19.312 1 29.31 53 GLN B CA 1
ATOM 3358 C C . GLN B 1 53 ? 27.797 1.398 17.906 1 29.31 53 GLN B C 1
ATOM 3360 O O . GLN B 1 53 ? 27.297 0.284 17.734 1 29.31 53 GLN B O 1
ATOM 3365 N N . SER B 1 54 ? 28.016 2.203 16.766 1 32.38 54 SER B N 1
ATOM 3366 C CA . SER B 1 54 ? 27.812 2.025 15.32 1 32.38 54 SER B CA 1
ATOM 3367 C C . SER B 1 54 ? 28.344 0.676 14.859 1 32.38 54 SER B C 1
ATOM 3369 O O . SER B 1 54 ? 27.812 0.079 13.922 1 32.38 54 SER B O 1
ATOM 3371 N N . SER B 1 55 ? 29.562 0.29 15.32 1 33.72 55 SER B N 1
ATOM 3372 C CA . SER B 1 55 ? 30.297 -0.808 14.703 1 33.72 55 SER B CA 1
ATOM 3373 C C . SER B 1 55 ? 29.656 -2.152 15.016 1 33.72 55 SER B C 1
ATOM 3375 O O . SER B 1 55 ? 29.766 -3.1 14.234 1 33.72 55 SER B O 1
ATOM 3377 N N . ASN B 1 56 ? 29.234 -2.342 16.219 1 33.22 56 ASN B N 1
ATOM 3378 C CA . ASN B 1 56 ? 28.953 -3.688 16.703 1 33.22 56 ASN B CA 1
ATOM 3379 C C . ASN B 1 56 ? 27.516 -4.109 16.391 1 33.22 56 ASN B C 1
ATOM 3381 O O . ASN B 1 56 ? 26.984 -5.043 17 1 33.22 56 ASN B O 1
ATOM 3385 N N . PHE B 1 57 ? 26.875 -3.318 15.633 1 33.16 57 PHE B N 1
ATOM 3386 C CA . PHE B 1 57 ? 25.516 -3.668 15.234 1 33.16 57 PHE B CA 1
ATOM 3387 C C . PHE B 1 57 ? 25.516 -4.883 14.32 1 33.16 57 PHE B C 1
ATOM 3389 O O . PHE B 1 57 ? 24.547 -5.652 14.297 1 33.16 57 PHE B O 1
ATOM 3396 N N . THR B 1 58 ? 26.594 -5.07 13.617 1 33.78 58 THR B N 1
ATOM 3397 C CA . THR B 1 58 ? 26.672 -6.223 12.727 1 33.78 58 THR B CA 1
ATOM 3398 C C . THR B 1 58 ? 26.734 -7.52 13.523 1 33.78 58 THR B C 1
ATOM 3400 O O . THR B 1 58 ? 26.062 -8.5 13.18 1 33.78 58 THR B O 1
ATOM 3403 N N . GLU B 1 59 ? 27.562 -7.512 14.547 1 37.56 59 GLU B N 1
ATOM 3404 C CA . GLU B 1 59 ? 27.734 -8.734 15.328 1 37.56 59 GLU B CA 1
ATOM 3405 C C . GLU B 1 59 ? 26.469 -9.031 16.141 1 37.56 59 GLU B C 1
ATOM 3407 O O . GLU B 1 59 ? 26.047 -10.188 16.234 1 37.56 59 GLU B O 1
ATOM 3412 N N . ALA B 1 60 ? 25.828 -8.07 16.594 1 36.88 60 ALA B N 1
ATOM 3413 C CA . ALA B 1 60 ? 24.609 -8.266 17.375 1 36.88 60 ALA B CA 1
ATOM 3414 C C . ALA B 1 60 ? 23.453 -8.734 16.5 1 36.88 60 ALA B C 1
ATOM 3416 O O . ALA B 1 60 ? 22.656 -9.586 16.906 1 36.88 60 ALA B O 1
ATOM 3417 N N . PHE B 1 61 ? 23.406 -8.266 15.242 1 37.53 61 PHE B N 1
ATOM 3418 C CA . PHE B 1 61 ? 22.422 -8.734 14.266 1 37.53 61 PHE B CA 1
ATOM 3419 C C . PHE B 1 61 ? 22.688 -10.18 13.867 1 37.53 61 PHE B C 1
ATOM 3421 O O . PHE B 1 61 ? 21.766 -10.977 13.75 1 37.53 61 PHE B O 1
ATOM 3428 N N . HIS B 1 62 ? 23.906 -10.508 13.75 1 39.88 62 HIS B N 1
ATOM 3429 C CA . HIS B 1 62 ? 24.266 -11.906 13.516 1 39.88 62 HIS B CA 1
ATOM 3430 C C . HIS B 1 62 ? 23.875 -12.773 14.711 1 39.88 62 HIS B C 1
ATOM 3432 O O . HIS B 1 62 ? 23.406 -13.898 14.539 1 39.88 62 HIS B O 1
ATOM 3438 N N . ASN B 1 63 ? 24.078 -12.258 15.875 1 40.66 63 ASN B N 1
ATOM 3439 C CA . ASN B 1 63 ? 23.734 -13.016 17.062 1 40.66 63 ASN B CA 1
ATOM 3440 C C . ASN B 1 63 ? 22.219 -13.109 17.25 1 40.66 63 ASN B C 1
ATOM 3442 O O . ASN B 1 63 ? 21.703 -14.141 17.688 1 40.66 63 ASN B O 1
ATOM 3446 N N . LEU B 1 64 ? 21.5 -12.094 16.906 1 38.81 64 LEU B N 1
ATOM 3447 C CA . LEU B 1 64 ? 20.047 -12.172 16.969 1 38.81 64 LEU B CA 1
ATOM 3448 C C . LEU B 1 64 ? 19.5 -13.086 15.875 1 38.81 64 LEU B C 1
ATOM 3450 O O . LEU B 1 64 ? 18.562 -13.859 16.109 1 38.81 64 LEU B O 1
ATOM 3454 N N . GLU B 1 65 ? 20.078 -13.047 14.758 1 39.72 65 GLU B N 1
ATOM 3455 C CA . GLU B 1 65 ? 19.734 -14.008 13.711 1 39.72 65 GLU B CA 1
ATOM 3456 C C . GLU B 1 65 ? 20.109 -15.43 14.117 1 39.72 65 GLU B C 1
ATOM 3458 O O . GLU B 1 65 ? 19.344 -16.359 13.891 1 39.72 65 GLU B O 1
ATOM 3463 N N . ALA B 1 66 ? 21.25 -15.531 14.672 1 39.66 66 ALA B N 1
ATOM 3464 C CA . ALA B 1 66 ? 21.656 -16.812 15.242 1 39.66 66 ALA B CA 1
ATOM 3465 C C . ALA B 1 66 ? 20.703 -17.234 16.359 1 39.66 66 ALA B C 1
ATOM 3467 O O . ALA B 1 66 ? 20.359 -18.422 16.484 1 39.66 66 ALA B O 1
ATOM 3468 N N . LEU B 1 67 ? 20.297 -16.359 17.156 1 38.59 67 LEU B N 1
ATOM 3469 C CA . LEU B 1 67 ? 19.359 -16.688 18.234 1 38.59 67 LEU B CA 1
ATOM 3470 C C . LEU B 1 67 ? 17.984 -17.047 17.672 1 38.59 67 LEU B C 1
ATOM 3472 O O . LEU B 1 67 ? 17.328 -17.969 18.172 1 38.59 67 LEU B O 1
ATOM 3476 N N . LYS B 1 68 ? 17.516 -16.312 16.688 1 40.72 68 LYS B N 1
ATOM 3477 C CA . LYS B 1 68 ? 16.312 -16.703 15.984 1 40.72 68 LYS B CA 1
ATOM 3478 C C . LYS B 1 68 ? 16.469 -18.094 15.352 1 40.72 68 LYS B C 1
ATOM 3480 O O . LYS B 1 68 ? 15.523 -18.875 15.32 1 40.72 68 LYS B O 1
ATOM 3485 N N . LEU B 1 69 ? 17.656 -18.359 14.891 1 39.31 69 LEU B N 1
ATOM 3486 C CA . LEU B 1 69 ? 17.984 -19.703 14.398 1 39.31 69 LEU B CA 1
ATOM 3487 C C . LEU B 1 69 ? 17.953 -20.719 15.523 1 39.31 69 LEU B C 1
ATOM 3489 O O . LEU B 1 69 ? 17.5 -21.844 15.336 1 39.31 69 LEU B O 1
ATOM 3493 N N . VAL B 1 70 ? 18.547 -20.391 16.641 1 37.41 70 VAL B N 1
ATOM 3494 C CA . VAL B 1 70 ? 18.594 -21.328 17.766 1 37.41 70 VAL B CA 1
ATOM 3495 C C . VAL B 1 70 ? 17.188 -21.562 18.297 1 37.41 70 VAL B C 1
ATOM 3497 O O . VAL B 1 70 ? 16.828 -22.703 18.641 1 37.41 70 VAL B O 1
ATOM 3500 N N . LYS B 1 71 ? 16.469 -20.5 18.516 1 40.72 71 LYS B N 1
ATOM 3501 C CA . LYS B 1 71 ? 15.117 -20.75 19 1 40.72 71 LYS B CA 1
ATOM 3502 C C . LYS B 1 71 ? 14.305 -21.547 18 1 40.72 71 LYS B C 1
ATOM 3504 O O . LYS B 1 71 ? 13.383 -22.281 18.375 1 40.72 71 LYS B O 1
ATOM 3509 N N . SER B 1 72 ? 14.547 -21.266 16.766 1 38.88 72 SER B N 1
ATOM 3510 C CA . SER B 1 72 ? 13.852 -22.062 15.75 1 38.88 72 SER B CA 1
ATOM 3511 C C . SER B 1 72 ? 14.258 -23.531 15.828 1 38.88 72 SER B C 1
ATOM 3513 O O . SER B 1 72 ? 13.594 -24.391 15.258 1 38.88 72 SER B O 1
ATOM 3515 N N . LYS B 1 73 ? 15.453 -23.734 16.344 1 37.22 73 LYS B N 1
ATOM 3516 C CA . LYS B 1 73 ? 15.898 -25.125 16.422 1 37.22 73 LYS B CA 1
ATOM 3517 C C . LYS B 1 73 ? 15.164 -25.859 17.531 1 37.22 73 LYS B C 1
ATOM 3519 O O . LYS B 1 73 ? 15.477 -27.031 17.812 1 37.22 73 LYS B O 1
ATOM 3524 N N . THR B 1 74 ? 14.625 -25.266 18.469 1 37.5 74 THR B N 1
ATOM 3525 C CA . THR B 1 74 ? 14.008 -26.266 19.344 1 37.5 74 THR B CA 1
ATOM 3526 C C . THR B 1 74 ? 13.188 -27.25 18.516 1 37.5 74 THR B C 1
ATOM 3528 O O . THR B 1 74 ? 13.531 -28.422 18.422 1 37.5 74 THR B O 1
ATOM 3531 N N . ASN B 1 75 ? 11.844 -27.672 19 1 38.44 75 ASN B N 1
ATOM 3532 C CA . ASN B 1 75 ? 11.188 -28.859 18.453 1 38.44 75 ASN B CA 1
ATOM 3533 C C . ASN B 1 75 ? 10.93 -28.719 16.953 1 38.44 75 ASN B C 1
ATOM 3535 O O . ASN B 1 75 ? 10.055 -27.953 16.531 1 38.44 75 ASN B O 1
ATOM 3539 N N . HIS B 1 76 ? 11.922 -28.828 16.047 1 45.09 76 HIS B N 1
ATOM 3540 C CA . HIS B 1 76 ? 12.32 -28.797 14.641 1 45.09 76 HIS B CA 1
ATOM 3541 C C . HIS B 1 76 ? 11.18 -29.25 13.734 1 45.09 76 HIS B C 1
ATOM 3543 O O . HIS B 1 76 ? 11.32 -29.25 12.508 1 45.09 76 HIS B O 1
ATOM 3549 N N . PHE B 1 77 ? 10.18 -29.906 14.219 1 57.66 77 PHE B N 1
ATOM 3550 C CA . PHE B 1 77 ? 9.211 -30.516 13.312 1 57.66 77 PHE B CA 1
ATOM 3551 C C . PHE B 1 77 ? 8.039 -29.578 13.07 1 57.66 77 PHE B C 1
ATOM 3553 O O . PHE B 1 77 ? 7.152 -29.875 12.266 1 57.66 77 PHE B O 1
ATOM 3560 N N . ASP B 1 78 ? 8.125 -28.328 13.641 1 78.25 78 ASP B N 1
ATOM 3561 C CA . ASP B 1 78 ? 6.906 -27.547 13.477 1 78.25 78 ASP B CA 1
ATOM 3562 C C . ASP B 1 78 ? 7.133 -26.344 12.547 1 78.25 78 ASP B C 1
ATOM 3564 O O . ASP B 1 78 ? 8.172 -25.688 12.625 1 78.25 78 ASP B O 1
ATOM 3568 N N . LEU B 1 79 ? 6.387 -26.25 11.57 1 89.25 79 LEU B N 1
ATOM 3569 C CA . LEU B 1 79 ? 6.395 -25.094 10.68 1 89.25 79 LEU B CA 1
ATOM 3570 C C . LEU B 1 79 ? 6.152 -23.812 11.461 1 89.25 79 LEU B C 1
ATOM 3572 O O . LEU B 1 79 ? 5.387 -23.797 12.422 1 89.25 79 LEU B O 1
ATOM 3576 N N . PRO B 1 80 ? 6.902 -22.75 11.055 1 90 80 PRO B N 1
ATOM 3577 C CA . PRO B 1 80 ? 6.594 -21.453 11.664 1 90 80 PRO B CA 1
ATOM 3578 C C . PRO B 1 80 ? 5.152 -21.016 11.422 1 90 80 PRO B C 1
ATOM 3580 O O . PRO B 1 80 ? 4.52 -21.453 10.461 1 90 80 PRO B O 1
ATOM 3583 N N . SER B 1 81 ? 4.672 -20.125 12.258 1 90.19 81 SER B N 1
ATOM 3584 C CA . SER B 1 81 ? 3.301 -19.641 12.148 1 90.19 81 SER B CA 1
ATOM 3585 C C . SER B 1 81 ? 3.188 -18.531 11.102 1 90.19 81 SER B C 1
ATOM 3587 O O . SER B 1 81 ? 2.082 -18.141 10.734 1 90.19 81 SER B O 1
ATOM 3589 N N . SER B 1 82 ? 4.309 -18.031 10.633 1 91.44 82 SER B N 1
ATOM 3590 C CA . SER B 1 82 ? 4.309 -16.953 9.648 1 91.44 82 SER B CA 1
ATOM 3591 C C . SER B 1 82 ? 5.258 -17.266 8.492 1 91.44 82 SER B C 1
ATOM 3593 O O . SER B 1 82 ? 6.359 -17.766 8.703 1 91.44 82 SER B O 1
ATOM 3595 N N . ALA B 1 83 ? 4.805 -16.859 7.34 1 90.88 83 ALA B N 1
ATOM 3596 C CA . ALA B 1 83 ? 5.605 -17.078 6.141 1 90.88 83 ALA B CA 1
ATOM 3597 C C . ALA B 1 83 ? 6.938 -16.344 6.223 1 90.88 83 ALA B C 1
ATOM 3599 O O . ALA B 1 83 ? 7.953 -16.812 5.715 1 90.88 83 ALA B O 1
ATOM 3600 N N . SER B 1 84 ? 6.945 -15.164 6.875 1 87.88 84 SER B N 1
ATOM 3601 C CA . SER B 1 84 ? 8.141 -14.336 6.945 1 87.88 84 SER B CA 1
ATOM 3602 C C . SER B 1 84 ? 9.234 -15 7.773 1 87.88 84 SER B C 1
ATOM 3604 O O . SER B 1 84 ? 10.391 -14.578 7.734 1 87.88 84 SER B O 1
ATOM 3606 N N . LYS B 1 85 ? 8.898 -16.047 8.43 1 88.44 85 LYS B N 1
ATOM 3607 C CA . LYS B 1 85 ? 9.844 -16.75 9.305 1 88.44 85 LYS B CA 1
ATOM 3608 C C . LYS B 1 85 ? 10.273 -18.078 8.703 1 88.44 85 LYS B C 1
ATOM 3610 O O . LYS B 1 85 ? 10.852 -18.922 9.391 1 88.44 85 LYS B O 1
ATOM 3615 N N . PHE B 1 86 ? 9.977 -18.281 7.5 1 90.94 86 PHE B N 1
ATOM 3616 C CA . PHE B 1 86 ? 10.344 -19.531 6.848 1 90.94 86 PHE B CA 1
ATOM 3617 C C . PHE B 1 86 ? 11.836 -19.547 6.523 1 90.94 86 PHE B C 1
ATOM 3619 O O . PHE B 1 86 ? 12.391 -18.531 6.078 1 90.94 86 PHE B O 1
ATOM 3626 N N . TYR B 1 87 ? 12.375 -20.688 6.664 1 90.12 87 TYR B N 1
ATOM 3627 C CA . TYR B 1 87 ? 13.75 -21 6.309 1 90.12 87 TYR B CA 1
ATOM 3628 C C . TYR B 1 87 ? 13.828 -22.219 5.402 1 90.12 87 TYR B C 1
ATOM 3630 O O . TYR B 1 87 ? 12.828 -22.922 5.227 1 90.12 87 TYR B O 1
ATOM 3638 N N . PRO B 1 88 ? 15 -22.438 4.844 1 91.69 88 PRO B N 1
ATOM 3639 C CA . PRO B 1 88 ? 15.133 -23.547 3.898 1 91.69 88 PRO B CA 1
ATOM 3640 C C . PRO B 1 88 ? 14.727 -24.891 4.504 1 91.69 88 PRO B C 1
ATOM 3642 O O . PRO B 1 88 ? 14.164 -25.75 3.807 1 91.69 88 PRO B O 1
ATOM 3645 N N . ASP B 1 89 ? 14.906 -25.016 5.754 1 92.12 89 ASP B N 1
ATOM 3646 C CA . ASP B 1 89 ? 14.531 -26.281 6.391 1 92.12 89 ASP B CA 1
ATOM 3647 C C . ASP B 1 89 ? 13.023 -26.484 6.359 1 92.12 89 ASP B C 1
ATOM 3649 O O . ASP B 1 89 ? 12.547 -27.625 6.285 1 92.12 89 ASP B O 1
ATOM 3653 N N . ASN B 1 90 ? 12.312 -25.438 6.457 1 93.06 90 ASN B N 1
ATOM 3654 C CA . ASN B 1 90 ? 10.859 -25.547 6.352 1 93.06 90 ASN B CA 1
ATOM 3655 C C . ASN B 1 90 ? 10.43 -25.984 4.961 1 93.06 90 ASN B C 1
ATOM 3657 O O . ASN B 1 90 ? 9.469 -26.734 4.816 1 93.06 90 ASN B O 1
ATOM 3661 N N . LEU B 1 91 ? 11.148 -25.562 3.963 1 95.44 91 LEU B N 1
ATOM 3662 C CA . LEU B 1 91 ? 10.859 -25.984 2.596 1 95.44 91 LEU B CA 1
ATOM 3663 C C . LEU B 1 91 ? 11.109 -27.484 2.422 1 95.44 91 LEU B C 1
ATOM 3665 O O . LEU B 1 91 ? 10.352 -28.156 1.729 1 95.44 91 LEU B O 1
ATOM 3669 N N . LYS B 1 92 ? 12.125 -27.922 3.031 1 94.94 92 LYS B N 1
ATOM 3670 C CA . LYS B 1 92 ? 12.414 -29.359 2.971 1 94.94 92 LYS B CA 1
ATOM 3671 C C . LYS B 1 92 ? 11.273 -30.172 3.553 1 94.94 92 LYS B C 1
ATOM 3673 O O . LYS B 1 92 ? 10.883 -31.203 2.988 1 94.94 92 LYS B O 1
ATOM 3678 N N . LEU B 1 93 ? 10.789 -29.688 4.668 1 94 93 LEU B N 1
ATOM 3679 C CA . LEU B 1 93 ? 9.656 -30.359 5.297 1 94 93 LEU B CA 1
ATOM 3680 C C . LEU B 1 93 ? 8.461 -30.391 4.359 1 94 93 LEU B C 1
ATOM 3682 O O . LEU B 1 93 ? 7.703 -31.359 4.344 1 94 93 LEU B O 1
ATOM 3686 N N . LEU B 1 94 ? 8.297 -29.391 3.572 1 96.19 94 LEU B N 1
ATOM 3687 C CA . LEU B 1 94 ? 7.152 -29.25 2.676 1 96.19 94 LEU B CA 1
ATOM 3688 C C . LEU B 1 94 ? 7.477 -29.812 1.294 1 96.19 94 LEU B C 1
ATOM 3690 O O . LEU B 1 94 ? 6.641 -29.766 0.389 1 96.19 94 LEU B O 1
ATOM 3694 N N . LYS B 1 95 ? 8.711 -30.25 1.147 1 97.5 95 LYS B N 1
ATOM 3695 C CA . LYS B 1 95 ? 9.203 -30.812 -0.107 1 97.5 95 LYS B CA 1
ATOM 3696 C C . LYS B 1 95 ? 9.062 -29.812 -1.252 1 97.5 95 LYS B C 1
ATOM 3698 O O . LYS B 1 95 ? 8.539 -30.141 -2.316 1 97.5 95 LYS B O 1
ATOM 3703 N N . ILE B 1 96 ? 9.461 -28.625 -1.04 1 97.75 96 ILE B N 1
ATOM 3704 C CA . ILE B 1 96 ? 9.477 -27.547 -2.025 1 97.75 96 ILE B CA 1
ATOM 3705 C C . ILE B 1 96 ? 10.922 -27.25 -2.441 1 97.75 96 ILE B C 1
ATOM 3707 O O . ILE B 1 96 ? 11.805 -27.141 -1.592 1 97.75 96 ILE B O 1
ATOM 3711 N N . THR B 1 97 ? 11.172 -27.172 -3.686 1 97.62 97 THR B N 1
ATOM 3712 C CA . THR B 1 97 ? 12.5 -26.859 -4.199 1 97.62 97 THR B CA 1
ATOM 3713 C C . THR B 1 97 ? 12.43 -25.734 -5.227 1 97.62 97 THR B C 1
ATOM 3715 O O . THR B 1 97 ? 11.453 -25.625 -5.969 1 97.62 97 THR B O 1
ATOM 3718 N N . PHE B 1 98 ? 13.461 -24.922 -5.23 1 97.56 98 PHE B N 1
ATOM 3719 C CA . PHE B 1 98 ? 13.633 -23.891 -6.262 1 97.56 98 PHE B CA 1
ATOM 3720 C C . PHE B 1 98 ? 14.609 -24.375 -7.332 1 97.56 98 PHE B C 1
ATOM 3722 O O . PHE B 1 98 ? 15.625 -25 -7.02 1 97.56 98 PHE B O 1
ATOM 3729 N N . VAL B 1 99 ? 14.312 -24.078 -8.578 1 97.81 99 VAL B N 1
ATOM 3730 C CA . VAL B 1 99 ? 15.211 -24.375 -9.68 1 97.81 99 VAL B CA 1
ATOM 3731 C C . VAL B 1 99 ? 15.312 -23.172 -10.617 1 97.81 99 VAL B C 1
ATOM 3733 O O . VAL B 1 99 ? 14.32 -22.484 -10.844 1 97.81 99 VAL B O 1
ATOM 3736 N N . GLY B 1 100 ? 16.484 -22.922 -11.125 1 97.5 100 GLY B N 1
ATOM 3737 C CA . GLY B 1 100 ? 16.609 -21.953 -12.203 1 97.5 100 GLY B CA 1
ATOM 3738 C C . GLY B 1 100 ? 16.016 -22.438 -13.516 1 97.5 100 GLY B C 1
ATOM 3739 O O . GLY B 1 100 ? 16.375 -23.516 -14.008 1 97.5 100 GLY B O 1
ATOM 3740 N N . ALA B 1 101 ? 15.133 -21.625 -14.016 1 97.75 101 ALA B N 1
ATOM 3741 C CA . ALA B 1 101 ? 14.516 -22 -15.289 1 97.75 101 ALA B CA 1
ATOM 3742 C C . ALA B 1 101 ? 15.547 -22.016 -16.422 1 97.75 101 ALA B C 1
ATOM 3744 O O . ALA B 1 101 ? 16.469 -21.203 -16.422 1 97.75 101 ALA B O 1
ATOM 3745 N N . LEU B 1 102 ? 15.359 -22.891 -17.344 1 96.19 102 LEU B N 1
ATOM 3746 C CA . LEU B 1 102 ? 16.266 -23.016 -18.484 1 96.19 102 LEU B CA 1
ATOM 3747 C C . LEU B 1 102 ? 15.984 -21.938 -19.531 1 96.19 102 LEU B C 1
ATOM 3749 O O . LEU B 1 102 ? 16.891 -21.5 -20.25 1 96.19 102 LEU B O 1
ATOM 3753 N N . ALA B 1 103 ? 14.711 -21.562 -19.594 1 96.75 103 ALA B N 1
ATOM 3754 C CA . ALA B 1 103 ? 14.281 -20.531 -20.531 1 96.75 103 ALA B CA 1
ATOM 3755 C C . ALA B 1 103 ? 13.203 -19.641 -19.938 1 96.75 103 ALA B C 1
ATOM 3757 O O . ALA B 1 103 ? 12.492 -20.062 -19.016 1 96.75 103 ALA B O 1
ATOM 3758 N N . GLU B 1 104 ? 13.102 -18.453 -20.469 1 96.75 104 GLU B N 1
ATOM 3759 C CA . GLU B 1 104 ? 12.109 -17.484 -20.031 1 96.75 104 GLU B CA 1
ATOM 3760 C C . GLU B 1 104 ? 10.703 -18.078 -20.078 1 96.75 104 GLU B C 1
ATOM 3762 O O . GLU B 1 104 ? 9.906 -17.875 -19.156 1 96.75 104 GLU B O 1
ATOM 3767 N N . LYS B 1 105 ? 10.383 -18.859 -21.078 1 96.12 105 LYS B N 1
ATOM 3768 C CA . LYS B 1 105 ? 9.047 -19.375 -21.344 1 96.12 105 LYS B CA 1
ATOM 3769 C C . LYS B 1 105 ? 8.609 -20.359 -20.266 1 96.12 105 LYS B C 1
ATOM 3771 O O . LYS B 1 105 ? 7.43 -20.688 -20.156 1 96.12 105 LYS B O 1
ATOM 3776 N N . ASP B 1 106 ? 9.602 -20.875 -19.562 1 96.75 106 ASP B N 1
ATOM 3777 C CA . ASP B 1 106 ? 9.289 -21.812 -18.484 1 96.75 106 ASP B CA 1
ATOM 3778 C C . ASP B 1 106 ? 8.617 -21.094 -17.312 1 96.75 106 ASP B C 1
ATOM 3780 O O . ASP B 1 106 ? 7.938 -21.719 -16.5 1 96.75 106 ASP B O 1
ATOM 3784 N N . VAL B 1 107 ? 8.812 -19.734 -17.203 1 97.94 107 VAL B N 1
ATOM 3785 C CA . VAL B 1 107 ? 8.289 -18.953 -16.094 1 97.94 107 VAL B CA 1
ATOM 3786 C C . VAL B 1 107 ? 7.336 -17.891 -16.609 1 97.94 107 VAL B C 1
ATOM 3788 O O . VAL B 1 107 ? 6.266 -17.672 -16.047 1 97.94 107 VAL B O 1
ATOM 3791 N N . ILE B 1 108 ? 7.711 -17.25 -17.641 1 97.56 108 ILE B N 1
ATOM 3792 C CA . ILE B 1 108 ? 6.953 -16.141 -18.203 1 97.56 108 ILE B CA 1
ATOM 3793 C C . ILE B 1 108 ? 6.02 -16.656 -19.297 1 97.56 108 ILE B C 1
ATOM 3795 O O . ILE B 1 108 ? 6.469 -17.281 -20.266 1 97.56 108 ILE B O 1
ATOM 3799 N N . PRO B 1 109 ? 4.77 -16.391 -19.156 1 94.94 109 PRO B N 1
ATOM 3800 C CA . PRO B 1 109 ? 3.842 -16.844 -20.203 1 94.94 109 PRO B CA 1
ATOM 3801 C C . PRO B 1 109 ? 4.172 -16.25 -21.578 1 94.94 109 PRO B C 1
ATOM 3803 O O . PRO B 1 109 ? 4.582 -15.094 -21.672 1 94.94 109 PRO B O 1
ATOM 3806 N N . GLU B 1 110 ? 3.896 -17.047 -22.562 1 92 110 GLU B N 1
ATOM 3807 C CA . GLU B 1 110 ? 4.055 -16.562 -23.938 1 92 110 GLU B CA 1
ATOM 3808 C C . GLU B 1 110 ? 2.773 -15.906 -24.438 1 92 110 GLU B C 1
ATOM 3810 O O . GLU B 1 110 ? 1.697 -16.5 -24.391 1 92 110 GLU B O 1
ATOM 3815 N N . VAL B 1 111 ? 2.924 -14.703 -24.75 1 92.19 111 VAL B N 1
ATOM 3816 C CA . VAL B 1 111 ? 1.811 -13.93 -25.281 1 92.19 111 VAL B CA 1
ATOM 3817 C C . VAL B 1 111 ? 2.229 -13.281 -26.609 1 92.19 111 VAL B C 1
ATOM 3819 O O . VAL B 1 111 ? 3.332 -12.734 -26.719 1 92.19 111 VAL B O 1
ATOM 3822 N N . PRO B 1 112 ? 1.369 -13.438 -27.594 1 90.19 112 PRO B N 1
ATOM 3823 C CA . PRO B 1 112 ? 1.71 -12.773 -28.859 1 90.19 112 PRO B CA 1
ATOM 3824 C C . PRO B 1 112 ? 1.972 -11.281 -28.688 1 90.19 112 PRO B C 1
ATOM 3826 O O . PRO B 1 112 ? 1.298 -10.617 -27.906 1 90.19 112 PRO B O 1
ATOM 3829 N N . VAL B 1 113 ? 2.869 -10.836 -29.469 1 86.81 113 VAL B N 1
ATOM 3830 C CA . VAL B 1 113 ? 3.285 -9.445 -29.406 1 86.81 113 VAL B CA 1
ATOM 3831 C C . VAL B 1 113 ? 2.094 -8.531 -29.703 1 86.81 113 VAL B C 1
ATOM 3833 O O . VAL B 1 113 ? 1.971 -7.457 -29.109 1 86.81 113 VAL B O 1
ATOM 3836 N N . THR B 1 114 ? 1.233 -8.961 -30.531 1 89 114 THR B N 1
ATOM 3837 C CA . THR B 1 114 ? 0.073 -8.172 -30.922 1 89 114 THR B CA 1
ATOM 3838 C C . THR B 1 114 ? -0.839 -7.914 -29.719 1 89 114 THR B C 1
ATOM 3840 O O . THR B 1 114 ? -1.521 -6.887 -29.672 1 89 114 THR B O 1
ATOM 3843 N N . GLN B 1 115 ? -0.737 -8.797 -28.781 1 87.69 115 GLN B N 1
ATOM 3844 C CA . GLN B 1 115 ? -1.62 -8.688 -27.625 1 87.69 115 GLN B CA 1
ATOM 3845 C C . GLN B 1 115 ? -1.055 -7.727 -26.594 1 87.69 115 GLN B C 1
ATOM 3847 O O . GLN B 1 115 ? -1.788 -7.227 -25.734 1 87.69 115 GLN B O 1
ATOM 3852 N N . ILE B 1 116 ? 0.213 -7.516 -26.703 1 89.69 116 ILE B N 1
ATOM 3853 C CA . ILE B 1 116 ? 0.797 -6.664 -25.672 1 89.69 116 ILE B CA 1
ATOM 3854 C C . ILE B 1 116 ? 1.198 -5.324 -26.281 1 89.69 116 ILE B C 1
ATOM 3856 O O . ILE B 1 116 ? 1.647 -4.422 -25.562 1 89.69 116 ILE B O 1
ATOM 3860 N N . GLN B 1 117 ? 1.005 -5.156 -27.531 1 89.5 117 GLN B N 1
ATOM 3861 C CA . GLN B 1 117 ? 1.471 -3.967 -28.234 1 89.5 117 GLN B CA 1
ATOM 3862 C C . GLN B 1 117 ? 0.833 -2.703 -27.672 1 89.5 117 GLN B C 1
ATOM 3864 O O . GLN B 1 117 ? 1.52 -1.707 -27.438 1 89.5 117 GLN B O 1
ATOM 3869 N N . ALA B 1 118 ? -0.402 -2.771 -27.438 1 87.88 118 ALA B N 1
ATOM 3870 C CA . ALA B 1 118 ? -1.126 -1.591 -26.984 1 87.88 118 ALA B CA 1
ATOM 3871 C C . ALA B 1 118 ? -0.622 -1.145 -25.609 1 87.88 118 ALA B C 1
ATOM 3873 O O . ALA B 1 118 ? -0.429 0.05 -25.375 1 87.88 118 ALA B O 1
ATOM 3874 N N . ILE B 1 119 ? -0.416 -2.086 -24.75 1 89.44 119 ILE B N 1
ATOM 3875 C CA . ILE B 1 119 ? 0.032 -1.74 -23.406 1 89.44 119 ILE B CA 1
ATOM 3876 C C . ILE B 1 119 ? 1.496 -1.309 -23.438 1 89.44 119 ILE B C 1
ATOM 3878 O O . ILE B 1 119 ? 1.894 -0.375 -22.734 1 89.44 119 ILE B O 1
ATOM 3882 N N . PHE B 1 120 ? 2.217 -1.928 -24.234 1 87 120 PHE B N 1
ATOM 3883 C CA . PHE B 1 120 ? 3.643 -1.627 -24.297 1 87 120 PHE B CA 1
ATOM 3884 C C . PHE B 1 120 ? 3.873 -0.224 -24.844 1 87 120 PHE B C 1
ATOM 3886 O O . PHE B 1 120 ? 4.797 0.471 -24.422 1 87 120 PHE B O 1
ATOM 3893 N N . GLN B 1 121 ? 3.047 0.179 -25.766 1 89.12 121 GLN B N 1
ATOM 3894 C CA . GLN B 1 121 ? 3.145 1.534 -26.297 1 89.12 121 GLN B CA 1
ATOM 3895 C C . GLN B 1 121 ? 2.938 2.572 -25.203 1 89.12 121 GLN B C 1
ATOM 3897 O O . GLN B 1 121 ? 3.617 3.602 -25.188 1 89.12 121 GLN B O 1
ATOM 3902 N N . LYS B 1 122 ? 2.092 2.252 -24.359 1 90 122 LYS B N 1
ATOM 3903 C CA . LYS B 1 122 ? 1.806 3.168 -23.25 1 90 122 LYS B CA 1
ATOM 3904 C C . LYS B 1 122 ? 2.943 3.178 -22.234 1 90 122 LYS B C 1
ATOM 3906 O O . LYS B 1 122 ? 3.082 4.125 -21.469 1 90 122 LYS B O 1
ATOM 3911 N N . LEU B 1 123 ? 3.715 2.131 -22.25 1 93.94 123 LEU B N 1
ATOM 3912 C CA . LEU B 1 123 ? 4.797 1.978 -21.297 1 93.94 123 LEU B CA 1
ATOM 3913 C C . LEU B 1 123 ? 6.074 2.641 -21.797 1 93.94 123 LEU B C 1
ATOM 3915 O O . LEU B 1 123 ? 7.02 2.842 -21.031 1 93.94 123 LEU B O 1
ATOM 3919 N N . ASP B 1 124 ? 6.078 3.074 -23.016 1 94 124 ASP B N 1
ATOM 3920 C CA . ASP B 1 124 ? 7.262 3.629 -23.672 1 94 124 ASP B CA 1
ATOM 3921 C C . ASP B 1 124 ? 7.793 4.836 -22.906 1 94 124 ASP B C 1
ATOM 3923 O O . ASP B 1 124 ? 9.008 5 -22.75 1 94 124 ASP B O 1
ATOM 3927 N N . LYS B 1 125 ? 6.918 5.586 -22.422 1 95.5 125 LYS B N 1
ATOM 3928 C CA . LYS B 1 125 ? 7.305 6.82 -21.75 1 95.5 125 LYS B CA 1
ATOM 3929 C C . LYS B 1 125 ? 8.055 6.527 -20.453 1 95.5 125 LYS B C 1
ATOM 3931 O O . LYS B 1 125 ? 8.719 7.406 -19.906 1 95.5 125 LYS B O 1
ATOM 3936 N N . TYR B 1 126 ? 7.922 5.316 -19.938 1 96.94 126 TYR B N 1
ATOM 3937 C CA . TYR B 1 126 ? 8.547 4.953 -18.672 1 96.94 126 TYR B CA 1
ATOM 3938 C C . TYR B 1 126 ? 9.914 4.316 -18.906 1 96.94 126 TYR B C 1
ATOM 3940 O O . TYR B 1 126 ? 10.656 4.066 -17.953 1 96.94 126 TYR B O 1
ATOM 3948 N N . LEU B 1 127 ? 10.297 4.039 -20.078 1 96.12 127 LEU B N 1
ATOM 3949 C CA . LEU B 1 127 ? 11.555 3.35 -20.359 1 96.12 127 LEU B CA 1
ATOM 3950 C C . LEU B 1 127 ? 12.742 4.25 -20.062 1 96.12 127 LEU B C 1
ATOM 3952 O O . LEU B 1 127 ? 13.75 3.797 -19.516 1 96.12 127 LEU B O 1
ATOM 3956 N N . LEU B 1 128 ? 12.578 5.547 -20.453 1 96.44 128 LEU B N 1
ATOM 3957 C CA . LEU B 1 128 ? 13.57 6.578 -20.141 1 96.44 128 LEU B CA 1
ATOM 3958 C C . LEU B 1 128 ? 14.984 6.07 -20.422 1 96.44 128 LEU B C 1
ATOM 3960 O O . LEU B 1 128 ? 15.781 5.93 -19.484 1 96.44 128 LEU B O 1
ATOM 3964 N N . PRO B 1 129 ? 15.391 5.953 -21.656 1 95.38 129 PRO B N 1
ATOM 3965 C CA . PRO B 1 129 ? 16.641 5.309 -22.031 1 95.38 129 PRO B CA 1
ATOM 3966 C C . PRO B 1 129 ? 17.875 6.055 -21.516 1 95.38 129 PRO B C 1
ATOM 3968 O O . PRO B 1 129 ? 18.953 5.473 -21.422 1 95.38 129 PRO B O 1
ATOM 3971 N N . THR B 1 130 ? 17.719 7.312 -21.094 1 94.5 130 THR B N 1
ATOM 3972 C CA . THR B 1 130 ? 18.875 8.109 -20.672 1 94.5 130 THR B CA 1
ATOM 3973 C C . THR B 1 130 ? 18.984 8.133 -19.156 1 94.5 130 THR B C 1
ATOM 3975 O O . THR B 1 130 ? 19.922 8.734 -18.609 1 94.5 130 THR B O 1
ATOM 3978 N N . ILE B 1 131 ? 18.062 7.551 -18.484 1 97.38 131 ILE B N 1
ATOM 3979 C CA . ILE B 1 131 ? 18.094 7.508 -17.031 1 97.38 131 ILE B CA 1
ATOM 3980 C C . ILE B 1 131 ? 18.5 6.113 -16.562 1 97.38 131 ILE B C 1
ATOM 3982 O O . ILE B 1 131 ? 17.672 5.203 -16.484 1 97.38 131 ILE B O 1
ATOM 3986 N N . ASP B 1 132 ? 19.75 6.008 -16.172 1 97 132 ASP B N 1
ATOM 3987 C CA . ASP B 1 132 ? 20.281 4.719 -15.75 1 97 132 ASP B CA 1
ATOM 3988 C C . ASP B 1 132 ? 20.656 4.738 -14.266 1 97 132 ASP B C 1
ATOM 3990 O O . ASP B 1 132 ? 20.344 5.699 -13.555 1 97 132 ASP B O 1
ATOM 3994 N N . SER B 1 133 ? 21.203 3.594 -13.789 1 95.19 133 SER B N 1
ATOM 3995 C CA . SER B 1 133 ? 21.516 3.43 -12.375 1 95.19 133 SER B CA 1
ATOM 3996 C C . SER B 1 133 ? 22.5 4.496 -11.898 1 95.19 133 SER B C 1
ATOM 3998 O O . SER B 1 133 ? 22.422 4.949 -10.758 1 95.19 133 SER B O 1
ATOM 4000 N N . GLU B 1 134 ? 23.375 4.887 -12.727 1 95.62 134 GLU B N 1
ATOM 4001 C CA . GLU B 1 134 ? 24.344 5.918 -12.375 1 95.62 134 GLU B CA 1
ATOM 4002 C C . GLU B 1 134 ? 23.672 7.273 -12.18 1 95.62 134 GLU B C 1
ATOM 4004 O O . GLU B 1 134 ? 23.922 7.965 -11.195 1 95.62 134 GLU B O 1
ATOM 4009 N N . THR B 1 135 ? 22.844 7.582 -13.148 1 96.81 135 THR B N 1
ATOM 4010 C CA . THR B 1 135 ? 22.078 8.828 -13.047 1 96.81 135 THR B CA 1
ATOM 4011 C C . THR B 1 135 ? 21.219 8.836 -11.781 1 96.81 135 THR B C 1
ATOM 4013 O O . THR B 1 135 ? 21.203 9.82 -11.047 1 96.81 135 THR B O 1
ATOM 4016 N N . LEU B 1 136 ? 20.578 7.766 -11.523 1 96.12 136 LEU B N 1
ATOM 4017 C CA . LEU B 1 136 ? 19.672 7.637 -10.391 1 96.12 136 LEU B CA 1
ATOM 4018 C C . LEU B 1 136 ? 20.438 7.594 -9.078 1 96.12 136 LEU B C 1
ATOM 4020 O O . LEU B 1 136 ? 19.891 7.938 -8.023 1 96.12 136 LEU B O 1
ATOM 4024 N N . GLY B 1 137 ? 21.625 7.117 -9.109 1 94 137 GLY B N 1
ATOM 4025 C CA . GLY B 1 137 ? 22.453 7.02 -7.906 1 94 137 GLY B CA 1
ATOM 4026 C C . GLY B 1 137 ? 23.031 8.352 -7.473 1 94 137 GLY B C 1
ATOM 4027 O O . GLY B 1 137 ? 23.609 8.453 -6.391 1 94 137 GLY B O 1
ATOM 4028 N N . ASN B 1 138 ? 22.875 9.336 -8.328 1 95.25 138 ASN B N 1
ATOM 4029 C CA . ASN B 1 138 ? 23.297 10.688 -7.973 1 95.25 138 ASN B CA 1
ATOM 4030 C C . ASN B 1 138 ? 22.375 11.312 -6.934 1 95.25 138 ASN B C 1
ATOM 4032 O O . ASN B 1 138 ? 21.203 11.547 -7.203 1 95.25 138 ASN B O 1
ATOM 4036 N N . HIS B 1 139 ? 22.875 11.711 -5.812 1 91.56 139 HIS B N 1
ATOM 4037 C CA . HIS B 1 139 ? 22.094 12.258 -4.707 1 91.56 139 HIS B CA 1
ATOM 4038 C C . HIS B 1 139 ? 21.438 13.578 -5.094 1 91.56 139 HIS B C 1
ATOM 4040 O O . HIS B 1 139 ? 20.453 13.984 -4.484 1 91.56 139 HIS B O 1
ATOM 4046 N N . LYS B 1 140 ? 21.984 14.195 -6.121 1 92.56 140 LYS B N 1
ATOM 4047 C CA . LYS B 1 140 ? 21.469 15.492 -6.547 1 92.56 140 LYS B CA 1
ATOM 4048 C C . LYS B 1 140 ? 20.469 15.336 -7.691 1 92.56 140 LYS B C 1
ATOM 4050 O O . LYS B 1 140 ? 20.016 16.328 -8.273 1 92.56 140 LYS B O 1
ATOM 4055 N N . PHE B 1 141 ? 20.203 14.109 -8.016 1 94.88 141 PHE B N 1
ATOM 4056 C CA . PHE B 1 141 ? 19.25 13.867 -9.094 1 94.88 141 PHE B CA 1
ATOM 4057 C C . PHE B 1 141 ? 17.938 14.586 -8.82 1 94.88 141 PHE B C 1
ATOM 4059 O O . PHE B 1 141 ? 17.391 14.508 -7.723 1 94.88 141 PHE B O 1
ATOM 4066 N N . ASP B 1 142 ? 17.438 15.289 -9.805 1 94.94 142 ASP B N 1
ATOM 4067 C CA . ASP B 1 142 ? 16.156 15.992 -9.805 1 94.94 142 ASP B CA 1
ATOM 4068 C C . ASP B 1 142 ? 15.422 15.797 -11.133 1 94.94 142 ASP B C 1
ATOM 4070 O O . ASP B 1 142 ? 15.898 16.25 -12.18 1 94.94 142 ASP B O 1
ATOM 4074 N N . VAL B 1 143 ? 14.312 15.203 -11 1 95.75 143 VAL B N 1
ATOM 4075 C CA . VAL B 1 143 ? 13.578 14.836 -12.203 1 95.75 143 VAL B CA 1
ATOM 4076 C C . VAL B 1 143 ? 13.195 16.094 -12.977 1 95.75 143 VAL B C 1
ATOM 4078 O O . VAL B 1 143 ? 13.031 16.047 -14.195 1 95.75 143 VAL B O 1
ATOM 4081 N N . THR B 1 144 ? 13.102 17.234 -12.312 1 94.06 144 THR B N 1
ATOM 4082 C CA . THR B 1 144 ? 12.648 18.469 -12.938 1 94.06 144 THR B CA 1
ATOM 4083 C C . THR B 1 144 ? 13.711 19.016 -13.883 1 94.06 144 THR B C 1
ATOM 4085 O O . THR B 1 144 ? 13.414 19.875 -14.719 1 94.06 144 THR B O 1
ATOM 4088 N N . THR B 1 145 ? 14.914 18.578 -13.734 1 94.5 145 THR B N 1
ATOM 4089 C CA . THR B 1 145 ? 15.992 19.016 -14.617 1 94.5 145 THR B CA 1
ATOM 4090 C C . THR B 1 145 ? 15.945 18.266 -15.945 1 94.5 145 THR B C 1
ATOM 4092 O O . THR B 1 145 ? 16.609 18.641 -16.906 1 94.5 145 THR B O 1
ATOM 4095 N N . HIS B 1 146 ? 15.164 17.25 -15.992 1 94.25 146 HIS B N 1
ATOM 4096 C CA . HIS B 1 146 ? 14.977 16.469 -17.219 1 94.25 146 HIS B CA 1
ATOM 4097 C C . HIS B 1 146 ? 13.727 16.906 -17.969 1 94.25 146 HIS B C 1
ATOM 4099 O O . HIS B 1 146 ? 12.672 16.281 -17.828 1 94.25 146 HIS B O 1
ATOM 4105 N N . THR B 1 147 ? 13.852 17.812 -18.781 1 91.88 147 THR B N 1
ATOM 4106 C CA . THR B 1 147 ? 12.742 18.531 -19.391 1 91.88 147 THR B CA 1
ATOM 4107 C C . THR B 1 147 ? 12 17.625 -20.391 1 91.88 147 THR B C 1
ATOM 4109 O O . THR B 1 147 ? 10.875 17.922 -20.781 1 91.88 147 THR B O 1
ATOM 4112 N N . ASP B 1 148 ? 12.617 16.562 -20.828 1 91.75 148 ASP B N 1
ATOM 4113 C CA . ASP B 1 148 ? 11.984 15.617 -21.75 1 91.75 148 ASP B CA 1
ATOM 4114 C C . ASP B 1 148 ? 10.945 14.773 -21.031 1 91.75 148 ASP B C 1
ATOM 4116 O O . ASP B 1 148 ? 10.109 14.125 -21.672 1 91.75 148 ASP B O 1
ATOM 4120 N N . ILE B 1 149 ? 11.047 14.797 -19.703 1 95.44 149 ILE B N 1
ATOM 4121 C CA . ILE B 1 149 ? 10.062 14.062 -18.922 1 95.44 149 ILE B CA 1
ATOM 4122 C C . ILE B 1 149 ? 8.953 15.008 -18.484 1 95.44 149 ILE B C 1
ATOM 4124 O O . ILE B 1 149 ? 9.055 15.656 -17.438 1 95.44 149 ILE B O 1
ATOM 4128 N N . THR B 1 150 ? 7.871 15.016 -19.188 1 93.5 150 THR B N 1
ATOM 4129 C CA . THR B 1 150 ? 6.836 16.016 -18.953 1 93.5 150 THR B CA 1
ATOM 4130 C C . THR B 1 150 ? 5.656 15.414 -18.203 1 93.5 150 THR B C 1
ATOM 4132 O O . THR B 1 150 ? 4.902 16.141 -17.547 1 93.5 150 THR B O 1
ATOM 4135 N N . SER B 1 151 ? 5.496 14.117 -18.328 1 95.81 151 SER B N 1
ATOM 4136 C CA . SER B 1 151 ? 4.383 13.453 -17.672 1 95.81 151 SER B CA 1
ATOM 4137 C C . SER B 1 151 ? 4.59 13.406 -16.156 1 95.81 151 SER B C 1
ATOM 4139 O O . SER B 1 151 ? 5.59 12.867 -15.68 1 95.81 151 SER B O 1
ATOM 4141 N N . GLU B 1 152 ? 3.559 13.914 -15.383 1 95.75 152 GLU B N 1
ATOM 4142 C CA . GLU B 1 152 ? 3.633 13.898 -13.93 1 95.75 152 GLU B CA 1
ATOM 4143 C C . GLU B 1 152 ? 3.752 12.477 -13.391 1 95.75 152 GLU B C 1
ATOM 4145 O O . GLU B 1 152 ? 4.445 12.234 -12.398 1 95.75 152 GLU B O 1
ATOM 4150 N N . LYS B 1 153 ? 3.113 11.586 -14.047 1 96.19 153 LYS B N 1
ATOM 4151 C CA . LYS B 1 153 ? 3.166 10.188 -13.633 1 96.19 153 LYS B CA 1
ATOM 4152 C C . LYS B 1 153 ? 4.57 9.617 -13.812 1 96.19 153 LYS B C 1
ATOM 4154 O O . LYS B 1 153 ? 5.055 8.875 -12.953 1 96.19 153 LYS B O 1
ATOM 4159 N N . VAL B 1 154 ? 5.199 10.008 -14.898 1 97.81 154 VAL B N 1
ATOM 4160 C CA . VAL B 1 154 ? 6.543 9.523 -15.172 1 97.81 154 VAL B CA 1
ATOM 4161 C C . VAL B 1 154 ? 7.535 10.164 -14.195 1 97.81 154 VAL B C 1
ATOM 4163 O O . VAL B 1 154 ? 8.438 9.492 -13.695 1 97.81 154 VAL B O 1
ATOM 4166 N N . GLN B 1 155 ? 7.293 11.438 -13.922 1 97.56 155 GLN B N 1
ATOM 4167 C CA . GLN B 1 155 ? 8.141 12.133 -12.953 1 97.56 155 GLN B CA 1
ATOM 4168 C C . GLN B 1 155 ? 8.047 11.477 -11.578 1 97.56 155 GLN B C 1
ATOM 4170 O O . GLN B 1 155 ? 9.062 11.305 -10.898 1 97.56 155 GLN B O 1
ATOM 4175 N N . THR B 1 156 ? 6.852 11.141 -11.18 1 97.44 156 THR B N 1
ATOM 4176 C CA . THR B 1 156 ? 6.652 10.438 -9.922 1 97.44 156 THR B CA 1
ATOM 4177 C C . THR B 1 156 ? 7.398 9.109 -9.914 1 97.44 156 THR B C 1
ATOM 4179 O O . THR B 1 156 ? 8.125 8.805 -8.969 1 97.44 156 THR B O 1
ATOM 4182 N N . PHE B 1 157 ? 7.262 8.344 -10.961 1 96.94 157 PHE B N 1
ATOM 4183 C CA . PHE B 1 157 ? 7.887 7.031 -11.109 1 96.94 157 PHE B CA 1
ATOM 4184 C C . PHE B 1 157 ? 9.398 7.137 -10.992 1 96.94 157 PHE B C 1
ATOM 4186 O O . PHE B 1 157 ? 10.023 6.406 -10.211 1 96.94 157 PHE B O 1
ATOM 4193 N N . VAL B 1 158 ? 9.922 8.039 -11.695 1 97.31 158 VAL B N 1
ATOM 4194 C CA . VAL B 1 158 ? 11.375 8.172 -11.742 1 97.31 158 VAL B CA 1
ATOM 4195 C C . VAL B 1 158 ? 11.891 8.68 -10.398 1 97.31 158 VAL B C 1
ATOM 4197 O O . VAL B 1 158 ? 12.961 8.273 -9.945 1 97.31 158 VAL B O 1
ATOM 4200 N N . THR B 1 159 ? 11.203 9.602 -9.773 1 96.44 159 THR B N 1
ATOM 4201 C CA . THR B 1 159 ? 11.586 10.102 -8.461 1 96.44 159 THR B CA 1
ATOM 4202 C C . THR B 1 159 ? 11.609 8.969 -7.434 1 96.44 159 THR B C 1
ATOM 4204 O O . THR B 1 159 ? 12.531 8.875 -6.625 1 96.44 159 THR B O 1
ATOM 4207 N N . LYS B 1 160 ? 10.625 8.141 -7.477 1 94.88 160 LYS B N 1
ATOM 4208 C CA . LYS B 1 160 ? 10.578 7.004 -6.562 1 94.88 160 LYS B CA 1
ATOM 4209 C C . LYS B 1 160 ? 11.688 6 -6.879 1 94.88 160 LYS B C 1
ATOM 4211 O O . LYS B 1 160 ? 12.266 5.402 -5.969 1 94.88 160 LYS B O 1
ATOM 4216 N N . LEU B 1 161 ? 11.898 5.773 -8.172 1 95.94 161 LEU B N 1
ATOM 4217 C CA . LEU B 1 161 ? 13.008 4.902 -8.562 1 95.94 161 LEU B CA 1
ATOM 4218 C C . LEU B 1 161 ? 14.328 5.441 -8.031 1 95.94 161 LEU B C 1
ATOM 4220 O O . LEU B 1 161 ? 15.156 4.68 -7.531 1 95.94 161 LEU B O 1
ATOM 4224 N N . HIS B 1 162 ? 14.516 6.703 -8.125 1 95.44 162 HIS B N 1
ATOM 4225 C CA . HIS B 1 162 ? 15.68 7.367 -7.562 1 95.44 162 HIS B CA 1
ATOM 4226 C C . HIS B 1 162 ? 15.797 7.098 -6.066 1 95.44 162 HIS B C 1
ATOM 4228 O O . HIS B 1 162 ? 16.875 6.77 -5.57 1 95.44 162 HIS B O 1
ATOM 4234 N N . ASP B 1 163 ? 14.703 7.242 -5.391 1 91.81 163 ASP B N 1
ATOM 4235 C CA . ASP B 1 163 ? 14.688 7.012 -3.949 1 91.81 163 ASP B CA 1
ATOM 4236 C C . ASP B 1 163 ? 15.125 5.586 -3.619 1 91.81 163 ASP B C 1
ATOM 4238 O O . ASP B 1 163 ? 15.82 5.355 -2.627 1 91.81 163 ASP B O 1
ATOM 4242 N N . VAL B 1 164 ? 14.648 4.645 -4.367 1 92 164 VAL B N 1
ATOM 4243 C CA . VAL B 1 164 ? 15.023 3.252 -4.145 1 92 164 VAL B CA 1
ATOM 4244 C C . VAL B 1 164 ? 16.531 3.082 -4.352 1 92 164 VAL B C 1
ATOM 4246 O O . VAL B 1 164 ? 17.203 2.447 -3.537 1 92 164 VAL B O 1
ATOM 4249 N N . VAL B 1 165 ? 17.047 3.627 -5.41 1 92.12 165 VAL B N 1
ATOM 4250 C CA . VAL B 1 165 ? 18.453 3.445 -5.785 1 92.12 165 VAL B CA 1
ATOM 4251 C C . VAL B 1 165 ? 19.359 4.059 -4.715 1 92.12 165 VAL B C 1
ATOM 4253 O O . VAL B 1 165 ? 20.297 3.412 -4.238 1 92.12 165 VAL B O 1
ATOM 4256 N N . ILE B 1 166 ? 19.062 5.238 -4.281 1 89.81 166 ILE B N 1
ATOM 4257 C CA . ILE B 1 166 ? 19.969 5.941 -3.373 1 89.81 166 ILE B CA 1
ATOM 4258 C C . ILE B 1 166 ? 19.875 5.324 -1.98 1 89.81 166 ILE B C 1
ATOM 4260 O O . ILE B 1 166 ? 20.844 5.379 -1.211 1 89.81 166 ILE B O 1
ATOM 4264 N N . ASN B 1 167 ? 18.781 4.801 -1.72 1 82.12 167 ASN B N 1
ATOM 4265 C CA . ASN B 1 167 ? 18.609 4.219 -0.392 1 82.12 167 ASN B CA 1
ATOM 4266 C C . ASN B 1 167 ? 18.875 2.719 -0.4 1 82.12 167 ASN B C 1
ATOM 4268 O O . ASN B 1 167 ? 18.781 2.061 0.638 1 82.12 167 ASN B O 1
ATOM 4272 N N . GLY B 1 168 ? 18.984 2.16 -1.549 1 72.25 168 GLY B N 1
ATOM 4273 C CA . GLY B 1 168 ? 19.219 0.729 -1.674 1 72.25 168 GLY B CA 1
ATOM 4274 C C . GLY B 1 168 ? 20.469 0.261 -0.95 1 72.25 168 GLY B C 1
ATOM 4275 O O . GLY B 1 168 ? 20.516 -0.861 -0.443 1 72.25 168 GLY B O 1
ATOM 4276 N N . ALA B 1 169 ? 21.562 1.078 -1.147 1 58.34 169 ALA B N 1
ATOM 4277 C CA . ALA B 1 169 ? 22.828 0.706 -0.523 1 58.34 169 ALA B CA 1
ATOM 4278 C C . ALA B 1 169 ? 22.844 1.058 0.961 1 58.34 169 ALA B C 1
ATOM 4280 O O . ALA B 1 169 ? 23.766 0.688 1.691 1 58.34 169 ALA B O 1
ATOM 4281 N N . GLN B 1 170 ? 21.922 1.903 1.195 1 53.38 170 GLN B N 1
ATOM 4282 C CA . GLN B 1 170 ? 22 2.443 2.549 1 53.38 170 GLN B CA 1
ATOM 4283 C C . GLN B 1 170 ? 21.656 1.384 3.588 1 53.38 170 GLN B C 1
ATOM 4285 O O . GLN B 1 170 ? 21.078 0.349 3.256 1 53.38 170 GLN B O 1
ATOM 4290 N N . GLN B 1 171 ? 22.047 1.648 4.781 1 44.38 171 GLN B N 1
ATOM 4291 C CA . GLN B 1 171 ? 22.188 0.862 6.004 1 44.38 171 GLN B CA 1
ATOM 4292 C C . GLN B 1 171 ? 20.906 0.081 6.293 1 44.38 171 GLN B C 1
ATOM 4294 O O . GLN B 1 171 ? 19.812 0.472 5.855 1 44.38 171 GLN B O 1
ATOM 4299 N N . ILE B 1 172 ? 21.109 -0.933 7.012 1 42.81 172 ILE B N 1
ATOM 4300 C CA . ILE B 1 172 ? 20.25 -1.867 7.727 1 42.81 172 ILE B CA 1
ATOM 4301 C C . ILE B 1 172 ? 19.109 -1.105 8.406 1 42.81 172 ILE B C 1
ATOM 4303 O O . ILE B 1 172 ? 19.344 -0.069 9.031 1 42.81 172 ILE B O 1
ATOM 4307 N N . GLY B 1 173 ? 18.016 -1.459 8.281 1 42.25 173 GLY B N 1
ATOM 4308 C CA . GLY B 1 173 ? 16.859 -1.017 9.062 1 42.25 173 GLY B CA 1
ATOM 4309 C C . GLY B 1 173 ? 15.922 -0.123 8.281 1 42.25 173 GLY B C 1
ATOM 4310 O O . GLY B 1 173 ? 14.875 0.287 8.797 1 42.25 173 GLY B O 1
ATOM 4311 N N . MET B 1 174 ? 16.625 0.404 7.098 1 49.03 174 MET B N 1
ATOM 4312 C CA . MET B 1 174 ? 15.656 1.28 6.438 1 49.03 174 MET B CA 1
ATOM 4313 C C . MET B 1 174 ? 14.531 0.471 5.805 1 49.03 174 MET B C 1
ATOM 4315 O O . MET B 1 174 ? 14.766 -0.627 5.293 1 49.03 174 MET B O 1
ATOM 4319 N N . ASP B 1 175 ? 13.375 0.761 6.211 1 57.53 175 ASP B N 1
ATOM 4320 C CA . ASP B 1 175 ? 12.07 0.206 5.855 1 57.53 175 ASP B CA 1
ATOM 4321 C C . ASP B 1 175 ? 11.922 0.065 4.344 1 57.53 175 ASP B C 1
ATOM 4323 O O . ASP B 1 175 ? 12.531 0.825 3.582 1 57.53 175 ASP B O 1
ATOM 4327 N N . GLU B 1 176 ? 11.422 -1.051 3.844 1 77.5 176 GLU B N 1
ATOM 4328 C CA . GLU B 1 176 ? 11.008 -1.441 2.5 1 77.5 176 GLU B CA 1
ATOM 4329 C C . GLU B 1 176 ? 10.039 -0.429 1.905 1 77.5 176 GLU B C 1
ATOM 4331 O O . GLU B 1 176 ? 9.453 -0.67 0.846 1 77.5 176 GLU B O 1
ATOM 4336 N N . THR B 1 177 ? 10.102 0.773 2.504 1 81.81 177 THR B N 1
ATOM 4337 C CA . THR B 1 177 ? 9.062 1.735 2.16 1 81.81 177 THR B CA 1
ATOM 4338 C C . THR B 1 177 ? 9.242 2.244 0.732 1 81.81 177 THR B C 1
ATOM 4340 O O . THR B 1 177 ? 8.281 2.34 -0.027 1 81.81 177 THR B O 1
ATOM 4343 N N . PHE B 1 178 ? 10.516 2.477 0.357 1 87 178 PHE B N 1
ATOM 4344 C CA . PHE B 1 178 ? 10.75 3.049 -0.963 1 87 178 PHE B CA 1
ATOM 4345 C C . PHE B 1 178 ? 10.469 2.025 -2.057 1 87 178 PHE B C 1
ATOM 4347 O O . PHE B 1 178 ? 9.836 2.342 -3.064 1 87 178 PHE B O 1
ATOM 4354 N N . THR B 1 179 ? 10.891 0.83 -1.77 1 89.69 179 THR B N 1
ATOM 4355 C CA . THR B 1 179 ? 10.648 -0.221 -2.75 1 89.69 179 THR B CA 1
ATOM 4356 C C . THR B 1 179 ? 9.156 -0.542 -2.842 1 89.69 179 THR B C 1
ATOM 4358 O O . THR B 1 179 ? 8.617 -0.695 -3.938 1 89.69 179 THR B O 1
ATOM 4361 N N . ASP B 1 180 ? 8.5 -0.571 -1.733 1 89.75 180 ASP B N 1
ATOM 4362 C CA . ASP B 1 180 ? 7.074 -0.862 -1.667 1 89.75 180 ASP B CA 1
ATOM 4363 C C . ASP B 1 180 ? 6.273 0.11 -2.531 1 89.75 180 ASP B C 1
ATOM 4365 O O . ASP B 1 180 ? 5.426 -0.308 -3.322 1 89.75 180 ASP B O 1
ATOM 4369 N N . THR B 1 181 ? 6.535 1.324 -2.359 1 91.12 181 THR B N 1
ATOM 4370 C CA . THR B 1 181 ? 5.773 2.354 -3.057 1 91.12 181 THR B CA 1
ATOM 4371 C C . THR B 1 181 ? 6.055 2.312 -4.555 1 91.12 181 THR B C 1
ATOM 4373 O O . THR B 1 181 ? 5.156 2.539 -5.367 1 91.12 181 THR B O 1
ATOM 4376 N N . LEU B 1 182 ? 7.297 2.051 -4.895 1 94 182 LEU B N 1
ATOM 4377 C CA . LEU B 1 182 ? 7.656 1.955 -6.305 1 94 182 LEU B CA 1
ATOM 4378 C C . LEU B 1 182 ? 6.965 0.764 -6.961 1 94 182 LEU B C 1
ATOM 4380 O O . LEU B 1 182 ? 6.453 0.876 -8.078 1 94 182 LEU B O 1
ATOM 4384 N N . ILE B 1 183 ? 6.973 -0.316 -6.277 1 94.88 183 ILE B N 1
ATOM 4385 C CA . ILE B 1 183 ? 6.387 -1.534 -6.828 1 94.88 183 ILE B CA 1
ATOM 4386 C C . ILE B 1 183 ? 4.883 -1.353 -7 1 94.88 183 ILE B C 1
ATOM 4388 O O . ILE B 1 183 ? 4.309 -1.784 -8 1 94.88 183 ILE B O 1
ATOM 4392 N N . ASP B 1 184 ? 4.289 -0.733 -6.086 1 95.12 184 ASP B N 1
ATOM 4393 C CA . ASP B 1 184 ? 2.869 -0.427 -6.227 1 95.12 184 ASP B CA 1
ATOM 4394 C C . ASP B 1 184 ? 2.602 0.37 -7.5 1 95.12 184 ASP B C 1
ATOM 4396 O O . ASP B 1 184 ? 1.675 0.057 -8.25 1 95.12 184 ASP B O 1
ATOM 4400 N N . ASP B 1 185 ? 3.395 1.378 -7.754 1 96.19 185 ASP B N 1
ATOM 4401 C CA . ASP B 1 185 ? 3.277 2.166 -8.977 1 96.19 185 ASP B CA 1
ATOM 4402 C C . ASP B 1 185 ? 3.479 1.295 -10.211 1 96.19 185 ASP B C 1
ATOM 4404 O O . ASP B 1 185 ? 2.719 1.396 -11.18 1 96.19 185 ASP B O 1
ATOM 4408 N N . LEU B 1 186 ? 4.484 0.478 -10.133 1 96.56 186 LEU B N 1
ATOM 4409 C CA . LEU B 1 186 ? 4.836 -0.369 -11.273 1 96.56 186 LEU B CA 1
ATOM 4410 C C . LEU B 1 186 ? 3.666 -1.265 -11.664 1 96.56 186 LEU B C 1
ATOM 4412 O O . LEU B 1 186 ? 3.303 -1.342 -12.836 1 96.56 186 LEU B O 1
ATOM 4416 N N . LEU B 1 187 ? 3.049 -1.901 -10.727 1 97 187 LEU B N 1
ATOM 4417 C CA . LEU B 1 187 ? 1.937 -2.811 -10.969 1 97 187 LEU B CA 1
ATOM 4418 C C . LEU B 1 187 ? 0.75 -2.066 -11.578 1 97 187 LEU B C 1
ATOM 4420 O O . LEU B 1 187 ? 0.062 -2.596 -12.453 1 97 187 LEU B O 1
ATOM 4424 N N . ARG B 1 188 ? 0.565 -0.87 -11.148 1 96.62 188 ARG B N 1
ATOM 4425 C CA . ARG B 1 188 ? -0.539 -0.062 -11.656 1 96.62 188 ARG B CA 1
ATOM 4426 C C . ARG B 1 188 ? -0.231 0.471 -13.055 1 96.62 188 ARG B C 1
ATOM 4428 O O . ARG B 1 188 ? -1.123 0.562 -13.898 1 96.62 188 ARG B O 1
ATOM 4435 N N . ILE B 1 189 ? 0.989 0.841 -13.289 1 96.81 189 ILE B N 1
ATOM 4436 C CA . ILE B 1 189 ? 1.422 1.325 -14.594 1 96.81 189 ILE B CA 1
ATOM 4437 C C . ILE B 1 189 ? 1.153 0.26 -15.656 1 96.81 189 ILE B C 1
ATOM 4439 O O . ILE B 1 189 ? 0.678 0.571 -16.75 1 96.81 189 ILE B O 1
ATOM 4443 N N . VAL B 1 190 ? 1.385 -0.995 -15.281 1 96.62 190 VAL B N 1
ATOM 4444 C CA . VAL B 1 190 ? 1.203 -2.078 -16.25 1 96.62 190 VAL B CA 1
ATOM 4445 C C . VAL B 1 190 ? -0.246 -2.557 -16.219 1 96.62 190 VAL B C 1
ATOM 4447 O O . VAL B 1 190 ? -0.588 -3.559 -16.844 1 96.62 190 VAL B O 1
ATOM 4450 N N . LYS B 1 191 ? -1.114 -1.921 -15.445 1 96.12 191 LYS B N 1
ATOM 4451 C CA . LYS B 1 191 ? -2.564 -2.086 -15.43 1 96.12 191 LYS B CA 1
ATOM 4452 C C . LYS B 1 191 ? -2.961 -3.414 -14.797 1 96.12 191 LYS B C 1
ATOM 4454 O O . LYS B 1 191 ? -3.926 -4.051 -15.219 1 96.12 191 LYS B O 1
ATOM 4459 N N . LEU B 1 192 ? -2.197 -3.846 -13.828 1 96.81 192 LEU B N 1
ATOM 4460 C CA . LEU B 1 192 ? -2.549 -5.047 -13.086 1 96.81 192 LEU B CA 1
ATOM 4461 C C . LEU B 1 192 ? -3.615 -4.746 -12.039 1 96.81 192 LEU B C 1
ATOM 4463 O O . LEU B 1 192 ? -4.105 -5.656 -11.367 1 96.81 192 LEU B O 1
ATOM 4467 N N . ASN B 1 193 ? -3.998 -3.443 -11.93 1 97.44 193 ASN B N 1
ATOM 4468 C CA . ASN B 1 193 ? -5.105 -3.016 -11.086 1 97.44 193 ASN B CA 1
ATOM 4469 C C . ASN B 1 193 ? -6.289 -2.529 -11.914 1 97.44 193 ASN B C 1
ATOM 4471 O O . ASN B 1 193 ? -6.957 -1.56 -11.539 1 97.44 193 ASN B O 1
ATOM 4475 N N . ASN B 1 194 ? -6.449 -3.059 -13.062 1 96.06 194 ASN B N 1
ATOM 4476 C CA . ASN B 1 194 ? -7.598 -2.812 -13.93 1 96.06 194 ASN B CA 1
ATOM 4477 C C . ASN B 1 194 ? -8.484 -4.051 -14.047 1 96.06 194 ASN B C 1
ATOM 4479 O O . ASN B 1 194 ? -8.008 -5.133 -14.391 1 96.06 194 ASN B O 1
ATOM 4483 N N . PHE B 1 195 ? -9.727 -3.879 -13.75 1 95.75 195 PHE B N 1
ATOM 4484 C CA . PHE B 1 195 ? -10.68 -4.977 -13.773 1 95.75 195 PHE B CA 1
ATOM 4485 C C . PHE B 1 195 ? -10.555 -5.781 -15.062 1 95.75 195 PHE B C 1
ATOM 4487 O O . PHE B 1 195 ? -10.445 -5.211 -16.156 1 95.75 195 PHE B O 1
ATOM 4494 N N . PRO B 1 196 ? -10.508 -7.059 -15 1 96.12 196 PRO B N 1
ATOM 4495 C CA . PRO B 1 196 ? -10.914 -7.898 -13.875 1 96.12 196 PRO B CA 1
ATOM 4496 C C . PRO B 1 196 ? -9.758 -8.203 -12.922 1 96.12 196 PRO B C 1
ATOM 4498 O O . PRO B 1 196 ? -9.914 -8.992 -11.992 1 96.12 196 PRO B O 1
ATOM 4501 N N . LEU B 1 197 ? -8.625 -7.629 -13.141 1 96.56 197 LEU B N 1
ATOM 4502 C CA . LEU B 1 197 ? -7.492 -7.777 -12.234 1 96.56 197 LEU B CA 1
ATOM 4503 C C . LEU B 1 197 ? -7.512 -6.691 -11.164 1 96.56 197 LEU B C 1
ATOM 4505 O O . LEU B 1 197 ? -7.965 -5.57 -11.414 1 96.56 197 LEU B O 1
ATOM 4509 N N . MET B 1 198 ? -7.027 -7.047 -9.969 1 96.19 198 MET B N 1
ATOM 4510 C CA . MET B 1 198 ? -6.996 -6.109 -8.852 1 96.19 198 MET B CA 1
ATOM 4511 C C . MET B 1 198 ? -5.781 -6.352 -7.965 1 96.19 198 MET B C 1
ATOM 4513 O O . MET B 1 198 ? -5.422 -7.5 -7.695 1 96.19 198 MET B O 1
ATOM 4517 N N . ILE B 1 199 ? -5.211 -5.281 -7.547 1 96.31 199 ILE B N 1
ATOM 4518 C CA . ILE B 1 199 ? -4.156 -5.348 -6.543 1 96.31 199 ILE B CA 1
ATOM 4519 C C . ILE B 1 199 ? -4.77 -5.422 -5.148 1 96.31 199 ILE B C 1
ATOM 4521 O O . ILE B 1 199 ? -5.715 -4.688 -4.84 1 96.31 199 ILE B O 1
ATOM 4525 N N . ARG B 1 200 ? -4.262 -6.328 -4.395 1 93.38 200 ARG B N 1
ATOM 4526 C CA . ARG B 1 200 ? -4.555 -6.379 -2.967 1 93.38 200 ARG B CA 1
ATOM 4527 C C . ARG B 1 200 ? -3.291 -6.176 -2.139 1 93.38 200 ARG B C 1
ATOM 4529 O O . ARG B 1 200 ? -2.299 -6.883 -2.33 1 93.38 200 ARG B O 1
ATOM 4536 N N . ASN B 1 201 ? -3.428 -5.156 -1.279 1 90.06 201 ASN B N 1
ATOM 4537 C CA . ASN B 1 201 ? -2.326 -4.922 -0.351 1 90.06 201 ASN B CA 1
ATOM 4538 C C . ASN B 1 201 ? -2.451 -5.793 0.897 1 90.06 201 ASN B C 1
ATOM 4540 O O . ASN B 1 201 ? -3.508 -5.824 1.532 1 90.06 201 ASN B O 1
ATOM 4544 N N . HIS B 1 202 ? -1.361 -6.531 1.172 1 88.94 202 HIS B N 1
ATOM 4545 C CA . HIS B 1 202 ? -1.286 -7.273 2.426 1 88.94 202 HIS B CA 1
ATOM 4546 C C . HIS B 1 202 ? -2.479 -8.211 2.584 1 88.94 202 HIS B C 1
ATOM 4548 O O . HIS B 1 202 ? -3.135 -8.219 3.627 1 88.94 202 HIS B O 1
ATOM 4554 N N . LEU B 1 203 ? -2.76 -8.852 1.534 1 89.44 203 LEU B N 1
ATOM 4555 C CA . LEU B 1 203 ? -3.838 -9.836 1.601 1 89.44 203 LEU B CA 1
ATOM 4556 C C . LEU B 1 203 ? -3.4 -11.07 2.383 1 89.44 203 LEU B C 1
ATOM 4558 O O . LEU B 1 203 ? -2.645 -11.898 1.871 1 89.44 203 LEU B O 1
ATOM 4562 N N . ILE B 1 204 ? -3.969 -11.195 3.523 1 88.12 204 ILE B N 1
ATOM 4563 C CA . ILE B 1 204 ? -3.592 -12.312 4.383 1 88.12 204 ILE B CA 1
ATOM 4564 C C . ILE B 1 204 ? -4.109 -13.617 3.787 1 88.12 204 ILE B C 1
ATOM 4566 O O . ILE B 1 204 ? -5.281 -13.711 3.408 1 88.12 204 ILE B O 1
ATOM 4570 N N . SER B 1 205 ? -3.209 -14.492 3.615 1 89.06 205 SER B N 1
ATOM 4571 C CA . SER B 1 205 ? -3.521 -15.844 3.18 1 89.06 205 SER B CA 1
ATOM 4572 C C . SER B 1 205 ? -2.99 -16.875 4.168 1 89.06 205 SER B C 1
ATOM 4574 O O . SER B 1 205 ? -2.08 -16.594 4.945 1 89.06 205 SER B O 1
ATOM 4576 N N . LYS B 1 206 ? -3.605 -18.031 4.129 1 90 206 LYS B N 1
ATOM 4577 C CA . LYS B 1 206 ? -3.242 -19.047 5.109 1 90 206 LYS B CA 1
ATOM 4578 C C . LYS B 1 206 ? -2.986 -20.391 4.438 1 90 206 LYS B C 1
ATOM 4580 O O . LYS B 1 206 ? -3.625 -20.719 3.439 1 90 206 LYS B O 1
ATOM 4585 N N . ILE B 1 207 ? -2.035 -21.016 4.969 1 88.44 207 ILE B N 1
ATOM 4586 C CA . ILE B 1 207 ? -1.815 -22.422 4.656 1 88.44 207 ILE B CA 1
ATOM 4587 C C . ILE B 1 207 ? -2.398 -23.297 5.766 1 88.44 207 ILE B C 1
ATOM 4589 O O . ILE B 1 207 ? -2.131 -23.062 6.949 1 88.44 207 ILE B O 1
ATOM 4593 N N . TYR B 1 208 ? -3.129 -24.203 5.391 1 82.38 208 TYR B N 1
ATOM 4594 C CA . TYR B 1 208 ? -3.641 -25.172 6.352 1 82.38 208 TYR B CA 1
ATOM 4595 C C . TYR B 1 208 ? -2.961 -26.531 6.176 1 82.38 208 TYR B C 1
ATOM 4597 O O . TYR B 1 208 ? -3.027 -27.125 5.102 1 82.38 208 TYR B O 1
ATOM 4605 N N . ILE B 1 209 ? -2.299 -26.906 7.176 1 88 209 ILE B N 1
ATOM 4606 C CA . ILE B 1 209 ? -1.662 -28.219 7.176 1 88 209 ILE B CA 1
ATOM 4607 C C . ILE B 1 209 ? -2.109 -29 8.406 1 88 209 ILE B C 1
ATOM 4609 O O . ILE B 1 209 ? -1.893 -28.578 9.539 1 88 209 ILE B O 1
ATOM 4613 N N . LYS B 1 210 ? -2.705 -30.094 8.156 1 84.38 210 LYS B N 1
ATOM 4614 C CA . LYS B 1 210 ? -3.184 -30.891 9.281 1 84.38 210 LYS B CA 1
ATOM 4615 C C . LYS B 1 210 ? -2.039 -31.266 10.219 1 84.38 210 LYS B C 1
ATOM 4617 O O . LYS B 1 210 ? -0.98 -31.703 9.773 1 84.38 210 LYS B O 1
ATOM 4622 N N . GLY B 1 211 ? -2.268 -31.016 11.453 1 78.88 211 GLY B N 1
ATOM 4623 C CA . GLY B 1 211 ? -1.306 -31.406 12.469 1 78.88 211 GLY B CA 1
ATOM 4624 C C . GLY B 1 211 ? -0.1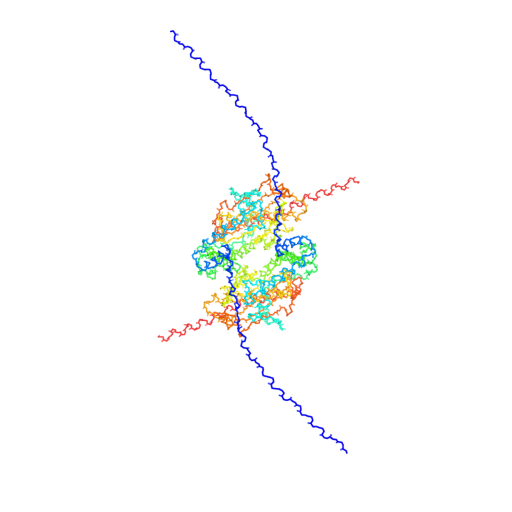96 -30.406 12.672 1 78.88 211 GLY B C 1
ATOM 4625 O O . GLY B 1 211 ? 0.584 -30.516 13.625 1 78.88 211 GLY B O 1
ATOM 4626 N N . SER B 1 212 ? 0.046 -29.5 11.781 1 77.56 212 SER B N 1
ATOM 4627 C CA . SER B 1 212 ? 1.154 -28.547 11.859 1 77.56 212 SER B CA 1
ATOM 4628 C C . SER B 1 212 ? 0.654 -27.141 12.125 1 77.56 212 SER B C 1
ATOM 4630 O O . SER B 1 212 ? 1.441 -26.188 12.156 1 77.56 212 SER B O 1
ATOM 4632 N N . GLY B 1 213 ? -0.574 -27 12.266 1 79 213 GLY B N 1
ATOM 4633 C CA . GLY B 1 213 ? -1.119 -25.688 12.547 1 79 213 GLY B CA 1
ATOM 4634 C C . GLY B 1 213 ? -1.317 -24.828 11.305 1 79 213 GLY B C 1
ATOM 4635 O O . GLY B 1 213 ? -1.347 -25.359 10.195 1 79 213 GLY B O 1
ATOM 4636 N N . ILE B 1 214 ? -1.523 -23.469 11.516 1 86.88 214 ILE B N 1
ATOM 4637 C CA . ILE B 1 214 ? -1.83 -22.516 10.453 1 86.88 214 ILE B CA 1
ATOM 4638 C C . ILE B 1 214 ? -0.627 -21.609 10.211 1 86.88 214 ILE B C 1
ATOM 4640 O O . ILE B 1 214 ? -0.044 -21.062 11.156 1 86.88 214 ILE B O 1
ATOM 4644 N N . VAL B 1 215 ? -0.206 -21.594 8.977 1 91.12 215 VAL B N 1
ATOM 4645 C CA . VAL B 1 215 ? 0.813 -20.625 8.57 1 91.12 215 VAL B CA 1
ATOM 4646 C C . VAL B 1 215 ? 0.148 -19.391 7.965 1 91.12 215 VAL B C 1
ATOM 4648 O O . VAL B 1 215 ? -0.641 -19.516 7.023 1 91.12 215 VAL B O 1
ATOM 4651 N N . ILE B 1 216 ? 0.503 -18.25 8.492 1 91.56 216 ILE B N 1
ATOM 4652 C CA . ILE B 1 216 ? -0.065 -17 8.008 1 91.56 216 ILE B CA 1
ATOM 4653 C C . ILE B 1 216 ? 0.908 -16.328 7.039 1 91.56 216 ILE B C 1
ATOM 4655 O O . ILE B 1 216 ? 2.109 -16.266 7.305 1 91.56 216 ILE B O 1
ATOM 4659 N N . SER B 1 217 ? 0.385 -15.953 5.941 1 91.69 217 SER B N 1
ATOM 4660 C CA . SER B 1 217 ? 1.148 -15.227 4.934 1 91.69 217 SER B CA 1
ATOM 4661 C C . SER B 1 217 ? 0.58 -13.828 4.707 1 91.69 217 SER B C 1
ATOM 4663 O O . SER B 1 217 ? -0.639 -13.648 4.656 1 91.69 217 SER B O 1
ATOM 4665 N N . ASP B 1 218 ? 1.473 -12.859 4.621 1 89.31 218 ASP B N 1
ATOM 4666 C CA . ASP B 1 218 ? 1.114 -11.453 4.43 1 89.31 218 ASP B CA 1
ATOM 4667 C C . ASP B 1 218 ? 1.97 -10.812 3.34 1 89.31 218 ASP B C 1
ATOM 4669 O O . ASP B 1 218 ? 2.793 -9.945 3.623 1 89.31 218 ASP B O 1
ATOM 4673 N N . PRO B 1 219 ? 1.715 -11.32 2.113 1 91.44 219 PRO B N 1
ATOM 4674 C CA . PRO B 1 219 ? 2.498 -10.711 1.036 1 91.44 219 PRO B CA 1
ATOM 4675 C C . PRO B 1 219 ? 2.209 -9.219 0.866 1 91.44 219 PRO B C 1
ATOM 4677 O O . PRO B 1 219 ? 1.104 -8.766 1.168 1 91.44 219 PRO B O 1
ATOM 4680 N N . LYS B 1 220 ? 3.184 -8.531 0.328 1 91.81 220 LYS B N 1
ATOM 4681 C CA . LYS B 1 220 ? 3.029 -7.086 0.157 1 91.81 220 LYS B CA 1
ATOM 4682 C C . LYS B 1 220 ? 1.898 -6.766 -0.816 1 91.81 220 LYS B C 1
ATOM 4684 O O . LYS B 1 220 ? 1.06 -5.906 -0.541 1 91.81 220 LYS B O 1
ATOM 4689 N N . PHE B 1 221 ? 1.933 -7.473 -1.95 1 94.5 221 PHE B N 1
ATOM 4690 C CA . PHE B 1 221 ? 0.883 -7.305 -2.949 1 94.5 221 PHE B CA 1
ATOM 4691 C C . PHE B 1 221 ? 0.437 -8.656 -3.496 1 94.5 221 PHE B C 1
ATOM 4693 O O . PHE B 1 221 ? 1.251 -9.57 -3.648 1 94.5 221 PHE B O 1
ATOM 4700 N N . VAL B 1 222 ? -0.808 -8.719 -3.756 1 95.81 222 VAL B N 1
ATOM 4701 C CA . VAL B 1 222 ? -1.366 -9.852 -4.488 1 95.81 222 VAL B CA 1
ATOM 4702 C C . VAL B 1 222 ? -2.242 -9.352 -5.633 1 95.81 222 VAL B C 1
ATOM 4704 O O . VAL B 1 222 ? -3.027 -8.414 -5.457 1 95.81 222 VAL B O 1
ATOM 4707 N N . ILE B 1 223 ? -1.994 -9.906 -6.793 1 97 223 ILE B N 1
ATOM 4708 C CA . ILE B 1 223 ? -2.91 -9.648 -7.898 1 97 223 ILE B CA 1
ATOM 4709 C C . ILE B 1 223 ? -3.998 -10.719 -7.926 1 97 223 ILE B C 1
ATOM 4711 O O . ILE B 1 223 ? -3.699 -11.914 -8.047 1 97 223 ILE B O 1
ATOM 4715 N N . GLN B 1 224 ? -5.184 -10.227 -7.781 1 94.69 224 GLN B N 1
ATOM 4716 C CA . GLN B 1 224 ? -6.352 -11.102 -7.836 1 94.69 224 GLN B CA 1
ATOM 4717 C C . GLN B 1 224 ? -7.164 -10.852 -9.102 1 94.69 224 GLN B C 1
ATOM 4719 O O . GLN B 1 224 ? -7.121 -9.766 -9.672 1 94.69 224 GLN B O 1
ATOM 4724 N N . LYS B 1 225 ? -7.711 -11.828 -9.477 1 91.88 225 LYS B N 1
ATOM 4725 C CA . LYS B 1 225 ? -8.688 -11.719 -10.562 1 91.88 225 LYS B CA 1
ATOM 4726 C C . LYS B 1 225 ? -10.109 -11.836 -10.031 1 91.88 225 LYS B C 1
ATOM 4728 O O . LYS B 1 225 ? -10.32 -12.281 -8.898 1 91.88 225 LYS B O 1
ATOM 4733 N N . LYS B 1 226 ? -10.984 -11.352 -10.836 1 83.5 226 LYS B N 1
ATOM 4734 C CA . LYS B 1 226 ? -12.391 -11.523 -10.477 1 83.5 226 LYS B CA 1
ATOM 4735 C C . LYS B 1 226 ? -12.656 -12.906 -9.898 1 83.5 226 LYS B C 1
ATOM 4737 O O . LYS B 1 226 ? -12.117 -13.898 -10.391 1 83.5 226 LYS B O 1
ATOM 4742 N N . GLY B 1 227 ? -13.375 -13.031 -8.773 1 75.69 227 GLY B N 1
ATOM 4743 C CA . GLY B 1 227 ? -13.633 -14.289 -8.102 1 75.69 227 GLY B CA 1
ATOM 4744 C C . GLY B 1 227 ? -12.648 -14.594 -6.988 1 75.69 227 GLY B C 1
ATOM 4745 O O . GLY B 1 227 ? -12.633 -15.695 -6.438 1 75.69 227 GLY B O 1
ATOM 4746 N N . LYS B 1 228 ? -11.703 -13.695 -6.785 1 72.38 228 LYS B N 1
ATOM 4747 C CA . LYS B 1 228 ? -10.812 -13.672 -5.625 1 72.38 228 LYS B CA 1
ATOM 4748 C C . LYS B 1 228 ? -9.688 -14.695 -5.777 1 72.38 228 LYS B C 1
ATOM 4750 O O . LYS B 1 228 ? -9.141 -15.172 -4.781 1 72.38 228 LYS B O 1
ATOM 4755 N N . LEU B 1 229 ? -9.445 -15.031 -6.992 1 81.62 229 LEU B N 1
ATOM 4756 C CA . LEU B 1 229 ? -8.312 -15.922 -7.242 1 81.62 229 LEU B CA 1
ATOM 4757 C C . LEU B 1 229 ? -7.004 -15.148 -7.238 1 81.62 229 LEU B C 1
ATOM 4759 O O . LEU B 1 229 ? -6.832 -14.203 -8.008 1 81.62 229 LEU B O 1
ATOM 4763 N N . SER B 1 230 ? -6.176 -15.523 -6.316 1 83.69 230 SER B N 1
ATOM 4764 C CA . SER B 1 230 ? -4.844 -14.922 -6.262 1 83.69 230 SER B CA 1
ATOM 4765 C C . SER B 1 230 ? -3.918 -15.539 -7.305 1 83.69 230 SER B C 1
ATOM 4767 O O . SER B 1 230 ? -3.723 -16.766 -7.328 1 83.69 230 SER B O 1
ATOM 4769 N N . LEU B 1 231 ? -3.273 -14.695 -8.102 1 84.44 231 LEU B N 1
ATOM 4770 C CA . LEU B 1 231 ? -2.578 -15.211 -9.273 1 84.44 231 LEU B CA 1
ATOM 4771 C C . LEU B 1 231 ? -1.101 -14.828 -9.242 1 84.44 231 LEU B C 1
ATOM 4773 O O . LEU B 1 231 ? -0.26 -15.539 -9.797 1 84.44 231 LEU B O 1
ATOM 4777 N N . LEU B 1 232 ? -0.815 -13.766 -8.633 1 89.44 232 LEU B N 1
ATOM 4778 C CA . LEU B 1 232 ? 0.548 -13.25 -8.57 1 89.44 232 LEU B CA 1
ATOM 4779 C C . LEU B 1 232 ? 0.849 -12.672 -7.195 1 89.44 232 LEU B C 1
ATOM 4781 O O . LEU B 1 232 ? 0.13 -11.789 -6.715 1 89.44 232 LEU B O 1
ATOM 4785 N N . VAL B 1 233 ? 1.922 -13.172 -6.609 1 90.25 233 VAL B N 1
ATOM 4786 C CA . VAL B 1 233 ? 2.408 -12.688 -5.324 1 90.25 233 VAL B CA 1
ATOM 4787 C C . VAL B 1 233 ? 3.623 -11.781 -5.535 1 90.25 233 VAL B C 1
ATOM 4789 O O . VAL B 1 233 ? 4.52 -12.117 -6.312 1 90.25 233 VAL B O 1
ATOM 4792 N N . VAL B 1 234 ? 3.607 -10.688 -4.855 1 89.25 234 VAL B N 1
ATOM 4793 C CA . VAL B 1 234 ? 4.723 -9.758 -4.988 1 89.25 234 VAL B CA 1
ATOM 4794 C C . VAL B 1 234 ? 5.309 -9.453 -3.611 1 89.25 234 VAL B C 1
ATOM 4796 O O . VAL B 1 234 ? 4.586 -9.039 -2.699 1 89.25 234 VAL B O 1
ATOM 4799 N N . GLU B 1 235 ? 6.551 -9.695 -3.514 1 83.56 235 GLU B N 1
ATOM 4800 C CA . GLU B 1 235 ? 7.27 -9.422 -2.273 1 83.56 235 GLU B CA 1
ATOM 4801 C C . GLU B 1 235 ? 8.539 -8.617 -2.537 1 83.56 235 GLU B C 1
ATOM 4803 O O . GLU B 1 235 ? 9.258 -8.875 -3.502 1 83.56 235 GLU B O 1
ATOM 4808 N N . ASP B 1 236 ? 8.68 -7.637 -1.77 1 77.12 236 ASP B N 1
ATOM 4809 C CA . ASP B 1 236 ? 9.906 -6.859 -1.877 1 77.12 236 ASP B CA 1
ATOM 4810 C C . ASP B 1 236 ? 10.703 -6.902 -0.573 1 77.12 236 ASP B C 1
ATOM 4812 O O . ASP B 1 236 ? 10.141 -7.195 0.489 1 77.12 236 ASP B O 1
ATOM 4816 N N . LYS B 1 237 ? 11.938 -6.836 -0.731 1 69.31 237 LYS B N 1
ATOM 4817 C CA . LYS B 1 237 ? 12.852 -6.898 0.407 1 69.31 237 LYS B CA 1
ATOM 4818 C C . LYS B 1 237 ? 13.859 -5.75 0.369 1 69.31 237 LYS B C 1
ATOM 4820 O O . LYS B 1 237 ? 14.195 -5.246 -0.705 1 69.31 237 LYS B O 1
ATOM 4825 N N . HIS B 1 238 ? 14.109 -5.449 1.626 1 62.28 238 HIS B N 1
ATOM 4826 C CA . HIS B 1 238 ? 15.258 -4.555 1.728 1 62.28 238 HI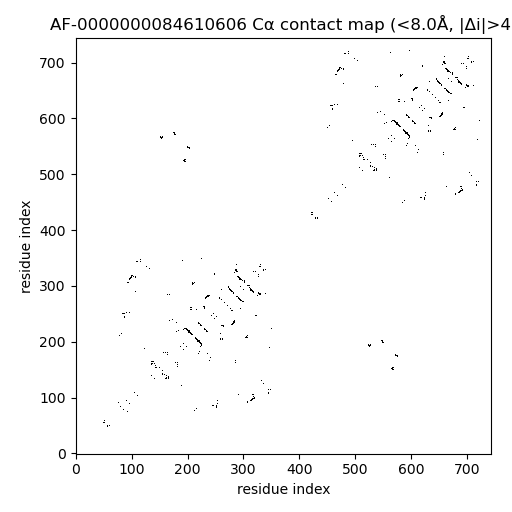S B CA 1
ATOM 4827 C C . HIS B 1 238 ? 16.562 -5.332 1.717 1 62.28 238 HIS B C 1
ATOM 4829 O O . HIS B 1 238 ? 16.656 -6.422 2.289 1 62.28 238 HIS B O 1
ATOM 4835 N N . LEU B 1 239 ? 17.469 -4.777 1.224 1 56.06 239 LEU B N 1
ATOM 4836 C CA . LEU B 1 239 ? 18.75 -5.422 0.981 1 56.06 239 LEU B CA 1
ATOM 4837 C C . LEU B 1 239 ? 19.375 -5.906 2.287 1 56.06 239 LEU B C 1
ATOM 4839 O O . LEU B 1 239 ? 20.031 -6.949 2.318 1 56.06 239 LEU B O 1
ATOM 4843 N N . LYS B 1 240 ? 19.047 -5.262 3.238 1 55.97 240 LYS B N 1
ATOM 4844 C CA . LYS B 1 240 ? 19.734 -5.578 4.484 1 55.97 240 LYS B CA 1
ATOM 4845 C C . LYS B 1 240 ? 19 -6.664 5.266 1 55.97 240 LYS B C 1
ATOM 4847 O O . LYS B 1 240 ? 19.531 -7.223 6.219 1 55.97 240 LYS B O 1
ATOM 4852 N N . ASN B 1 241 ? 17.875 -6.895 4.816 1 59.84 241 ASN B N 1
ATOM 4853 C CA . ASN B 1 241 ? 17.094 -7.902 5.52 1 59.84 241 ASN B CA 1
ATOM 4854 C C . ASN B 1 241 ? 17.141 -9.25 4.812 1 59.84 241 ASN B C 1
ATOM 4856 O O . ASN B 1 241 ? 16.469 -10.203 5.219 1 59.84 241 ASN B O 1
ATOM 4860 N N . ILE B 1 242 ? 18.016 -9.18 3.809 1 68.88 242 ILE B N 1
ATOM 4861 C CA . ILE B 1 242 ? 18.031 -10.398 3 1 68.88 242 ILE B CA 1
ATOM 4862 C C . ILE B 1 242 ? 19.438 -11.016 3.049 1 68.88 242 ILE B C 1
ATOM 4864 O O . ILE B 1 242 ? 20.438 -10.32 2.908 1 68.88 242 ILE B O 1
ATOM 4868 N N . THR B 1 243 ? 19.406 -12.227 3.467 1 73.75 243 THR B N 1
ATOM 4869 C CA . THR B 1 243 ? 20.672 -12.945 3.543 1 73.75 243 THR B CA 1
ATOM 4870 C C . THR B 1 243 ? 20.562 -14.305 2.855 1 73.75 243 THR B C 1
ATOM 4872 O O . THR B 1 243 ? 19.469 -14.734 2.488 1 73.75 243 THR B O 1
ATOM 4875 N N . SER B 1 244 ? 21.719 -14.859 2.689 1 79.5 244 SER B N 1
ATOM 4876 C CA . SER B 1 244 ? 21.781 -16.203 2.113 1 79.5 244 SER B CA 1
ATOM 4877 C C . SER B 1 244 ? 21.109 -17.219 3.023 1 79.5 244 SER B C 1
ATOM 4879 O O . SER B 1 244 ? 20.672 -18.281 2.564 1 79.5 244 SER B O 1
ATOM 4881 N N . ALA B 1 245 ? 20.938 -16.875 4.258 1 75.62 245 ALA B N 1
ATOM 4882 C CA . ALA B 1 245 ? 20.328 -17.797 5.219 1 75.62 245 ALA B CA 1
ATOM 4883 C C . ALA B 1 245 ? 18.859 -18.031 4.891 1 75.62 245 ALA B C 1
ATOM 4885 O O . ALA B 1 245 ? 18.312 -19.109 5.195 1 75.62 245 ALA B O 1
ATOM 4886 N N . THR B 1 246 ? 18.234 -17.109 4.34 1 78.94 246 THR B N 1
ATOM 4887 C CA . THR B 1 246 ? 16.828 -17.25 3.955 1 78.94 246 THR B CA 1
ATOM 4888 C C . THR B 1 246 ? 16.703 -17.484 2.455 1 78.94 246 THR B C 1
ATOM 4890 O O . THR B 1 246 ? 15.617 -17.359 1.89 1 78.94 246 THR B O 1
ATOM 4893 N N . ASP B 1 247 ? 17.828 -17.766 1.872 1 88 247 ASP B N 1
ATOM 4894 C CA . ASP B 1 247 ? 17.906 -17.938 0.424 1 88 247 ASP B CA 1
ATOM 4895 C C . ASP B 1 247 ? 17.391 -16.703 -0.3 1 88 247 ASP B C 1
ATOM 4897 O O . ASP B 1 247 ? 16.594 -16.797 -1.243 1 88 247 ASP B O 1
ATOM 4901 N N . TYR B 1 248 ? 17.75 -15.602 0.287 1 89.38 248 TYR B N 1
ATOM 4902 C CA . TYR B 1 248 ? 17.453 -14.289 -0.274 1 89.38 248 TYR B CA 1
ATOM 4903 C C . TYR B 1 248 ? 15.945 -14.086 -0.408 1 89.38 248 TYR B C 1
ATOM 4905 O O . TYR B 1 248 ? 15.477 -13.531 -1.403 1 89.38 248 TYR B O 1
ATOM 4913 N N . GLY B 1 249 ? 15.195 -14.641 0.483 1 90.88 249 GLY B N 1
ATOM 4914 C CA . GLY B 1 249 ? 13.766 -14.391 0.55 1 90.88 249 GLY B CA 1
ATOM 4915 C C . GLY B 1 249 ? 12.945 -15.477 -0.121 1 90.88 249 GLY B C 1
ATOM 4916 O O . GLY B 1 249 ? 11.711 -15.453 -0.062 1 90.88 249 GLY B O 1
ATOM 4917 N N . GLU B 1 250 ? 13.539 -16.469 -0.688 1 94.56 250 GLU B N 1
ATOM 4918 C CA . GLU B 1 250 ? 12.82 -17.5 -1.435 1 94.56 250 GLU B CA 1
ATOM 4919 C C . GLU B 1 250 ? 11.977 -18.359 -0.506 1 94.56 250 GLU B C 1
ATOM 4921 O O . GLU B 1 250 ? 10.891 -18.812 -0.886 1 94.56 250 GLU B O 1
ATOM 4926 N N . SER B 1 251 ? 12.469 -18.562 0.68 1 93.44 251 SER B N 1
ATOM 4927 C CA . SER B 1 251 ? 11.68 -19.344 1.621 1 93.44 251 SER B CA 1
ATOM 4928 C C . SER B 1 251 ? 10.336 -18.688 1.897 1 93.44 251 SER B C 1
ATOM 4930 O O . SER B 1 251 ? 9.297 -19.344 1.933 1 93.44 251 SER B O 1
ATOM 4932 N N . GLN B 1 252 ? 10.375 -17.391 2.055 1 93.56 252 GLN B N 1
ATOM 4933 C CA . GLN B 1 252 ? 9.141 -16.641 2.264 1 93.56 252 GLN B CA 1
ATOM 4934 C C . GLN B 1 252 ? 8.25 -16.703 1.026 1 93.56 252 GLN B C 1
ATOM 4936 O O . GLN B 1 252 ? 7.035 -16.906 1.134 1 93.56 252 GLN B O 1
ATOM 4941 N N . ILE B 1 253 ? 8.836 -16.547 -0.139 1 95.5 253 ILE B N 1
ATOM 4942 C CA . ILE B 1 253 ? 8.109 -16.594 -1.403 1 95.5 253 ILE B CA 1
ATOM 4943 C C . ILE B 1 253 ? 7.391 -17.938 -1.545 1 95.5 253 ILE B C 1
ATOM 4945 O O . ILE B 1 253 ? 6.219 -17.969 -1.919 1 95.5 253 ILE B O 1
ATOM 4949 N N . ALA B 1 254 ? 8.086 -18.953 -1.217 1 96.31 254 ALA B N 1
ATOM 4950 C CA . ALA B 1 254 ? 7.492 -20.281 -1.311 1 96.31 254 ALA B CA 1
ATOM 4951 C C . ALA B 1 254 ? 6.258 -20.406 -0.422 1 96.31 254 ALA B C 1
ATOM 4953 O O . ALA B 1 254 ? 5.207 -20.875 -0.868 1 96.31 254 ALA B O 1
ATOM 4954 N N . ALA B 1 255 ? 6.41 -19.969 0.782 1 95 255 ALA B N 1
ATOM 4955 C CA . ALA B 1 255 ? 5.301 -20.031 1.73 1 95 255 ALA B CA 1
ATOM 4956 C C . ALA B 1 255 ? 4.129 -19.172 1.254 1 95 255 ALA B C 1
ATOM 4958 O O . ALA B 1 255 ? 2.969 -19.562 1.389 1 95 255 ALA B O 1
ATOM 4959 N N . GLU B 1 256 ? 4.445 -18.047 0.714 1 96.19 256 GLU B N 1
ATOM 4960 C CA . GLU B 1 256 ? 3.408 -17.141 0.237 1 96.19 256 GLU B CA 1
ATOM 4961 C C . GLU B 1 256 ? 2.684 -17.703 -0.976 1 96.19 256 GLU B C 1
ATOM 4963 O O . GLU B 1 256 ? 1.459 -17.609 -1.077 1 96.19 256 GLU B O 1
ATOM 4968 N N . MET B 1 257 ? 3.416 -18.312 -1.884 1 96.44 257 MET B N 1
ATOM 4969 C CA . MET B 1 257 ? 2.807 -18.953 -3.043 1 96.44 257 MET B CA 1
ATOM 4970 C C . MET B 1 257 ? 1.896 -20.094 -2.609 1 96.44 257 MET B C 1
ATOM 4972 O O . MET B 1 257 ? 0.777 -20.234 -3.107 1 96.44 257 MET B O 1
ATOM 4976 N N . LEU B 1 258 ? 2.375 -20.875 -1.664 1 96.38 258 LEU B N 1
ATOM 4977 C CA . LEU B 1 258 ? 1.582 -21.984 -1.154 1 96.38 258 LEU B CA 1
ATOM 4978 C C . LEU B 1 258 ? 0.312 -21.484 -0.475 1 96.38 258 LEU B C 1
ATOM 4980 O O . LEU B 1 258 ? -0.768 -22.031 -0.676 1 96.38 258 LEU B O 1
ATOM 4984 N N . ALA B 1 259 ? 0.464 -20.469 0.309 1 95.31 259 ALA B N 1
ATOM 4985 C CA . ALA B 1 259 ? -0.679 -19.906 1.016 1 95.31 259 ALA B CA 1
ATOM 4986 C C . ALA B 1 259 ? -1.723 -19.375 0.036 1 95.31 259 ALA B C 1
ATOM 4988 O O . ALA B 1 259 ? -2.924 -19.578 0.225 1 95.31 259 ALA B O 1
ATOM 4989 N N . CYS B 1 260 ? -1.27 -18.719 -0.975 1 93.94 260 CYS B N 1
ATOM 4990 C CA . CYS B 1 260 ? -2.176 -18.219 -1.999 1 93.94 260 CYS B CA 1
ATOM 4991 C C . CYS B 1 260 ? -2.932 -19.344 -2.674 1 93.94 260 CYS B C 1
ATOM 4993 O O . CYS B 1 260 ? -4.148 -19.281 -2.846 1 93.94 260 CYS B O 1
ATOM 4995 N N . GLY B 1 261 ? -2.197 -20.391 -3.023 1 93.69 261 GLY B N 1
ATOM 4996 C CA . GLY B 1 261 ? -2.852 -21.562 -3.602 1 93.69 261 GLY B CA 1
ATOM 4997 C C . GLY B 1 261 ? -3.885 -22.188 -2.684 1 93.69 261 GLY B C 1
ATOM 4998 O O . GLY B 1 261 ? -4.977 -22.547 -3.125 1 93.69 261 GLY B O 1
ATOM 4999 N N . SER B 1 262 ? -3.525 -22.266 -1.415 1 92.44 262 SER B N 1
ATOM 5000 C CA . SER B 1 262 ? -4.438 -22.812 -0.421 1 92.44 262 SER B CA 1
ATOM 5001 C C . SER B 1 262 ? -5.707 -21.984 -0.304 1 92.44 262 SER B C 1
ATOM 5003 O O . SER B 1 262 ? -6.812 -22.531 -0.238 1 92.44 262 SER B O 1
ATOM 5005 N N . GLU B 1 263 ? -5.52 -20.688 -0.331 1 90.81 263 GLU B N 1
ATOM 5006 C CA . GLU B 1 263 ? -6.656 -19.781 -0.24 1 90.81 263 GLU B CA 1
ATOM 5007 C C . GLU B 1 263 ? -7.555 -19.906 -1.47 1 90.81 263 GLU B C 1
ATOM 5009 O O . GLU B 1 263 ? -8.781 -19.844 -1.357 1 90.81 263 GLU B O 1
ATOM 5014 N N . ASN B 1 264 ? -6.941 -20 -2.623 1 92 264 ASN B N 1
ATOM 5015 C CA . ASN B 1 264 ? -7.703 -20.203 -3.852 1 92 264 ASN B CA 1
ATOM 5016 C C . ASN B 1 264 ? -8.609 -21.422 -3.756 1 92 264 ASN B C 1
ATOM 5018 O O . ASN B 1 264 ? -9.789 -21.359 -4.121 1 92 264 ASN B O 1
ATOM 5022 N N . LEU B 1 265 ? -8.078 -22.484 -3.236 1 91.31 265 LEU B N 1
ATOM 5023 C CA . LEU B 1 265 ? -8.828 -23.734 -3.129 1 91.31 265 LEU B CA 1
ATOM 5024 C C . LEU B 1 265 ? -9.984 -23.578 -2.143 1 91.31 265 LEU B C 1
ATOM 5026 O O . LEU B 1 265 ? -11.07 -24.125 -2.367 1 91.31 265 LEU B O 1
ATOM 5030 N N . ARG B 1 266 ? -9.742 -22.828 -1.148 1 86.44 266 ARG B N 1
ATOM 5031 C CA . ARG B 1 266 ? -10.805 -22.594 -0.174 1 86.44 266 ARG B CA 1
ATOM 5032 C C . ARG B 1 266 ? -11.953 -21.812 -0.794 1 86.44 266 ARG B C 1
ATOM 5034 O O . ARG B 1 266 ? -13.125 -22.062 -0.492 1 86.44 266 ARG B O 1
ATOM 5041 N N . TYR B 1 267 ? -11.625 -20.922 -1.609 1 83.5 267 TYR B N 1
ATOM 5042 C CA . TYR B 1 267 ? -12.641 -20.109 -2.275 1 83.5 267 TYR B CA 1
ATOM 5043 C C . TYR B 1 267 ? -13.445 -20.953 -3.256 1 83.5 267 TYR B C 1
ATOM 5045 O O . TYR B 1 267 ? -14.633 -20.703 -3.473 1 83.5 267 TYR B O 1
ATOM 5053 N N . LEU B 1 268 ? -12.773 -21.906 -3.871 1 84.75 268 LEU B N 1
ATOM 5054 C CA . LEU B 1 268 ? -13.438 -22.766 -4.84 1 84.75 268 LEU B CA 1
ATOM 5055 C C . LEU B 1 268 ? -14.359 -23.766 -4.141 1 84.75 268 LEU B C 1
ATOM 5057 O O . LEU B 1 268 ? -15.297 -24.281 -4.746 1 84.75 268 LEU B O 1
ATOM 5061 N N . GLY B 1 269 ? -14.148 -24.016 -2.939 1 81.75 269 GLY B N 1
ATOM 5062 C CA . GLY B 1 269 ? -15.023 -24.906 -2.189 1 81.75 269 GLY B CA 1
ATOM 5063 C C . GLY B 1 269 ? -14.266 -25.875 -1.295 1 81.75 269 GLY B C 1
ATOM 5064 O O . GLY B 1 269 ? -13.102 -26.188 -1.555 1 81.75 269 GLY B O 1
ATOM 5065 N N . LYS B 1 270 ? -15.016 -26.234 -0.321 1 73.12 270 LYS B N 1
ATOM 5066 C CA . LYS B 1 270 ? -14.453 -27.219 0.603 1 73.12 270 LYS B CA 1
ATOM 5067 C C . LYS B 1 270 ? -14.109 -28.516 -0.119 1 73.12 270 LYS B C 1
ATOM 5069 O O . LYS B 1 270 ? -14.852 -28.969 -0.991 1 73.12 270 LYS B O 1
ATOM 5074 N N . ASP B 1 271 ? -12.961 -29.047 0.073 1 76.88 271 ASP B N 1
ATOM 5075 C CA . ASP B 1 271 ? -12.516 -30.359 -0.41 1 76.88 271 ASP B CA 1
ATOM 5076 C C . ASP B 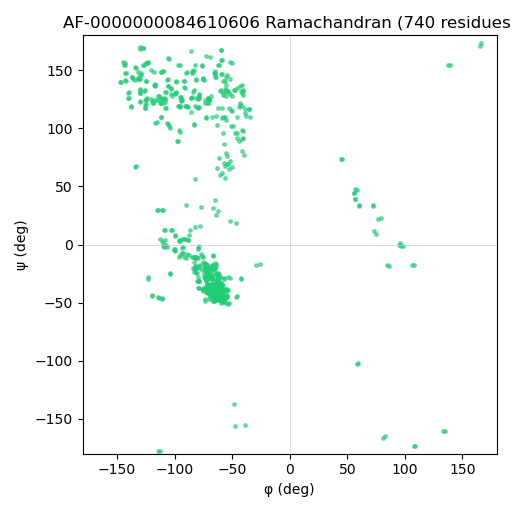1 271 ? -12.219 -30.312 -1.907 1 76.88 271 ASP B C 1
ATOM 5078 O O . ASP B 1 271 ? -12.266 -31.344 -2.584 1 76.88 271 ASP B O 1
ATOM 5082 N N . THR B 1 272 ? -12.219 -29.109 -2.449 1 86.19 272 THR B N 1
ATOM 5083 C CA . THR B 1 272 ? -11.812 -28.969 -3.844 1 86.19 272 THR B CA 1
ATOM 5084 C C . THR B 1 272 ? -10.297 -28.984 -3.965 1 86.19 272 THR B C 1
ATOM 5086 O O . THR B 1 272 ? -9.609 -28.219 -3.281 1 86.19 272 THR B O 1
ATOM 5089 N N . HIS B 1 273 ? -9.812 -29.969 -4.66 1 91.5 273 HIS B N 1
ATOM 5090 C CA . HIS B 1 273 ? -8.391 -30.031 -4.969 1 91.5 273 HIS B CA 1
ATOM 5091 C C . HIS B 1 273 ? -8.141 -29.922 -6.469 1 91.5 273 HIS B C 1
ATOM 5093 O O . HIS B 1 273 ? -8.5 -30.844 -7.223 1 91.5 273 HIS B O 1
ATOM 5099 N N . THR B 1 274 ? -7.68 -28.812 -6.926 1 93.56 274 THR B N 1
ATOM 5100 C CA . THR B 1 274 ? -7.301 -28.594 -8.312 1 93.56 274 THR B CA 1
ATOM 5101 C C . THR B 1 274 ? -5.883 -28.047 -8.406 1 93.56 274 THR B C 1
ATOM 5103 O O . THR B 1 274 ? -5.352 -27.516 -7.43 1 93.56 274 THR B O 1
ATOM 5106 N N . ASP B 1 275 ? -5.301 -28.312 -9.531 1 95.38 275 ASP B N 1
ATOM 5107 C CA . ASP B 1 275 ? -3.99 -27.703 -9.766 1 95.38 275 ASP B CA 1
ATOM 5108 C C . ASP B 1 275 ? -4.043 -26.188 -9.625 1 95.38 275 ASP B C 1
ATOM 5110 O O . ASP B 1 275 ? -5 -25.547 -10.078 1 95.38 275 ASP B O 1
ATOM 5114 N N . GLN B 1 276 ? -3.094 -25.688 -8.898 1 94.25 276 GLN B N 1
ATOM 5115 C CA . GLN B 1 276 ? -2.957 -24.234 -8.766 1 94.25 276 GLN B CA 1
ATOM 5116 C C . GLN B 1 276 ? -1.688 -23.734 -9.445 1 94.25 276 GLN B C 1
ATOM 5118 O O . GLN B 1 276 ? -0.592 -24.234 -9.164 1 94.25 276 GLN B O 1
ATOM 5123 N N . ILE B 1 277 ? -1.828 -22.828 -10.398 1 94.94 277 ILE B N 1
ATOM 5124 C CA . ILE B 1 277 ? -0.687 -22.141 -10.977 1 94.94 277 ILE B CA 1
ATOM 5125 C C . ILE B 1 277 ? -0.501 -20.781 -10.289 1 94.94 277 ILE B C 1
ATOM 5127 O O . ILE B 1 277 ? -1.396 -19.938 -10.32 1 94.94 277 ILE B O 1
ATOM 5131 N N . ILE B 1 278 ? 0.602 -20.578 -9.672 1 96.19 278 ILE B N 1
ATOM 5132 C CA . ILE B 1 278 ? 0.871 -19.344 -8.938 1 96.19 278 ILE B CA 1
ATOM 5133 C C . ILE B 1 278 ? 2.156 -18.703 -9.453 1 96.19 278 ILE B C 1
ATOM 5135 O O . ILE B 1 278 ? 3.182 -19.375 -9.586 1 96.19 278 ILE B O 1
ATOM 5139 N N . LEU B 1 279 ? 2.076 -17.453 -9.836 1 97.75 279 LEU B N 1
ATOM 5140 C CA . LEU B 1 279 ? 3.242 -16.656 -10.188 1 97.75 279 LEU B CA 1
ATOM 5141 C C . LEU B 1 279 ? 3.697 -15.812 -9.008 1 97.75 279 LEU B C 1
ATOM 5143 O O . LEU B 1 279 ? 2.908 -15.523 -8.102 1 97.75 279 LEU B O 1
ATOM 5147 N N . ALA B 1 280 ? 4.961 -15.461 -8.984 1 97.75 280 ALA B N 1
ATOM 5148 C CA . ALA B 1 280 ? 5.477 -14.555 -7.965 1 97.75 280 ALA B CA 1
ATOM 5149 C C . ALA B 1 280 ? 6.535 -13.625 -8.547 1 97.75 280 ALA B C 1
ATOM 5151 O O . ALA B 1 280 ? 7.125 -13.914 -9.594 1 97.75 280 ALA B O 1
ATOM 5152 N N . MET B 1 281 ? 6.691 -12.531 -7.98 1 97.19 281 MET B N 1
ATOM 5153 C CA . MET B 1 281 ? 7.723 -11.539 -8.273 1 97.19 281 MET B CA 1
ATOM 5154 C C . MET B 1 281 ? 8.43 -11.102 -6.992 1 97.19 281 MET B C 1
ATOM 5156 O O . MET B 1 281 ? 7.773 -10.68 -6.031 1 97.19 281 MET B O 1
ATOM 5160 N N . ARG B 1 282 ? 9.68 -11.25 -6.945 1 95.12 282 ARG B N 1
ATOM 5161 C CA . ARG B 1 282 ? 10.5 -10.742 -5.855 1 95.12 282 ARG B CA 1
ATOM 5162 C C . ARG B 1 282 ? 11.289 -9.516 -6.289 1 95.12 282 ARG B C 1
ATOM 5164 O O . ARG B 1 282 ? 11.859 -9.484 -7.379 1 95.12 282 ARG B O 1
ATOM 5171 N N . VAL B 1 283 ? 11.305 -8.547 -5.445 1 93.38 283 VAL B N 1
ATOM 5172 C CA . VAL B 1 283 ? 12.086 -7.344 -5.719 1 93.38 283 VAL B CA 1
ATOM 5173 C C . VAL B 1 283 ? 13.031 -7.07 -4.551 1 93.38 283 VAL B C 1
ATOM 5175 O O . VAL B 1 283 ? 12.594 -6.891 -3.412 1 93.38 283 VAL B O 1
ATOM 5178 N N . ILE B 1 284 ? 14.25 -7.109 -4.797 1 90.5 284 ILE B N 1
ATOM 5179 C CA . ILE B 1 284 ? 15.266 -6.664 -3.852 1 90.5 284 ILE B CA 1
ATOM 5180 C C . ILE B 1 284 ? 15.859 -5.336 -4.32 1 90.5 284 ILE B C 1
ATOM 5182 O O . ILE B 1 284 ? 16.641 -5.301 -5.27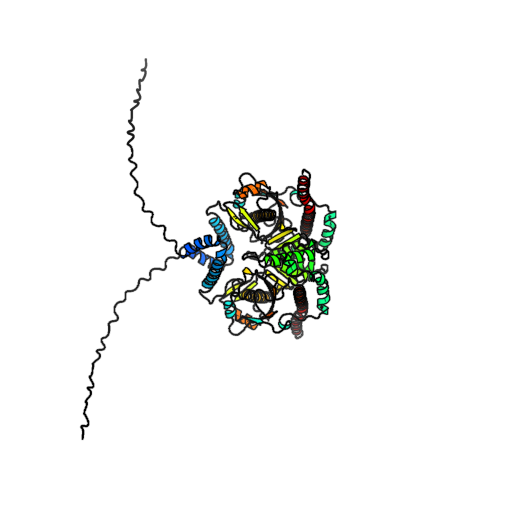 1 90.5 284 ILE B O 1
ATOM 5186 N N . SER B 1 285 ? 15.461 -4.273 -3.668 1 89.06 285 SER B N 1
ATOM 5187 C CA . SER B 1 285 ? 15.797 -2.938 -4.152 1 89.06 285 SER B CA 1
ATOM 5188 C C . SER B 1 285 ? 15.266 -2.713 -5.566 1 89.06 285 SER B C 1
ATOM 5190 O O . SER B 1 285 ? 14.055 -2.627 -5.773 1 89.06 285 SER B O 1
ATOM 5192 N N . THR B 1 286 ? 16.234 -2.812 -6.559 1 91.69 286 THR B N 1
ATOM 5193 C CA . THR B 1 286 ? 15.789 -2.607 -7.934 1 91.69 286 THR B CA 1
ATOM 5194 C C . THR B 1 286 ? 15.859 -3.91 -8.727 1 91.69 286 THR B C 1
ATOM 5196 O O . THR B 1 286 ? 15.516 -3.943 -9.906 1 91.69 286 THR B O 1
ATOM 5199 N N . TYR B 1 287 ? 16.234 -5 -8.07 1 93.38 287 TYR B N 1
ATOM 5200 C CA . TYR B 1 287 ? 16.438 -6.266 -8.773 1 93.38 287 TYR B CA 1
ATOM 5201 C C . TYR B 1 287 ? 15.172 -7.121 -8.719 1 93.38 287 TYR B C 1
ATOM 5203 O O . TYR B 1 287 ? 14.688 -7.457 -7.637 1 93.38 287 TYR B O 1
ATOM 5211 N N . VAL B 1 288 ? 14.734 -7.512 -9.914 1 96.44 288 VAL B N 1
ATOM 5212 C CA . VAL B 1 288 ? 13.445 -8.18 -10.031 1 96.44 288 VAL B CA 1
ATOM 5213 C C . VAL B 1 288 ? 13.648 -9.625 -10.5 1 96.44 288 VAL B C 1
ATOM 5215 O O . VAL B 1 288 ? 14.344 -9.867 -11.484 1 96.44 288 VAL B O 1
ATOM 5218 N N . THR B 1 289 ? 13.078 -10.531 -9.773 1 97.38 289 THR B N 1
ATOM 5219 C CA . THR B 1 289 ? 13.07 -11.945 -10.125 1 97.38 289 THR B CA 1
ATOM 5220 C C . THR B 1 289 ? 11.641 -12.477 -10.18 1 97.38 289 THR B C 1
ATOM 5222 O O . THR B 1 289 ? 10.805 -12.117 -9.359 1 97.38 289 THR B O 1
ATOM 5225 N N . PHE B 1 290 ? 11.406 -13.32 -11.148 1 98.25 290 PHE B N 1
ATOM 5226 C CA . PHE B 1 290 ? 10.07 -13.891 -11.344 1 98.25 290 PHE B CA 1
ATOM 5227 C C . PHE B 1 290 ? 10.07 -15.383 -11.039 1 98.25 290 PHE B C 1
ATOM 5229 O O . PHE B 1 290 ? 11.094 -16.062 -11.211 1 98.25 290 PHE B O 1
ATOM 5236 N N . TYR B 1 291 ? 8.977 -15.844 -10.57 1 98.25 291 TYR B N 1
ATOM 5237 C CA . TYR B 1 291 ? 8.805 -17.25 -10.219 1 98.25 291 TYR B CA 1
ATOM 5238 C C . TYR B 1 291 ? 7.488 -17.781 -10.766 1 98.25 291 TYR B C 1
ATOM 5240 O O . TYR B 1 291 ? 6.512 -17.047 -10.891 1 98.25 291 TYR B O 1
ATOM 5248 N N . LYS B 1 292 ? 7.48 -19.047 -11.016 1 98.12 292 LYS B N 1
ATOM 5249 C CA . LYS B 1 292 ? 6.273 -19.766 -11.391 1 98.12 292 LYS B CA 1
ATOM 5250 C C . LYS B 1 292 ? 6.258 -21.156 -10.758 1 98.12 292 LYS B C 1
ATOM 5252 O O . LYS B 1 292 ? 7.293 -21.828 -10.672 1 98.12 292 LYS B O 1
ATOM 5257 N N . THR B 1 293 ? 5.098 -21.594 -10.312 1 97.81 293 THR B N 1
ATOM 5258 C CA . THR B 1 293 ? 4.934 -22.969 -9.859 1 97.81 293 THR B CA 1
ATOM 5259 C C . THR B 1 293 ? 3.566 -23.516 -10.266 1 97.81 293 THR B C 1
ATOM 5261 O O . THR B 1 293 ? 2.605 -22.75 -10.406 1 97.81 293 THR B O 1
ATOM 5264 N N . VAL B 1 294 ? 3.559 -24.75 -10.516 1 97.12 294 VAL B N 1
ATOM 5265 C CA . VAL B 1 294 ? 2.328 -25.516 -10.625 1 97.12 294 VAL B CA 1
ATOM 5266 C C . VAL B 1 294 ? 2.225 -26.5 -9.453 1 97.12 294 VAL B C 1
ATOM 5268 O O . VAL B 1 294 ? 3.027 -27.422 -9.336 1 97.12 294 VAL B O 1
ATOM 5271 N N . ILE B 1 295 ? 1.315 -26.234 -8.578 1 96.5 295 ILE B N 1
ATOM 5272 C CA . ILE B 1 295 ? 1.091 -27.125 -7.438 1 96.5 295 ILE B CA 1
ATOM 5273 C C . ILE B 1 295 ? -0.042 -28.094 -7.758 1 96.5 295 ILE B C 1
ATOM 5275 O O . ILE B 1 295 ? -1.191 -27.688 -7.93 1 96.5 295 ILE B O 1
ATOM 5279 N N . LYS B 1 296 ? 0.253 -29.266 -7.746 1 97.31 296 LYS B N 1
ATOM 5280 C CA . LYS B 1 296 ? -0.682 -30.297 -8.188 1 97.31 296 LYS B CA 1
ATOM 5281 C C . LYS B 1 296 ? -1.755 -30.547 -7.133 1 97.31 296 LYS B C 1
ATOM 5283 O O . LYS B 1 296 ? -1.496 -30.438 -5.934 1 97.31 296 LYS B O 1
ATOM 5288 N N . ALA B 1 297 ? -2.891 -31.016 -7.609 1 96.69 297 ALA B N 1
ATOM 5289 C CA . ALA B 1 297 ? -4.016 -31.359 -6.738 1 96.69 297 ALA B CA 1
ATOM 5290 C C . ALA B 1 297 ? -3.6 -32.375 -5.672 1 96.69 297 ALA B C 1
ATOM 5292 O O . ALA B 1 297 ? -4.008 -32.25 -4.516 1 96.69 297 ALA B O 1
ATOM 5293 N N . GLU B 1 298 ? -2.779 -33.312 -6.055 1 96.81 298 GLU B N 1
ATOM 5294 C CA . GLU B 1 298 ? -2.352 -34.406 -5.16 1 96.81 298 GLU B CA 1
ATOM 5295 C C . GLU B 1 298 ? -1.548 -33.844 -3.984 1 96.81 298 GLU B C 1
ATOM 5297 O O . GLU B 1 298 ? -1.608 -34.375 -2.879 1 96.81 298 GLU B O 1
ATOM 5302 N N . TYR B 1 299 ? -0.796 -32.781 -4.195 1 97.06 299 TYR B N 1
ATOM 5303 C CA . TYR B 1 299 ? -0.025 -32.156 -3.133 1 97.06 299 TYR B CA 1
ATOM 5304 C C . TYR B 1 299 ? -0.944 -31.594 -2.059 1 97.06 299 TYR B C 1
ATOM 5306 O O . TYR B 1 299 ? -0.692 -31.766 -0.863 1 97.06 299 TYR B O 1
ATOM 5314 N N . TRP B 1 300 ? -1.963 -30.938 -2.479 1 95.06 300 TRP B N 1
ATOM 5315 C CA . TRP B 1 300 ? -2.93 -30.359 -1.551 1 95.06 300 TRP B CA 1
ATOM 5316 C C . TRP B 1 300 ? -3.613 -31.453 -0.729 1 95.06 300 TRP B C 1
ATOM 5318 O O . TRP B 1 300 ? -3.859 -31.281 0.466 1 95.06 300 TRP B O 1
ATOM 5328 N N . LYS B 1 301 ? -3.949 -32.531 -1.344 1 94.25 301 LYS B N 1
ATOM 5329 C CA . LYS B 1 301 ? -4.559 -33.656 -0.647 1 94.25 301 LYS B CA 1
ATOM 5330 C C . LYS B 1 301 ? -3.648 -34.188 0.465 1 94.25 301 LYS B C 1
ATOM 5332 O O . LYS B 1 301 ? -4.121 -34.531 1.549 1 94.25 301 LYS B O 1
ATOM 5337 N N . GLU B 1 302 ? -2.404 -34.219 0.116 1 94.62 302 GLU B N 1
ATOM 5338 C CA . GLU B 1 302 ? -1.467 -34.656 1.145 1 94.62 302 GLU B CA 1
ATOM 5339 C C . GLU B 1 302 ? -1.447 -33.688 2.324 1 94.62 302 GLU B C 1
ATOM 5341 O O . GLU B 1 302 ? -1.368 -34.125 3.479 1 94.62 302 GLU B O 1
ATOM 5346 N N . LEU B 1 303 ? -1.501 -32.406 2.076 1 93.06 303 LEU B N 1
ATOM 5347 C CA . LEU B 1 303 ? -1.455 -31.391 3.141 1 93.06 303 LEU B CA 1
ATOM 5348 C C . LEU B 1 303 ? -2.652 -31.547 4.074 1 93.06 303 LEU B C 1
ATOM 5350 O O . LEU B 1 303 ? -2.566 -31.203 5.258 1 93.06 303 LEU B O 1
ATOM 5354 N N . ASP B 1 304 ? -3.732 -32 3.553 1 90.38 304 ASP B N 1
ATOM 5355 C CA . ASP B 1 304 ? -4.93 -32.219 4.359 1 90.38 304 ASP B CA 1
ATOM 5356 C C . ASP B 1 304 ? -4.711 -33.312 5.379 1 90.38 304 ASP B C 1
ATOM 5358 O O . ASP B 1 304 ? -5.449 -33.438 6.359 1 90.38 304 ASP B O 1
ATOM 5362 N N . SER B 1 305 ? -3.762 -34.125 5.082 1 90.56 305 SER B N 1
ATOM 5363 C CA . SER B 1 305 ? -3.482 -35.25 5.965 1 90.56 305 SER B CA 1
ATOM 5364 C C . SER B 1 305 ? -2.191 -35.031 6.75 1 90.56 305 SER B C 1
ATOM 5366 O O . SER B 1 305 ? -1.781 -35.906 7.535 1 90.56 305 SER B O 1
ATOM 5368 N N . GLY B 1 306 ? -1.576 -33.969 6.48 1 91.75 306 GLY B N 1
ATOM 5369 C CA . GLY B 1 306 ? -0.314 -33.656 7.129 1 91.75 306 GLY B CA 1
ATOM 5370 C C . GLY B 1 306 ? 0.748 -33.156 6.164 1 91.75 306 GLY B C 1
ATOM 5371 O O . GLY B 1 306 ? 0.427 -32.656 5.082 1 91.75 306 GLY B O 1
ATOM 5372 N N . LEU B 1 307 ? 1.951 -33.25 6.605 1 93.31 307 LEU B N 1
ATOM 5373 C CA . LEU B 1 307 ? 3.062 -32.844 5.754 1 93.31 307 LEU B CA 1
ATOM 5374 C C . LEU B 1 307 ? 3.176 -33.75 4.535 1 93.31 307 LEU B C 1
ATOM 5376 O O . LEU B 1 307 ? 2.877 -34.938 4.621 1 93.31 307 LEU B O 1
ATOM 5380 N N . PRO B 1 308 ? 3.621 -33.156 3.449 1 94.75 308 PRO B N 1
ATOM 5381 C CA . PRO B 1 308 ? 3.715 -34 2.244 1 94.75 308 PRO B CA 1
ATOM 5382 C C . PRO B 1 308 ? 4.715 -35.125 2.389 1 94.75 308 PRO B C 1
ATOM 5384 O O . PRO B 1 308 ? 5.777 -34.969 2.992 1 94.75 308 PRO B O 1
ATOM 5387 N N . LYS B 1 309 ? 4.32 -36.25 1.775 1 93.69 309 LYS B N 1
ATOM 5388 C CA . LYS B 1 309 ? 5.156 -37.469 1.841 1 93.69 309 LYS B CA 1
ATOM 5389 C C . LYS B 1 309 ? 5.707 -37.812 0.464 1 93.69 309 LYS B C 1
ATOM 5391 O O . LYS B 1 309 ? 6.895 -38.125 0.322 1 93.69 309 LYS B O 1
ATOM 5396 N N . LYS B 1 310 ? 4.91 -37.781 -0.542 1 95.62 310 LYS B N 1
ATOM 5397 C CA . LYS B 1 310 ? 5.273 -38.219 -1.883 1 95.62 310 LYS B CA 1
ATOM 5398 C C . LYS B 1 310 ? 5.371 -37.062 -2.85 1 95.62 310 LYS B C 1
ATOM 5400 O O . LYS B 1 310 ? 6.336 -36.938 -3.613 1 95.62 310 LYS B O 1
ATOM 5405 N N . GLU B 1 311 ? 4.336 -36.156 -2.791 1 96.5 311 GLU B N 1
ATOM 5406 C CA . GLU B 1 311 ? 4.25 -35.062 -3.742 1 96.5 311 GLU B CA 1
ATOM 5407 C C . GLU B 1 311 ? 5.266 -33.969 -3.42 1 96.5 311 GLU B C 1
ATOM 5409 O O . GLU B 1 311 ? 5.57 -33.719 -2.25 1 96.5 311 GLU B O 1
ATOM 5414 N N . GLU B 1 312 ? 5.793 -33.438 -4.477 1 97.88 312 GLU B N 1
ATOM 5415 C CA . GLU B 1 312 ? 6.746 -32.344 -4.352 1 97.88 312 GLU B CA 1
ATOM 5416 C C . GLU B 1 312 ? 6.305 -31.141 -5.164 1 97.88 312 GLU B C 1
ATOM 5418 O O . GLU B 1 312 ? 5.488 -31.266 -6.078 1 97.88 312 GLU B O 1
ATOM 5423 N N . VAL B 1 313 ? 6.758 -30 -4.789 1 98.19 313 VAL B N 1
ATOM 5424 C CA . VAL B 1 313 ? 6.488 -28.75 -5.504 1 98.19 313 VAL B CA 1
ATOM 5425 C C . VAL B 1 313 ? 7.797 -28.141 -5.992 1 98.19 313 VAL B C 1
ATOM 5427 O O . VAL B 1 313 ? 8.727 -27.953 -5.207 1 98.19 313 VAL B O 1
ATOM 5430 N N . GLU B 1 314 ? 7.91 -27.938 -7.23 1 98.31 314 GLU B N 1
ATOM 5431 C CA . GLU B 1 314 ? 9.039 -27.219 -7.824 1 98.31 314 GLU B CA 1
ATOM 5432 C C . GLU B 1 314 ? 8.656 -25.781 -8.195 1 98.31 314 GLU B C 1
ATOM 5434 O O . GLU B 1 314 ? 7.637 -25.562 -8.844 1 98.31 314 GLU B O 1
ATOM 5439 N N . ILE B 1 315 ? 9.445 -24.859 -7.742 1 98.31 315 ILE B N 1
ATOM 5440 C CA . ILE B 1 315 ? 9.266 -23.453 -8.109 1 98.31 315 ILE B CA 1
ATOM 5441 C C . ILE B 1 315 ? 10.375 -23.016 -9.055 1 98.31 315 ILE B C 1
ATOM 5443 O O . ILE B 1 315 ? 11.562 -23.094 -8.711 1 98.31 315 ILE B O 1
ATOM 5447 N N . GLN B 1 316 ? 9.977 -22.547 -10.203 1 98.5 316 GLN B N 1
ATOM 5448 C CA . GLN B 1 316 ? 10.938 -22.094 -11.211 1 98.5 316 GLN B CA 1
ATOM 5449 C C . GLN B 1 316 ? 11.219 -20.609 -11.078 1 98.5 316 GLN B C 1
ATOM 5451 O O . GLN B 1 316 ? 10.305 -19.812 -10.828 1 98.5 316 GLN B O 1
ATOM 5456 N N . ARG B 1 317 ? 12.469 -20.312 -11.273 1 98.06 317 ARG B N 1
ATOM 5457 C CA . ARG B 1 317 ? 12.953 -18.938 -11.117 1 98.06 317 ARG B CA 1
ATOM 5458 C C . ARG B 1 317 ? 13.477 -18.391 -12.438 1 98.06 317 ARG B C 1
ATOM 5460 O O . ARG B 1 317 ? 14.211 -19.078 -13.156 1 98.06 317 ARG B O 1
ATOM 5467 N N . TRP B 1 318 ? 13.141 -17.156 -12.711 1 98.12 318 TRP B N 1
ATOM 5468 C CA . TRP B 1 318 ? 13.695 -16.469 -13.875 1 98.12 318 TRP B CA 1
ATOM 5469 C C . TRP B 1 318 ? 14.016 -15.008 -13.539 1 98.12 318 TRP B C 1
ATOM 5471 O O . TRP B 1 318 ? 13.164 -14.281 -13.039 1 98.12 318 TRP B O 1
ATOM 5481 N N . PRO B 1 319 ? 15.18 -14.477 -13.828 1 97.44 319 PRO B N 1
ATOM 5482 C CA . PRO B 1 319 ? 16.328 -15.219 -14.359 1 97.44 319 PRO B CA 1
ATOM 5483 C C . PRO B 1 319 ? 16.797 -16.328 -13.43 1 97.44 319 PRO B C 1
ATOM 5485 O O . PRO B 1 319 ? 16.438 -16.344 -12.242 1 97.44 319 PRO B O 1
ATOM 5488 N N . ALA B 1 320 ? 17.609 -17.188 -13.859 1 97.62 320 ALA B N 1
ATOM 5489 C CA . ALA B 1 320 ? 17.875 -18.484 -13.234 1 97.62 320 ALA B CA 1
ATOM 5490 C C . ALA B 1 320 ? 18.688 -18.312 -11.953 1 97.62 320 ALA B C 1
ATOM 5492 O O . ALA B 1 320 ? 18.547 -19.094 -11.016 1 97.62 320 ALA B O 1
ATOM 5493 N N . LYS B 1 321 ? 19.469 -17.375 -11.836 1 95.31 321 LYS B N 1
ATOM 5494 C CA . LYS B 1 321 ? 20.391 -17.219 -10.719 1 95.31 321 LYS B CA 1
ATOM 5495 C C . LYS B 1 321 ? 19.688 -16.609 -9.508 1 95.31 321 LYS B C 1
ATOM 5497 O O . LYS B 1 321 ? 18.859 -15.703 -9.656 1 95.31 321 LYS B O 1
ATOM 5502 N N . ASN B 1 322 ? 20.062 -17.109 -8.375 1 93.81 322 ASN B N 1
ATOM 5503 C CA . ASN B 1 322 ? 19.609 -16.547 -7.105 1 93.81 322 ASN B CA 1
ATOM 5504 C C . ASN B 1 322 ? 20.734 -15.773 -6.418 1 93.81 322 ASN B C 1
ATOM 5506 O O . ASN B 1 322 ? 21.906 -16.125 -6.551 1 93.81 322 ASN B O 1
ATOM 5510 N N . GLY B 1 323 ? 20.359 -14.695 -5.824 1 90.06 323 GLY B N 1
ATOM 5511 C CA . GLY B 1 323 ? 21.344 -13.875 -5.133 1 90.06 323 GLY B CA 1
ATOM 5512 C C . GLY B 1 323 ? 20.828 -12.484 -4.797 1 90.06 323 GLY B C 1
ATOM 5513 O O . GLY B 1 323 ? 19.734 -12.109 -5.211 1 90.06 323 GLY B O 1
ATOM 5514 N N . LEU B 1 324 ? 21.594 -11.82 -4.047 1 85.19 324 LEU B N 1
ATOM 5515 C CA . LEU B 1 324 ? 21.234 -10.484 -3.574 1 85.19 324 LEU B CA 1
ATOM 5516 C C . LEU B 1 324 ? 21.031 -9.531 -4.742 1 85.19 324 LEU B C 1
ATOM 5518 O O . LEU B 1 324 ? 20.109 -8.711 -4.73 1 85.19 324 LEU B O 1
ATOM 5522 N N . ARG B 1 325 ? 21.844 -9.602 -5.727 1 88.25 325 ARG B N 1
ATOM 5523 C CA . ARG B 1 325 ? 21.75 -8.727 -6.895 1 88.25 325 ARG B CA 1
ATOM 5524 C C . ARG B 1 325 ? 21.422 -9.531 -8.148 1 88.25 325 ARG B C 1
ATOM 5526 O O . ARG B 1 325 ? 21.891 -9.203 -9.242 1 88.25 325 ARG B O 1
ATOM 5533 N N . ALA B 1 326 ? 20.734 -10.578 -7.84 1 91 326 ALA B N 1
ATOM 5534 C CA . ALA B 1 326 ? 20.266 -11.383 -8.969 1 91 326 ALA B CA 1
ATOM 5535 C C . ALA B 1 326 ? 18.953 -10.836 -9.531 1 91 326 ALA B C 1
ATOM 5537 O O . ALA B 1 326 ? 18.203 -10.172 -8.828 1 91 326 ALA B O 1
ATOM 5538 N N . GLY B 1 327 ? 18.734 -11.023 -10.867 1 95.44 327 GLY B N 1
ATOM 5539 C CA . GLY B 1 327 ? 17.531 -10.578 -11.531 1 95.44 327 GLY B CA 1
ATOM 5540 C C . GLY B 1 327 ? 17.75 -9.398 -12.461 1 95.44 327 GLY B C 1
ATOM 5541 O O . GLY B 1 327 ? 18.891 -9.031 -12.734 1 95.44 327 GLY B O 1
ATOM 5542 N N . PHE B 1 328 ? 16.672 -8.891 -12.969 1 97.5 328 PHE B N 1
ATOM 5543 C CA . PHE B 1 328 ? 16.719 -7.695 -13.805 1 97.5 328 PHE B CA 1
ATOM 5544 C C . PHE B 1 328 ? 16.844 -6.438 -12.961 1 97.5 328 PHE B C 1
ATOM 5546 O O . PHE B 1 328 ? 16.062 -6.234 -12.023 1 97.5 328 PHE B O 1
ATOM 5553 N N . ASP B 1 329 ? 17.812 -5.645 -13.25 1 96.38 329 ASP B N 1
ATOM 5554 C CA . ASP B 1 329 ? 17.984 -4.379 -12.547 1 96.38 329 ASP B CA 1
ATOM 5555 C C . ASP B 1 329 ? 17.094 -3.289 -13.141 1 96.38 329 ASP B C 1
ATOM 5557 O O . ASP B 1 329 ? 17.484 -2.627 -14.109 1 96.38 329 ASP B O 1
ATOM 5561 N N . PHE B 1 330 ? 16.094 -3.006 -12.484 1 94.94 330 PHE B N 1
ATOM 5562 C CA . PHE B 1 330 ? 15.055 -2.104 -12.953 1 94.94 330 PHE B CA 1
ATOM 5563 C C . PHE B 1 330 ? 15.578 -0.676 -13.062 1 94.94 330 PHE B C 1
ATOM 5565 O O . PHE B 1 330 ? 14.977 0.162 -13.742 1 94.94 330 PHE B O 1
ATOM 5572 N N . ALA B 1 331 ? 16.641 -0.408 -12.438 1 96.06 331 ALA B N 1
ATOM 5573 C CA . ALA B 1 331 ? 17.281 0.903 -12.531 1 96.06 331 ALA B CA 1
ATOM 5574 C C . ALA B 1 331 ? 17.953 1.092 -13.883 1 96.06 331 ALA B C 1
ATOM 5576 O O . ALA B 1 331 ? 18.266 2.219 -14.273 1 96.06 331 ALA B O 1
ATOM 5577 N N . GLU B 1 332 ? 18.25 0.006 -14.555 1 97.75 332 GLU B N 1
ATOM 5578 C CA . GLU B 1 332 ? 18.859 0.043 -15.875 1 97.75 332 GLU B CA 1
ATOM 5579 C C . GLU B 1 332 ? 17.797 0.031 -16.969 1 97.75 332 GLU B C 1
ATOM 5581 O O . GLU B 1 332 ? 16.875 -0.783 -16.938 1 97.75 332 GLU B O 1
ATOM 5586 N N . PRO B 1 333 ? 17.938 0.865 -17.969 1 97.31 333 PRO B N 1
ATOM 5587 C CA . PRO B 1 333 ? 16.891 1.008 -18.984 1 97.31 333 PRO B CA 1
ATOM 5588 C C . PRO B 1 333 ? 16.594 -0.302 -19.703 1 97.31 333 PRO B C 1
ATOM 5590 O O . PRO B 1 333 ? 15.422 -0.62 -19.953 1 97.31 333 PRO B O 1
ATOM 5593 N N . THR B 1 334 ? 17.609 -1.034 -20.078 1 97.38 334 THR B N 1
ATOM 5594 C CA . THR B 1 334 ? 17.406 -2.281 -20.812 1 97.38 334 THR B CA 1
ATOM 5595 C C . THR B 1 334 ? 16.625 -3.279 -19.953 1 97.38 334 THR B C 1
ATOM 5597 O O . THR B 1 334 ? 15.695 -3.932 -20.438 1 97.38 334 THR B O 1
ATOM 5600 N N . ASP B 1 335 ? 17 -3.43 -18.75 1 97.94 335 ASP B N 1
ATOM 5601 C CA . ASP B 1 335 ? 16.312 -4.332 -17.844 1 97.94 335 ASP B CA 1
ATOM 5602 C C . ASP B 1 335 ? 14.922 -3.805 -17.484 1 97.94 335 ASP B C 1
ATOM 5604 O O . ASP B 1 335 ? 13.984 -4.582 -17.328 1 97.94 335 ASP B O 1
ATOM 5608 N N . ARG B 1 336 ? 14.828 -2.51 -17.344 1 97.5 336 ARG B N 1
ATOM 5609 C CA . ARG B 1 336 ? 13.539 -1.871 -17.125 1 97.5 336 ARG B CA 1
ATOM 5610 C C . ARG B 1 336 ? 12.555 -2.248 -18.234 1 97.5 336 ARG B C 1
ATOM 5612 O O . ARG B 1 336 ? 11.406 -2.602 -17.953 1 97.5 336 ARG B O 1
ATOM 5619 N N . GLN B 1 337 ? 13.016 -2.203 -19.438 1 96.69 337 GLN B N 1
ATOM 5620 C CA . GLN B 1 337 ? 12.195 -2.619 -20.578 1 96.69 337 GLN B CA 1
ATOM 5621 C C . GLN B 1 337 ? 11.773 -4.082 -20.453 1 96.69 337 GLN B C 1
ATOM 5623 O O . GLN B 1 337 ? 10.609 -4.422 -20.672 1 96.69 337 GLN B O 1
ATOM 5628 N N . THR B 1 338 ? 12.719 -4.875 -20.094 1 96.81 338 THR B N 1
ATOM 5629 C CA . THR B 1 338 ? 12.453 -6.305 -19.953 1 96.81 338 THR B CA 1
ATOM 5630 C C . THR B 1 338 ? 11.398 -6.555 -18.891 1 96.81 338 THR B C 1
ATOM 5632 O O . T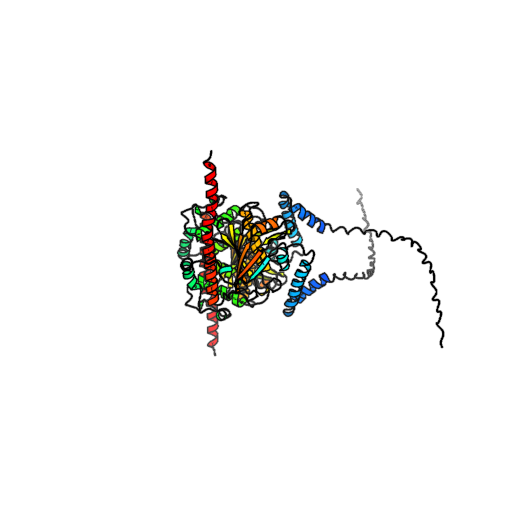HR B 1 338 ? 10.461 -7.324 -19.094 1 96.81 338 THR B O 1
ATOM 5635 N N . VAL B 1 339 ? 11.523 -5.887 -17.781 1 97.31 339 VAL B N 1
ATOM 5636 C CA . VAL B 1 339 ? 10.586 -6.055 -16.672 1 97.31 339 VAL B CA 1
ATOM 5637 C C . VAL B 1 339 ? 9.188 -5.617 -17.109 1 97.31 339 VAL B C 1
ATOM 5639 O O . VAL B 1 339 ? 8.203 -6.32 -16.859 1 97.31 339 VAL B O 1
ATOM 5642 N N . PHE B 1 340 ? 9.078 -4.516 -17.781 1 96.81 340 PHE B N 1
ATOM 5643 C CA . PHE B 1 340 ? 7.793 -4.039 -18.281 1 96.81 340 PHE B CA 1
ATOM 5644 C C . PHE B 1 340 ? 7.18 -5.035 -19.25 1 96.81 340 PHE B C 1
ATOM 5646 O O . PHE B 1 340 ? 5.98 -5.312 -19.203 1 96.81 340 PHE B O 1
ATOM 5653 N N . GLU B 1 341 ? 8 -5.566 -20.094 1 95.19 341 GLU B N 1
ATOM 5654 C CA . GLU B 1 341 ? 7.52 -6.535 -21.078 1 95.19 341 GLU B CA 1
ATOM 5655 C C . GLU B 1 341 ? 6.996 -7.797 -20.391 1 95.19 341 GLU B C 1
ATOM 5657 O O . GLU B 1 341 ? 5.934 -8.305 -20.75 1 95.19 341 GLU B O 1
ATOM 5662 N N . ILE B 1 342 ? 7.77 -8.258 -19.484 1 96.56 342 ILE B N 1
ATOM 5663 C CA . ILE B 1 342 ? 7.391 -9.477 -18.766 1 96.56 342 ILE B CA 1
ATOM 5664 C C . ILE B 1 342 ? 6.078 -9.242 -18.016 1 96.56 342 ILE B C 1
ATOM 5666 O O . ILE B 1 342 ? 5.16 -10.062 -18.094 1 96.56 342 ILE B O 1
ATOM 5670 N N . LEU B 1 343 ? 5.949 -8.125 -17.344 1 96.62 343 LEU B N 1
ATOM 5671 C CA . LEU B 1 343 ? 4.734 -7.828 -16.594 1 96.62 343 LEU B CA 1
ATOM 5672 C C . LEU B 1 343 ? 3.541 -7.672 -17.531 1 96.62 343 LEU B C 1
ATOM 5674 O O . LEU B 1 343 ? 2.424 -8.07 -17.203 1 96.62 343 LEU B O 1
ATOM 5678 N N . ALA B 1 344 ? 3.771 -7.102 -18.656 1 95.81 344 ALA B N 1
ATOM 5679 C CA . ALA B 1 344 ? 2.715 -7.004 -19.656 1 95.81 344 ALA B CA 1
ATOM 5680 C C . ALA B 1 344 ? 2.262 -8.391 -20.109 1 95.81 344 ALA B C 1
ATOM 5682 O O . ALA B 1 344 ? 1.062 -8.641 -20.25 1 95.81 344 ALA B O 1
ATOM 5683 N N . LYS B 1 345 ? 3.213 -9.25 -20.391 1 95.44 345 LYS B N 1
ATOM 5684 C CA . LYS B 1 345 ? 2.898 -10.617 -20.766 1 95.44 345 LYS B CA 1
ATOM 5685 C C . LYS B 1 345 ? 2.104 -11.328 -19.672 1 95.44 345 LYS B C 1
ATOM 5687 O O . LYS B 1 345 ? 1.113 -12.008 -19.969 1 95.44 345 LYS B O 1
ATOM 5692 N N . ILE B 1 346 ? 2.564 -11.156 -18.469 1 96.06 346 ILE B N 1
ATOM 5693 C CA . ILE B 1 346 ? 1.862 -11.75 -17.344 1 96.06 346 ILE B CA 1
ATOM 5694 C C . ILE B 1 346 ? 0.434 -11.211 -17.266 1 96.06 346 ILE B C 1
ATOM 5696 O O . ILE B 1 346 ? -0.521 -11.984 -17.156 1 96.06 346 ILE B O 1
ATOM 5700 N N . ARG B 1 347 ? 0.263 -9.953 -17.344 1 95.31 347 ARG B N 1
ATOM 5701 C CA . ARG B 1 347 ? -1.064 -9.344 -17.297 1 95.31 347 ARG B CA 1
ATOM 5702 C C . ARG B 1 347 ? -1.98 -9.961 -18.344 1 95.31 347 ARG B C 1
ATOM 5704 O O . ARG B 1 347 ? -3.092 -10.391 -18.031 1 95.31 347 ARG B O 1
ATOM 5711 N N . GLU B 1 348 ? -1.523 -10.008 -19.578 1 94.12 348 GLU B N 1
ATOM 5712 C CA . GLU B 1 348 ? -2.354 -10.484 -20.688 1 94.12 348 GLU B CA 1
ATOM 5713 C C . GLU B 1 348 ? -2.693 -11.961 -20.531 1 94.12 348 GLU B C 1
ATOM 5715 O O . GLU B 1 348 ? -3.797 -12.391 -20.875 1 94.12 348 GLU B O 1
ATOM 5720 N N . SER B 1 349 ? -1.743 -12.672 -20.031 1 93 349 SER B N 1
ATOM 5721 C CA . SER B 1 349 ? -1.996 -14.094 -19.812 1 93 349 SER B CA 1
ATOM 5722 C C . SER B 1 349 ? -3.076 -14.297 -18.75 1 93 349 SER B C 1
ATOM 5724 O O . SER B 1 349 ? -3.867 -15.242 -18.828 1 93 349 SER B O 1
ATOM 5726 N N . LEU B 1 350 ? -3.1 -13.445 -17.75 1 91.94 350 LEU B N 1
ATOM 5727 C CA . LEU B 1 350 ? -4.066 -13.562 -16.672 1 91.94 350 LEU B CA 1
ATOM 5728 C C . LEU B 1 350 ? -5.465 -13.18 -17.141 1 91.94 350 LEU B C 1
ATOM 5730 O O . LEU B 1 350 ? -6.457 -13.562 -16.516 1 91.94 350 LEU B O 1
ATOM 5734 N N . LEU B 1 351 ? -5.555 -12.391 -18.188 1 89.44 351 LEU B N 1
ATOM 5735 C CA . LEU B 1 351 ? -6.848 -11.961 -18.719 1 89.44 351 LEU B CA 1
ATOM 5736 C C . LEU B 1 351 ? -7.484 -13.062 -19.562 1 89.44 351 LEU B C 1
ATOM 5738 O O . LEU B 1 351 ? -8.711 -13.172 -19.625 1 89.44 351 LEU B O 1
ATOM 5742 N N . VAL B 1 352 ? -6.797 -13.836 -20.328 1 77.12 352 VAL B N 1
ATOM 5743 C CA . VAL B 1 352 ? -7.289 -14.859 -21.25 1 77.12 352 VAL B CA 1
ATOM 5744 C C . VAL B 1 352 ? -7.77 -16.078 -20.453 1 77.12 352 VAL B C 1
ATOM 5746 O O . VAL B 1 352 ? -8.797 -16.672 -20.781 1 77.12 352 VAL B O 1
ATOM 5749 N N . GLU B 1 353 ? -7.148 -16.625 -19.562 1 59.09 353 GLU B N 1
ATOM 5750 C CA . GLU B 1 353 ? -7.488 -17.875 -18.891 1 59.09 353 GLU B CA 1
ATOM 5751 C C . GLU B 1 353 ? -8.922 -17.859 -18.375 1 59.09 353 GLU B C 1
ATOM 5753 O O . GLU B 1 353 ? -9.539 -18.922 -18.203 1 59.09 353 GLU B O 1
ATOM 5758 N N . SER B 1 354 ? -9.547 -16.812 -18.031 1 48.78 354 SER B N 1
ATOM 5759 C CA . SER B 1 354 ? -10.883 -16.906 -17.438 1 48.78 354 SER B CA 1
ATOM 5760 C C . SER B 1 354 ? -11.898 -17.406 -18.469 1 48.78 354 SER B C 1
ATOM 5762 O O . SER B 1 354 ? -12.961 -17.922 -18.109 1 48.78 354 SER B O 1
ATOM 5764 N N . ASN B 1 355 ? -11.766 -17.188 -19.688 1 39.97 355 ASN B N 1
ATOM 5765 C CA . ASN B 1 355 ? -12.836 -17.641 -20.578 1 39.97 355 ASN B CA 1
ATOM 5766 C C . ASN B 1 355 ? -12.859 -19.172 -20.688 1 39.97 355 ASN B C 1
ATOM 5768 O O . ASN B 1 355 ? -13.898 -19.75 -21 1 39.97 355 ASN B O 1
ATOM 5772 N N . ASP B 1 356 ? -11.836 -19.844 -20.688 1 38.19 356 ASP B N 1
ATOM 5773 C CA . ASP B 1 356 ? -11.859 -21.266 -21.031 1 38.19 356 ASP B CA 1
ATOM 5774 C C . ASP B 1 356 ? -12.32 -22.109 -19.844 1 38.19 356 ASP B C 1
ATOM 5776 O O . ASP B 1 356 ? -12.867 -23.203 -20.016 1 38.19 356 ASP B O 1
ATOM 5780 N N . GLU B 1 357 ? -12.094 -21.781 -18.625 1 38.78 357 GLU B N 1
ATOM 5781 C CA . GLU B 1 357 ? -12.422 -22.75 -17.578 1 38.78 357 GLU B CA 1
ATOM 5782 C C . GLU B 1 357 ? -13.898 -22.672 -17.203 1 38.78 357 GLU B C 1
ATOM 5784 O O . GLU B 1 357 ? -14.406 -23.516 -16.484 1 38.78 357 GLU B O 1
ATOM 5789 N N . VAL B 1 358 ? -14.641 -21.656 -17.562 1 36.34 358 VAL B N 1
ATOM 5790 C CA . VAL B 1 358 ? -16.078 -21.75 -17.328 1 36.34 358 VAL B CA 1
ATOM 5791 C C . VAL B 1 358 ? -16.703 -22.703 -18.344 1 36.34 358 VAL B C 1
ATOM 5793 O O . VAL B 1 358 ? -17.875 -23.047 -18.234 1 36.34 358 VAL B O 1
ATOM 5796 N N . GLN B 1 359 ? -16.062 -23 -19.406 1 33.84 359 GLN B N 1
ATOM 5797 C CA . GLN B 1 359 ? -16.766 -23.812 -20.406 1 33.84 359 GLN B CA 1
ATOM 5798 C C . GLN B 1 359 ? -16.938 -25.25 -19.906 1 33.84 359 GLN B C 1
ATOM 5800 O O . GLN B 1 359 ? -17.766 -26 -20.438 1 33.84 359 GLN B O 1
ATOM 5805 N N . THR B 1 360 ? -16.141 -25.734 -19.047 1 33.91 360 THR B N 1
ATOM 5806 C CA . THR B 1 360 ? -16.312 -27.172 -18.891 1 33.91 360 THR B CA 1
ATOM 5807 C C . THR B 1 360 ? -17.516 -27.469 -18 1 33.91 360 THR B C 1
ATOM 5809 O O . THR B 1 360 ? -18.078 -28.562 -18.031 1 33.91 360 THR B O 1
ATOM 5812 N N . GLU B 1 361 ? -17.812 -26.516 -17.094 1 34.41 361 GLU B N 1
ATOM 5813 C CA . GLU B 1 361 ? -18.875 -27.031 -16.234 1 34.41 361 GLU B CA 1
ATOM 5814 C C . GLU B 1 361 ? -20.234 -26.922 -16.922 1 34.41 361 GLU B C 1
ATOM 5816 O O . GLU B 1 361 ? -21.219 -27.516 -16.453 1 34.41 361 GLU B O 1
ATOM 5821 N N . ALA B 1 362 ? -20.422 -26.094 -17.922 1 34.34 362 ALA B N 1
ATOM 5822 C CA . ALA B 1 362 ? -21.766 -26.016 -18.453 1 34.34 362 ALA B CA 1
ATOM 5823 C C . ALA B 1 362 ? -22.141 -27.266 -19.25 1 34.34 362 ALA B C 1
ATOM 5825 O O . ALA B 1 362 ? -23.297 -27.469 -19.594 1 34.34 362 ALA B O 1
ATOM 5826 N N . VAL B 1 363 ? -21.172 -27.984 -19.797 1 33.59 363 VAL B N 1
ATOM 5827 C CA . VAL B 1 363 ? -21.516 -29.109 -20.641 1 33.59 363 VAL B CA 1
ATOM 5828 C C . VAL B 1 363 ? -22.109 -30.234 -19.797 1 33.59 363 VAL B C 1
ATOM 5830 O O . VAL B 1 363 ? -22.984 -30.969 -20.266 1 33.59 363 VAL B O 1
ATOM 5833 N N . THR B 1 364 ? -21.688 -30.328 -18.547 1 35.03 364 THR B N 1
ATOM 5834 C CA . THR B 1 364 ? -22.156 -31.562 -17.922 1 35.03 364 THR B CA 1
ATOM 5835 C C . THR B 1 364 ? -23.594 -31.422 -17.422 1 35.03 364 THR B C 1
ATOM 5837 O O . THR B 1 364 ? -24.266 -32.406 -17.156 1 35.03 364 THR B O 1
ATOM 5840 N N . ALA B 1 365 ? -24 -30.172 -17.25 1 35.91 365 ALA B N 1
ATOM 5841 C CA . ALA B 1 365 ? -25.328 -30.125 -16.656 1 35.91 365 ALA B CA 1
ATOM 5842 C C . ALA B 1 365 ? -26.406 -30.312 -17.719 1 35.91 365 ALA B C 1
ATOM 5844 O O . ALA B 1 365 ? -27.578 -30.484 -17.391 1 35.91 365 ALA B O 1
ATOM 5845 N N . GLY B 1 366 ? -26 -30.016 -18.953 1 32.69 366 GLY B N 1
ATOM 5846 C CA . GLY B 1 366 ? -27.047 -30.141 -19.953 1 32.69 366 GLY B CA 1
ATOM 5847 C C . GLY B 1 366 ? -27.5 -31.578 -20.172 1 32.69 366 GLY B C 1
ATOM 5848 O O . GLY B 1 366 ? -28.438 -31.828 -20.922 1 32.69 366 GLY B O 1
ATOM 5849 N N . VAL B 1 367 ? -26.609 -32.531 -19.953 1 34.91 367 VAL B N 1
ATOM 5850 C CA . VAL B 1 367 ? -26.938 -33.844 -20.438 1 34.91 367 VAL B CA 1
ATOM 5851 C C . VAL B 1 367 ? -27.969 -34.5 -19.516 1 34.91 367 VAL B C 1
ATOM 5853 O O . VAL B 1 367 ? -28.625 -35.469 -19.906 1 34.91 367 VAL B O 1
ATOM 5856 N N . SER B 1 368 ? -28.031 -34 -18.219 1 34.5 368 SER B N 1
ATOM 5857 C CA . SER B 1 368 ? -28.797 -34.938 -17.406 1 34.5 368 SER B CA 1
ATOM 5858 C C . SER B 1 368 ? -30.297 -34.719 -17.578 1 34.5 368 SER B C 1
ATOM 5860 O O . SER B 1 368 ? -31.109 -35.469 -17 1 34.5 368 SER B O 1
ATOM 5862 N N . GLY B 1 369 ? -30.688 -33.531 -18.25 1 32.94 369 GLY B N 1
ATOM 5863 C CA . GLY B 1 369 ? -32.125 -33.406 -18.172 1 32.94 369 GLY B CA 1
ATOM 5864 C C . GLY B 1 369 ? -32.875 -34.25 -19.188 1 32.94 369 GLY B C 1
ATOM 5865 O O . GLY B 1 369 ? -34.094 -34.156 -19.281 1 32.94 369 GLY B O 1
ATOM 5866 N N . SER B 1 370 ? -32.188 -34.688 -20.281 1 29.98 370 SER B N 1
ATOM 5867 C CA . SER B 1 370 ? -33.094 -35.156 -21.297 1 29.98 370 SER B CA 1
ATOM 5868 C C . SER B 1 370 ? -33.719 -36.5 -20.906 1 29.98 370 SER B C 1
ATOM 5870 O O . SER B 1 370 ? -34.531 -37.062 -21.641 1 29.98 370 SER B O 1
ATOM 5872 N N . ASN B 1 371 ? -32.969 -37.344 -20.125 1 29.66 371 ASN B N 1
ATOM 5873 C CA . ASN B 1 371 ? -33.531 -38.688 -20.203 1 29.66 371 ASN B CA 1
ATOM 5874 C C . ASN B 1 371 ? -34.812 -38.812 -19.391 1 29.66 371 ASN B C 1
ATOM 5876 O O . ASN B 1 371 ? -35.438 -39.875 -19.344 1 29.66 371 ASN B O 1
ATOM 5880 N N . LYS B 1 372 ? -35.25 -37.844 -18.516 1 25.55 372 LYS B N 1
ATOM 5881 C CA . LYS B 1 372 ? -36.531 -38.375 -18.062 1 25.55 372 LYS B CA 1
ATOM 5882 C C . LYS B 1 372 ? -37.656 -38.062 -19.062 1 25.55 372 LYS B C 1
ATOM 5884 O O . LYS B 1 372 ? -37.688 -36.969 -19.625 1 25.55 372 LYS B O 1
#

Radius of gyration: 34.85 Å; Cα contacts (8 Å, |Δi|>4): 1159; chains: 2; bounding box: 107×134×133 Å

Sequence (744 aa):
MPPKKTKKTAKSDLQKTSQKRKYVKDESEESLPAPKLSPAASNLRHLSHIFSQSSNFTEAFHNLEALKLVKSKTNHFDLPSSASKFYPDNLKLLKITFVGALAEKDVIPEVPVTQIQAIFQKLDKYLLPTIDSETLGNHKFDVTTHTDITSEKVQTFVTKLHDVVINGAQQIGMDETFTDTLIDDLLRIVKLNNFPLMIRNHLISKIYIKGSGIVISDPKFVIQKKGKLSLLVVEDKHLKNITSATDYGESQIAAEMLACGSENLRYLGKDTHTDQIILAMRVISTYVTFYKTVIKAEYWKELDSGLPKKEEVEIQRWPAKNGLRAGFDFAEPTDRQTVFEILAKIRESLLVESNDEVQTEAVTAGVSGSNKMPPKKTKKTAKSDLQKTSQKRKYVKDESEESLPAPKLSPAASNLRHLSHIFSQSSNFTEAFHNLEALKLVKSKTNHFDLPSSASKFYPDNLKLLKITFVGALAEKDVIPEVPVTQIQAIFQKLDKYLLPTIDSETLGNHKFDVTTHTDITSEKVQTFVTKLHDVVINGAQQIGMDETFTDTLIDDLLRIVKLNNFPLMIRNHLISKIYIKGSGIVISDPKFVIQKKGKLSLLVVEDKHLKNITSATDYGESQIAAEMLACGSENLRYLGKDTHTDQIILAMRVISTYVTFYKTVIKAEYWKELDSGLPKKEEVEIQRWPAKNGLRAGFDFAEPTDRQTVFEILAKIRESLLVESNDEVQTEAVTAGVSGSNK

Foldseek 3Di:
DDDPDDDPPDPDPPPPPPPPPDPDDPDDPPPPPDPPPPPVVVVVVVLVVVVVPPPCPVVVVVVVVVVLVVVCPDPVLADDQELQSFFVSNQVLQQEAEFADPDPCVFFPDDDCVLLVVLLVLCVLLLPQPQFLVLLLDPPRQLVVVVSNDDPLSNVLSVLLSVLSNCLPPDPPPDCVSVLVNVVSLCVSLPCCPPQKRKDAQDWFWDAFPPRDIHIYGAGIFIAGHLRQTAEGEHEDRLHVADCRRLRCVSSVVRNQNRSQRVNQVSVHDPDFAKDKHKYWYHHSQFIKIKIWIDGSVSSVCRHVGRDDPDHIYMYMPNRDGDSRDHQRCSRSVSVSVVSVSSSSVSSVVVPPVPPPVPPPVVPVPPPPPPD/DDDPPPPPPDPDPPPPPPPPPDPPPPDDPPPPPDPPPPPVVVVVVVLVVLVVDPPCPVVVVVVVVVVLVVVCPDPVLADDQELQSFFPSNQVLQQEAEFADPDPCVFFPDDDPVLLVVLLVLCVLLLPQPQFLVLLLDPPRQLVVVVSNDDPLSNVLSVLLSVLSNCLPPDPDPDCVSVLVNVVSLCVSLPCCPPQKRKDAQDWFWDAFPPNDIHIYGAGIFIAGHLGQTAEGEHEDRLNVADCRRLRCVSSVVRNQNRSQRVNQVSVHDPDFAKDKHKYWYHYSQFIKIKIWIDGSVSSVCRHVGRDDPDHIYMYMPNRDGDSRDHQRCSRSVSVSVVSVSSSSVSSVVVPVVVPPVPPVVVVVVPPPPPD

Nearest PDB structures (foldseek):
  7nqh-assembly1_Bw  TM=4.808E-01  e=1.867E-05  Sus scrofa
  6vmi-assembly1_s  TM=4.115E-01  e=5.213E-05  Homo sapiens
  7nqh-assembly1_Bw  TM=4.924E-01  e=1.071E-05  Sus scrofa
  6vmi-assembly1_s  TM=4.334E-01  e=2.978E-05  Homo sapiens

Secondary structure (DSSP, 8-state):
--------------------------------------HHHHHHHHHHHHTTSGGGHHHHHHHHHHHHHHHTTSSTTS--SBGGG--HHHHHHHTEEEEE-SSGGGTSPP--HHHHHHHHHHHGGGT-TT--HHHHT-TT--GGG-TT---HHHHHHHHHHHHHHHHHSS-TT--THHHHHHHHHHHHHTTTTSTTEEEEET--EEEEETTTEEEEE--SEEEEETTTEEEEEEEEE-GGG--GGGGGGHHHHHHHHHHHHHHHHHHH-TT----EEEEEEEEETTEEEEEEEEE-HHHHHHHTTSS-SS--EEEEEESS--STT-SEETTSHHHHHHHHHHHHHHHHHHHHHHHHHTHHHHHHHTSTTTT-/--------------------------------------HHHHHHHHHHHHTTSGGGHHHHHHHHHHHHHHHHTSSTTS--SBGGG--HHHHHHTTEEEEE-SSGGGTSPP--HHHHHHHHHHHHHHH-TT--HHHHT-TT--GGG-TT---HHHHHHHHHHHHHHHHHSS-TT--THHHHHHHHHHHHHTTTTSTTEEEEET--EEEEETTTEEEEE--SEEEEETTTEEEEEEEEE-GGG--GGGGGGHHHHHHHHHHHHHHHHHHH-TT----EEEEEEEEETTEEEEEEEEE-HHHHHHHTTSS-SS--EEEEEESS--STT-SEETTSHHHHHHHHHHHHHHHHHHHHHHHHHTHHHHHHHTSTTS--

pLDDT: mean 75.23, std 27.84, range [19.39, 98.56]

Solvent-accessible surface area (backbone atoms only — not comparable to full-atom values): 40881 Å² total; per-residue (Å²): 138,89,83,86,79,77,87,74,84,81,82,80,75,84,76,78,78,75,77,77,76,76,81,74,75,85,75,79,75,75,76,70,73,73,74,75,68,51,71,69,62,53,50,53,57,51,47,58,60,45,63,68,46,84,77,54,46,60,60,51,48,49,47,50,50,46,45,55,50,51,62,58,56,45,87,73,84,56,60,57,56,36,20,88,66,36,31,61,67,53,31,57,57,51,34,46,45,78,44,54,38,92,46,66,69,76,49,44,60,87,58,63,64,80,76,36,44,70,61,48,62,69,45,52,75,68,38,44,81,85,52,30,51,68,55,34,50,38,89,79,62,54,63,82,77,40,73,88,60,74,50,37,58,49,42,31,51,51,50,35,49,25,50,24,52,58,50,39,79,44,66,70,82,60,67,50,25,46,42,51,34,39,49,54,48,51,44,46,74,61,46,39,46,28,44,63,27,31,62,32,38,43,50,74,26,41,31,73,31,40,93,52,52,58,28,40,20,66,41,57,32,30,33,24,34,74,92,69,37,54,42,34,40,32,42,73,40,36,56,66,79,46,42,76,78,29,56,54,50,47,29,27,49,51,42,37,48,49,7,35,47,43,41,33,31,56,71,74,28,85,92,50,66,60,68,34,68,36,36,34,36,41,29,37,49,50,17,38,32,37,31,24,31,64,41,50,28,68,42,55,56,34,19,65,74,12,71,41,83,81,52,68,36,57,35,30,25,36,55,44,61,82,53,80,82,30,41,39,42,48,47,30,28,71,35,29,46,49,51,53,52,51,49,36,28,45,46,54,54,66,65,57,59,65,70,65,71,62,58,65,64,63,62,65,65,65,64,70,67,66,79,115,134,85,83,85,81,75,86,77,82,82,78,81,78,79,77,78,79,78,76,77,76,75,79,70,80,75,76,79,73,75,73,69,73,72,73,77,64,53,71,70,63,50,50,52,56,50,46,55,60,42,62,69,45,83,77,52,44,60,58,50,49,50,47,49,51,47,45,54,50,52,65,58,51,55,83,68,84,56,60,56,57,36,21,89,65,36,29,59,68,52,30,56,56,53,36,46,46,80,43,53,38,92,47,65,70,75,48,44,59,89,58,62,64,81,75,39,44,69,61,50,61,68,45,53,76,68,37,44,82,85,51,30,50,68,55,35,48,36,91,80,62,53,64,82,78,39,75,88,60,72,50,37,58,48,41,32,52,52,50,36,50,25,50,23,50,54,50,42,79,46,66,71,82,60,67,50,26,46,40,50,34,40,50,55,50,51,43,47,73,62,46,41,46,28,44,61,27,31,61,31,38,43,49,71,27,41,30,73,30,41,94,53,52,60,29,40,20,66,42,57,33,31,32,23,33,71,91,68,38,52,43,34,40,33,40,71,41,35,59,68,78,46,41,77,77,32,58,53,48,47,31,27,49,50,42,38,48,50,8,34,45,42,42,34,30,55,74,73,29,85,92,48,66,61,68,35,67,35,35,35,38,41,29,37,48,52,17,38,31,35,31,25,32,63,42,49,28,68,41,54,57,33,20,64,75,12,71,44,83,81,52,67,36,58,34,30,27,37,54,46,60,82,54,80,81,30,41,40,40,48,45,31,29,70,34,29,45,49,52,52,50,51,49,37,26,46,47,55,53,66,64,54,58,64,67,62,66,61,55,63,64,60,59,63,62,62,62,69,64,66,76,114